Protein AF-D8UDH1-F1 (afdb_monomer_lite)

Secondary structure (DSSP, 8-state):
-HHHHHHHHHHHHTT--GGGS---HHHHHHHSS---SHHHHHHHHGGGSBPTT-B-GGG-SGGGTSS--HHHHHHHHHHHHHHHT-SSHHHHHHPPPPTTTTTTBPPPEEEE-TTT--EEEEE-B-EETTEESS--EEEEEPPPPPPTTTHHHHHHHHHHHHHHHHHHHHHHHHHHTT-SS------------PPPHHHHHHHHHHHHHHHHHHHHHHHHHHHHHHHHHHHHHH---SS-----------------SSSSSTTSTTS-------------S--PPPPPEEEEESSTTTSSSHHHHHHHHHHH-TTTEEEEEEESB-TTSB-SBPSSSTTTT-BTT-GGG-TT-HHHHH---SEEEEEPPGGGSTT-SEEEE-S--TT-HHHHT-TTSHHHHHHHHHHHHHHHHHHHHHSPSPPPS----------EE-TTT-TT---S-TT-HHHHHHTT--TTTTTT-PPPTT--SS--TTTT--EEEEE-HHHHSGGGHHHHHHHHHHHHHHHHHT--

Sequence (520 aa):
MALGWVLLALMVLGGIPLNWLYDDPLQLCRSQGDINTLGELALCMQRFVVPEGTIPPSLWREETGYIPSLQQRHDLDKFIRNMASASSAAACKKLLLPASLKRVYRPPRVFRDAEVRESVCLLLERTRGGRFVAGWAWLAVRPEPAAVGQLAKSEEEEEEEEEGHELASIGAAKAATRAGALATAAPGVMDDTQPSGTEQQRRRRGRQQQQQQLRWVKAWVGVWYRVVDWWFRSSWVTALWGFGNAGVEVGMETQAAEDEEAVAVVAAVGGGGFRGGWSPRGGRPLRRLHLGAPHPSFEGPVDLQAVALFRGLPSLARSVVVSGKHRRATAADSACLPGFGYPASDPSHNDRDAFNIISFALLQLHGKKEESCPVSTVFASGGFGSNATAFYSRKDTAVAALVAALEEVTGAAAAAAAAPPPPPAGTSSSSGGWTVSLPPDDPACALTATRNVFGRGVNGVPRRDVCTRPADAGGGSGGRSCFGSFVHVEQAEAARAPAVWALWVEALQMLQSWARVGDL

Radius of gyration: 29.89 Å; chains: 1; bounding box: 65×69×95 Å

Foldseek 3Di:
DVVVVVVVCCCVVVVPPPVQVFQDQVVVLVVVHDPQAVLSSLVSLLQQALAFAQQELVCPDCVNPLFPDPVRLVQLLVLLVLQLAAQDQVSQQVRDRDPSCVQFWDRWHWHQRPPLRAIWTKIDTTGHPRYRSNQFWIKTFGHRNPDPVPVVVVVVVVVVVVVVVVVVVVVVVVVVVVPPDDDDDDDDDDDDDDDPPVVVVVVVVVVVVVVVVVVVVVVVVVVVVVVVVVVVVPDPPPPDDDDDDDDDDDDPDDPPPDPPPLPPPDPDDDDDDDDDDDDDPDQDQQDAAEEEEQAPPPQPHQSSLSSLLLSLCVPGHGMYMYGSYHQNSYQHCAPLAPPPNGHVSRLQQHLSRSSLSSDPHLEYEGEDDCVLQVQFQKEKALLDALVLVVLCVDCPFPRVLLLVLLQVLQVVVLVVVVPDPDDDDDDDDDRPGGHYDYCPRRVSNGPNNQNGLSSQVLQPDPSVCSSPDGRDSVRPPPPDPRHRSHMYMYHYPVCRDPSCSVSVSRSSVVSSVCSNVNVD

Organism: NCBI:txid3068

Structure (mmCIF, N/CA/C/O backbone):
data_AF-D8UDH1-F1
#
_entry.id   AF-D8UDH1-F1
#
loop_
_atom_site.group_PDB
_atom_site.id
_atom_site.type_symbol
_atom_site.label_atom_id
_atom_site.label_alt_id
_atom_site.label_comp_id
_atom_site.label_asym_id
_atom_site.label_entity_id
_atom_site.label_seq_id
_atom_site.pdbx_PDB_ins_code
_atom_site.Cartn_x
_atom_site.Cartn_y
_atom_site.Cartn_z
_atom_site.occupancy
_atom_site.B_iso_or_equiv
_atom_site.auth_seq_id
_atom_site.auth_comp_id
_atom_site.auth_asym_id
_atom_site.auth_atom_id
_atom_site.pdbx_PDB_model_num
ATOM 1 N N . MET A 1 1 ? 15.829 11.861 48.091 1.00 62.97 1 MET A N 1
ATOM 2 C CA . MET A 1 1 ? 16.024 13.037 47.211 1.00 62.97 1 MET A CA 1
ATOM 3 C C . MET A 1 1 ? 17.308 12.947 46.392 1.00 62.97 1 MET A C 1
ATOM 5 O O . MET A 1 1 ? 17.214 13.127 45.189 1.00 62.97 1 MET A O 1
ATOM 9 N N . ALA A 1 2 ? 18.462 12.600 46.978 1.00 71.62 2 ALA A N 1
ATOM 10 C CA . ALA A 1 2 ? 19.738 12.489 46.249 1.00 71.62 2 ALA A CA 1
ATOM 11 C C . ALA A 1 2 ? 19.689 11.574 45.003 1.00 71.62 2 ALA A C 1
ATOM 13 O O . ALA A 1 2 ? 20.166 11.965 43.946 1.00 71.62 2 ALA A O 1
ATOM 14 N N . LEU A 1 3 ? 19.017 10.416 45.076 1.00 73.56 3 LEU A N 1
ATOM 15 C CA . LEU A 1 3 ? 18.876 9.507 43.926 1.00 73.56 3 LEU A CA 1
ATOM 16 C C . LEU A 1 3 ? 18.087 10.120 42.751 1.00 73.56 3 LEU A C 1
ATOM 18 O O . LEU A 1 3 ? 18.383 9.843 41.594 1.00 73.56 3 LEU A O 1
ATOM 22 N N . GLY A 1 4 ? 17.096 10.969 43.048 1.00 76.50 4 GLY A N 1
ATOM 23 C CA . GLY A 1 4 ? 16.294 11.654 42.030 1.00 76.50 4 GLY A CA 1
ATOM 24 C C . GLY A 1 4 ? 17.084 12.746 41.310 1.00 76.50 4 GLY A C 1
ATOM 25 O O . GLY A 1 4 ? 16.966 12.881 40.098 1.00 76.50 4 GLY A O 1
ATOM 26 N N . TRP A 1 5 ? 17.947 13.462 42.037 1.00 81.81 5 TRP A N 1
ATOM 27 C CA . TRP A 1 5 ? 18.858 14.450 41.455 1.00 81.81 5 TRP A CA 1
ATOM 28 C C . TRP A 1 5 ? 19.960 13.805 40.613 1.00 81.81 5 TRP A C 1
ATOM 30 O O . TRP A 1 5 ? 20.295 14.345 39.569 1.00 81.81 5 TRP A O 1
ATOM 40 N N . VAL A 1 6 ? 20.465 12.629 41.001 1.00 80.06 6 VAL A N 1
ATOM 41 C CA . VAL A 1 6 ? 21.440 11.874 40.192 1.00 80.06 6 VAL A CA 1
ATOM 42 C C . VAL A 1 6 ? 20.807 11.361 38.896 1.00 80.06 6 VAL A C 1
ATOM 44 O O . VAL A 1 6 ? 21.408 11.497 37.839 1.00 80.06 6 VAL A O 1
ATOM 47 N N . LEU A 1 7 ? 19.579 10.835 38.939 1.00 73.69 7 LEU A N 1
ATOM 48 C CA . LEU A 1 7 ? 18.860 10.413 37.729 1.00 73.69 7 LEU A CA 1
ATOM 49 C C . LEU A 1 7 ? 18.534 11.592 36.805 1.00 73.69 7 LEU A C 1
ATOM 51 O O . LEU A 1 7 ? 18.723 11.480 35.598 1.00 73.69 7 LEU A O 1
ATOM 55 N N . LEU A 1 8 ? 18.102 12.728 37.360 1.00 72.12 8 LEU A N 1
ATOM 56 C CA . LEU A 1 8 ? 17.846 13.942 36.585 1.00 72.12 8 LEU A CA 1
ATOM 57 C C . LEU A 1 8 ? 19.141 14.500 35.980 1.00 72.12 8 LEU A C 1
ATOM 59 O O . LEU A 1 8 ? 19.164 14.826 34.800 1.00 72.12 8 LEU A O 1
ATOM 63 N N . ALA A 1 9 ? 20.231 14.544 36.749 1.00 77.81 9 ALA A N 1
ATOM 64 C CA . ALA A 1 9 ? 21.541 14.957 36.259 1.00 77.81 9 ALA A CA 1
ATOM 65 C C . ALA A 1 9 ? 22.074 13.998 35.185 1.00 77.81 9 ALA A C 1
ATOM 67 O O . ALA A 1 9 ? 22.631 14.461 34.204 1.00 77.81 9 ALA A O 1
ATOM 68 N N . LEU A 1 10 ? 21.852 12.685 35.294 1.00 73.31 10 LEU A N 1
ATOM 69 C CA . LEU A 1 10 ? 22.224 11.728 34.245 1.00 73.31 10 LEU A CA 1
ATOM 70 C C . LEU A 1 10 ? 21.365 11.873 32.981 1.00 73.31 10 LEU A C 1
ATOM 72 O O . LEU A 1 10 ? 21.883 11.710 31.881 1.00 73.31 10 LEU A O 1
ATOM 76 N N . MET A 1 11 ? 20.080 12.215 33.107 1.00 70.75 11 MET A N 1
ATOM 77 C CA . MET A 1 11 ? 19.228 12.494 31.944 1.00 70.75 11 MET A CA 1
ATOM 78 C C . MET A 1 11 ? 19.598 13.820 31.264 1.00 70.75 11 MET A C 1
ATOM 80 O O . MET A 1 11 ? 19.643 13.880 30.040 1.00 70.75 11 MET A O 1
ATOM 84 N N . VAL A 1 12 ? 19.894 14.862 32.047 1.00 71.75 12 VAL A N 1
ATOM 85 C CA . VAL A 1 12 ? 20.194 16.214 31.546 1.00 71.75 12 VAL A CA 1
ATOM 86 C C . VAL A 1 12 ? 21.643 16.342 31.064 1.00 71.75 12 VAL A C 1
ATOM 88 O O . VAL A 1 12 ? 21.879 16.891 29.995 1.00 71.75 12 VAL A O 1
ATOM 91 N N . LEU A 1 13 ? 22.617 15.814 31.810 1.00 77.19 13 LEU A N 1
ATOM 92 C CA . LEU A 1 13 ? 24.048 15.897 31.477 1.00 77.19 13 LEU A CA 1
ATOM 93 C C . LEU A 1 13 ? 24.516 14.743 30.588 1.00 77.19 13 LEU A C 1
ATOM 95 O O . LEU A 1 13 ? 25.460 14.909 29.825 1.00 77.19 13 LEU A O 1
ATOM 99 N N . GLY A 1 14 ? 23.870 13.576 30.667 1.00 64.62 14 GLY A N 1
ATOM 100 C CA . GLY A 1 14 ? 24.201 12.424 29.824 1.00 64.62 14 GLY A CA 1
ATOM 101 C C . GLY A 1 14 ? 23.608 12.500 28.418 1.00 64.62 14 GLY A C 1
ATOM 102 O O . GLY A 1 14 ? 23.864 11.607 27.614 1.00 64.62 14 GLY A O 1
ATOM 103 N N . GLY A 1 15 ? 22.794 13.523 28.126 1.00 60.22 15 GLY A N 1
ATOM 104 C CA . GLY A 1 15 ? 22.170 13.705 26.818 1.00 60.22 15 GLY A CA 1
ATOM 105 C C . GLY A 1 15 ? 21.324 12.512 26.380 1.00 60.22 15 GLY A C 1
ATOM 106 O O . GLY A 1 15 ? 21.194 12.297 25.178 1.00 60.22 15 GLY A O 1
ATOM 107 N N . ILE A 1 16 ? 20.785 11.715 27.320 1.00 58.66 16 ILE A N 1
ATOM 108 C CA . ILE A 1 16 ? 19.936 10.572 26.971 1.00 58.66 16 ILE A CA 1
ATOM 109 C C . ILE A 1 16 ? 18.671 11.154 26.346 1.00 58.66 16 ILE A C 1
ATOM 111 O O . ILE A 1 16 ? 17.860 11.751 27.061 1.00 58.66 16 ILE A O 1
ATOM 115 N N . PRO A 1 17 ? 18.479 11.009 25.028 1.00 59.62 17 PRO A N 1
ATOM 116 C CA . PRO A 1 17 ? 17.367 11.651 24.361 1.00 59.62 17 PRO A CA 1
ATOM 117 C C . PRO A 1 17 ? 16.076 11.018 24.902 1.00 59.62 17 PRO A C 1
ATOM 119 O O . PRO A 1 17 ? 15.933 9.796 24.853 1.00 59.62 17 PRO A O 1
ATOM 122 N N . LEU A 1 18 ? 15.135 11.810 25.437 1.00 60.62 18 LEU A N 1
ATOM 123 C CA . LEU A 1 18 ? 13.844 11.324 25.974 1.00 60.62 18 LEU A CA 1
ATOM 124 C C . LEU A 1 18 ? 13.083 10.421 24.978 1.00 60.62 18 LEU A C 1
ATOM 126 O O . LEU A 1 18 ? 12.324 9.539 25.365 1.00 60.62 18 LEU A O 1
ATOM 130 N N . ASN A 1 19 ? 13.348 10.590 23.686 1.00 56.66 19 ASN A N 1
ATOM 131 C CA . ASN A 1 19 ? 12.933 9.759 22.556 1.00 56.66 19 ASN A CA 1
ATOM 132 C C . ASN A 1 19 ? 13.394 8.287 22.624 1.00 56.66 19 ASN A C 1
ATOM 134 O O . ASN A 1 19 ? 12.843 7.461 21.902 1.00 56.66 19 ASN A O 1
ATOM 138 N N . TRP A 1 20 ? 14.331 7.914 23.501 1.00 58.28 20 TRP A N 1
ATOM 139 C CA . TRP A 1 20 ? 14.672 6.509 23.776 1.00 58.28 20 TRP A CA 1
ATOM 140 C C . TRP A 1 20 ? 13.668 5.797 24.691 1.00 58.28 20 TRP A C 1
ATOM 142 O O . TRP A 1 20 ? 13.683 4.571 24.755 1.00 58.28 20 TRP A O 1
ATOM 152 N N . LEU A 1 21 ? 12.796 6.536 25.387 1.00 63.97 21 LEU A N 1
ATOM 153 C CA . LEU A 1 21 ? 11.792 5.961 26.291 1.00 63.97 21 LEU A CA 1
ATOM 154 C C . LEU A 1 21 ? 10.453 5.663 25.602 1.00 63.97 21 LEU A C 1
ATOM 156 O O . LEU A 1 21 ? 9.617 4.960 26.173 1.00 63.97 21 LEU A O 1
ATOM 160 N N . TYR A 1 22 ? 10.235 6.179 24.392 1.00 68.88 22 TYR A N 1
ATOM 161 C CA . TYR A 1 22 ? 8.973 6.011 23.680 1.00 68.88 22 TYR A CA 1
ATOM 162 C C . TYR A 1 22 ? 9.067 4.908 22.621 1.00 68.88 22 TYR A C 1
ATOM 164 O O . TYR A 1 22 ? 9.497 5.122 21.489 1.00 68.88 22 TYR A O 1
ATOM 172 N N . ASP A 1 23 ? 8.550 3.735 22.980 1.00 87.88 23 ASP A N 1
ATOM 173 C CA . ASP A 1 23 ? 8.309 2.613 22.059 1.00 87.88 23 ASP A CA 1
ATOM 174 C C . ASP A 1 23 ? 7.016 2.789 21.223 1.00 87.88 23 ASP A C 1
ATOM 176 O O . ASP A 1 23 ? 6.484 1.816 20.676 1.00 87.88 23 ASP A O 1
ATOM 180 N N . ASP A 1 24 ? 6.431 3.992 21.201 1.00 93.88 24 ASP A N 1
ATOM 181 C CA . ASP A 1 24 ? 5.101 4.258 20.648 1.00 93.88 24 ASP A CA 1
ATOM 182 C C . ASP A 1 24 ? 5.125 5.405 19.626 1.00 93.88 24 ASP A C 1
ATOM 184 O O . ASP A 1 24 ? 5.096 6.577 20.022 1.00 93.88 24 ASP A O 1
ATOM 188 N N . PRO A 1 25 ? 5.150 5.101 18.316 1.00 94.81 25 PRO A N 1
ATOM 189 C CA . PRO A 1 25 ? 5.269 6.131 17.289 1.00 94.81 25 PRO A CA 1
ATOM 190 C C . PRO A 1 25 ? 4.077 7.090 17.276 1.00 94.81 25 PRO A C 1
ATOM 192 O O . PRO A 1 25 ? 4.254 8.267 16.992 1.00 94.81 25 PRO A O 1
ATOM 195 N N . LEU A 1 26 ? 2.869 6.646 17.647 1.00 95.94 26 LEU A N 1
ATOM 196 C CA . LEU A 1 26 ? 1.704 7.534 17.696 1.00 95.94 26 LEU A CA 1
ATOM 197 C C . LEU A 1 26 ? 1.840 8.584 18.803 1.00 95.94 26 LEU A C 1
ATOM 199 O O . LEU A 1 26 ? 1.452 9.734 18.611 1.00 95.94 26 LEU A O 1
ATOM 203 N N . GLN A 1 27 ? 2.379 8.202 19.965 1.00 94.50 27 GLN A N 1
ATOM 204 C CA . GLN A 1 27 ? 2.651 9.165 21.036 1.00 94.50 27 GLN A CA 1
ATOM 205 C C . GLN A 1 27 ? 3.769 10.130 20.644 1.00 94.50 27 GLN A C 1
ATOM 207 O O . GLN A 1 27 ? 3.641 11.323 20.904 1.00 94.50 27 GLN A O 1
ATOM 212 N N . LEU A 1 28 ? 4.817 9.633 19.979 1.00 93.44 28 LEU A N 1
ATOM 213 C CA . LEU A 1 28 ? 5.886 10.474 19.442 1.00 93.44 28 LEU A CA 1
ATOM 214 C C . LEU A 1 28 ? 5.339 11.491 18.434 1.00 93.44 28 LEU A C 1
ATOM 216 O O . LEU A 1 28 ? 5.603 12.679 18.588 1.00 93.44 28 LEU A O 1
ATOM 220 N N . CYS A 1 29 ? 4.509 11.062 17.483 1.00 95.44 29 CYS A N 1
ATOM 221 C CA . CYS A 1 29 ? 3.885 11.967 16.521 1.00 95.44 29 CYS A CA 1
ATOM 222 C C . CYS A 1 29 ? 3.032 13.038 17.207 1.00 95.44 29 CYS A C 1
ATOM 224 O O . CYS A 1 29 ? 3.206 14.222 16.944 1.00 95.44 29 CYS A O 1
ATOM 226 N N . ARG A 1 30 ? 2.181 12.645 18.162 1.00 95.25 30 ARG A N 1
ATOM 227 C CA . ARG A 1 30 ? 1.348 13.592 18.925 1.00 95.25 30 ARG A CA 1
ATOM 228 C C . ARG A 1 30 ? 2.144 14.550 19.809 1.00 95.25 30 ARG A C 1
ATOM 230 O O . ARG A 1 30 ? 1.657 15.617 20.146 1.00 95.25 30 ARG A O 1
ATOM 237 N N . SER A 1 31 ? 3.354 14.175 20.219 1.00 93.69 31 SER A N 1
ATOM 238 C CA . SER A 1 31 ? 4.225 15.079 20.980 1.00 93.69 31 SER A CA 1
ATOM 239 C C . SER A 1 31 ? 4.859 16.172 20.114 1.00 93.69 31 SER A C 1
ATOM 241 O O . SER A 1 31 ? 5.375 17.144 20.653 1.00 93.69 31 SER A O 1
ATOM 243 N N . GLN A 1 32 ? 4.833 16.008 18.787 1.00 92.12 32 GLN A N 1
ATOM 244 C CA . GLN A 1 32 ? 5.420 16.937 17.818 1.00 92.12 32 GLN A CA 1
ATOM 245 C C . GLN A 1 32 ? 4.385 17.863 17.168 1.00 92.12 32 GLN A C 1
ATOM 247 O O . GLN A 1 32 ? 4.769 18.758 16.422 1.00 92.12 32 GLN A O 1
ATOM 252 N N . GLY A 1 33 ? 3.098 17.653 17.438 1.00 93.56 33 GLY A N 1
ATOM 253 C CA . GLY A 1 33 ? 2.004 18.444 16.895 1.00 93.56 33 GLY A CA 1
ATOM 254 C C . GLY A 1 33 ? 0.667 17.731 17.041 1.00 93.56 33 GLY A C 1
ATOM 255 O O . GLY A 1 33 ? 0.590 16.580 17.486 1.00 93.56 33 GLY A O 1
ATOM 256 N N . ASP A 1 34 ? -0.390 18.422 16.641 1.00 88.38 34 ASP A N 1
ATOM 257 C CA . ASP A 1 34 ? -1.732 17.864 16.616 1.00 88.38 34 ASP A CA 1
ATOM 258 C C . ASP A 1 34 ? -1.870 16.902 15.432 1.00 88.38 34 ASP A C 1
ATOM 260 O O . ASP A 1 34 ? -1.974 17.312 14.285 1.00 88.38 34 ASP A O 1
ATOM 264 N N . ILE A 1 35 ? -1.834 15.600 15.727 1.00 96.75 35 ILE A N 1
ATOM 265 C CA . ILE A 1 35 ? -2.024 14.530 14.740 1.00 96.75 35 ILE A CA 1
ATOM 266 C C . ILE A 1 35 ? -3.462 14.037 14.841 1.00 96.75 35 ILE A C 1
ATOM 268 O O . ILE A 1 35 ? -3.783 13.130 15.627 1.00 96.75 35 ILE A O 1
ATOM 272 N N . ASN A 1 36 ? -4.314 14.675 14.051 1.00 96.62 36 ASN A N 1
ATOM 273 C CA . ASN A 1 36 ? -5.759 14.518 14.016 1.00 96.62 36 ASN A CA 1
ATOM 274 C C . ASN A 1 36 ? -6.238 13.798 12.754 1.00 96.62 36 ASN A C 1
ATOM 276 O O . ASN A 1 36 ? -7.329 13.230 12.761 1.00 96.62 36 ASN A O 1
ATOM 280 N N . THR A 1 37 ? -5.435 13.762 11.693 1.00 97.69 37 THR A N 1
ATOM 281 C CA . THR A 1 37 ? -5.757 13.052 10.452 1.00 97.69 37 THR A CA 1
ATOM 282 C C . THR A 1 37 ? -4.822 11.872 10.198 1.00 97.69 37 THR A C 1
ATOM 284 O O . THR A 1 37 ? -3.695 11.807 10.694 1.00 97.69 37 THR A O 1
ATOM 287 N N . LEU A 1 38 ? -5.280 10.893 9.411 1.00 97.50 38 LEU A N 1
ATOM 288 C CA . LEU A 1 38 ? -4.416 9.809 8.942 1.00 97.50 38 LEU A CA 1
ATOM 289 C C . LEU A 1 38 ? -3.327 10.321 7.995 1.00 97.50 38 LEU A C 1
ATOM 291 O O . LEU A 1 38 ? -2.257 9.722 7.96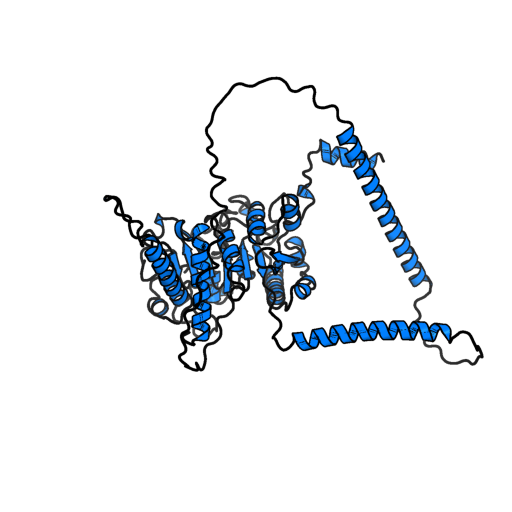1 1.00 97.50 38 LEU A O 1
ATOM 295 N N . GLY A 1 39 ? -3.575 11.414 7.265 1.00 97.19 39 GLY A N 1
ATOM 296 C CA . GLY A 1 39 ? -2.569 12.069 6.424 1.00 97.19 39 GLY A CA 1
ATOM 297 C C . GLY A 1 39 ? -1.400 12.611 7.249 1.00 97.19 39 GLY A C 1
ATOM 298 O O . GLY A 1 39 ? -0.254 12.241 7.005 1.00 97.19 39 GLY A O 1
ATOM 299 N N . GLU A 1 40 ? -1.692 13.389 8.295 1.00 97.44 40 GLU A N 1
ATOM 300 C CA . GLU A 1 40 ? -0.689 13.878 9.257 1.00 97.44 40 GLU A CA 1
ATOM 301 C C . GLU A 1 40 ? 0.049 12.724 9.941 1.00 97.44 40 GLU A C 1
ATOM 303 O O . GLU A 1 40 ? 1.270 12.762 10.119 1.00 97.44 40 GLU A O 1
ATOM 308 N N . LEU A 1 41 ? -0.684 11.665 10.309 1.00 97.75 41 LEU A N 1
ATOM 309 C CA . LEU A 1 41 ? -0.079 10.479 10.897 1.00 97.75 41 LEU A CA 1
ATOM 310 C C . LEU A 1 41 ? 0.899 9.823 9.920 1.00 97.75 41 LEU A C 1
ATOM 312 O O . LEU A 1 41 ? 2.017 9.514 10.321 1.00 97.75 41 LEU A O 1
ATOM 316 N N . ALA A 1 42 ? 0.505 9.622 8.662 1.00 97.31 42 ALA A N 1
ATOM 317 C CA . ALA A 1 42 ? 1.347 9.014 7.636 1.00 97.31 42 ALA A CA 1
ATOM 318 C C . ALA A 1 42 ? 2.612 9.842 7.378 1.00 97.31 42 ALA A C 1
ATOM 320 O O . ALA A 1 42 ? 3.710 9.284 7.395 1.00 97.31 42 ALA A O 1
ATOM 321 N N . LEU A 1 43 ? 2.472 11.166 7.261 1.00 96.56 43 LEU A N 1
ATOM 322 C CA . LEU A 1 43 ? 3.595 12.095 7.132 1.00 96.56 43 LEU A CA 1
ATOM 323 C C . LEU A 1 43 ? 4.562 11.984 8.318 1.00 96.56 43 LEU A C 1
ATOM 325 O O . LEU A 1 43 ? 5.776 11.913 8.137 1.00 96.56 43 LEU A O 1
ATOM 329 N N . CYS A 1 44 ? 4.043 11.895 9.544 1.00 97.06 44 CYS A N 1
ATOM 330 C CA . CYS A 1 44 ? 4.892 11.660 10.707 1.00 97.06 44 CYS A CA 1
ATOM 331 C C . CYS A 1 44 ? 5.564 10.272 10.676 1.00 97.06 44 CYS A C 1
ATOM 333 O O . CYS A 1 44 ? 6.747 10.157 11.008 1.00 97.06 44 CYS A O 1
ATOM 335 N N . MET A 1 45 ? 4.851 9.220 10.253 1.00 97.00 45 MET A N 1
ATOM 336 C CA . MET A 1 45 ? 5.378 7.849 10.218 1.00 97.00 45 MET A CA 1
ATOM 337 C C . MET A 1 45 ? 6.571 7.681 9.274 1.00 97.00 45 MET A C 1
ATOM 339 O O . MET A 1 45 ? 7.423 6.832 9.545 1.00 97.00 45 MET A O 1
ATOM 343 N N . GLN A 1 46 ? 6.692 8.508 8.229 1.00 95.94 46 GLN A N 1
ATOM 344 C CA . GLN A 1 46 ? 7.861 8.516 7.340 1.00 95.94 46 GLN A CA 1
ATOM 345 C C . GLN A 1 46 ? 9.181 8.689 8.104 1.00 95.94 46 GLN A C 1
ATOM 347 O O . GLN A 1 46 ? 10.192 8.092 7.742 1.00 95.94 46 GLN A O 1
ATOM 352 N N . ARG A 1 47 ? 9.169 9.421 9.227 1.00 95.19 47 ARG A N 1
ATOM 353 C CA . ARG A 1 47 ? 10.356 9.642 10.072 1.00 95.19 47 ARG A CA 1
ATOM 354 C C . ARG A 1 47 ? 10.872 8.362 10.730 1.00 95.19 47 ARG A C 1
ATOM 356 O O . ARG A 1 47 ? 12.039 8.303 11.106 1.00 95.19 47 ARG A O 1
ATOM 363 N N . PHE A 1 48 ? 10.013 7.353 10.887 1.00 96.38 48 PHE A N 1
ATOM 364 C CA . PHE A 1 48 ? 10.369 6.082 11.514 1.00 96.38 48 PHE A CA 1
ATOM 365 C C . PHE A 1 48 ? 10.759 5.000 10.503 1.00 96.38 48 PHE A C 1
ATOM 367 O O . PHE A 1 48 ? 11.258 3.952 10.924 1.00 96.38 48 PHE A O 1
ATOM 374 N N . VAL A 1 49 ? 10.552 5.228 9.200 1.00 96.62 49 VAL A N 1
ATOM 375 C CA . VAL A 1 49 ? 10.919 4.282 8.138 1.00 96.62 49 VAL A CA 1
ATOM 376 C C . VAL A 1 49 ? 12.406 3.954 8.242 1.00 96.62 49 VAL A C 1
ATOM 378 O O . VAL A 1 49 ? 13.246 4.845 8.364 1.00 96.62 49 VAL A O 1
ATOM 381 N N . VAL A 1 50 ? 12.745 2.663 8.205 1.00 96.69 50 VAL A N 1
ATOM 382 C CA . VAL A 1 50 ? 14.147 2.230 8.230 1.00 96.69 50 VAL A CA 1
ATOM 383 C C . VAL A 1 50 ? 14.841 2.703 6.941 1.00 96.69 50 VAL A C 1
ATOM 385 O O . VAL A 1 50 ? 14.441 2.245 5.865 1.00 96.69 50 VAL A O 1
ATOM 388 N N . PRO A 1 51 ? 15.858 3.588 7.0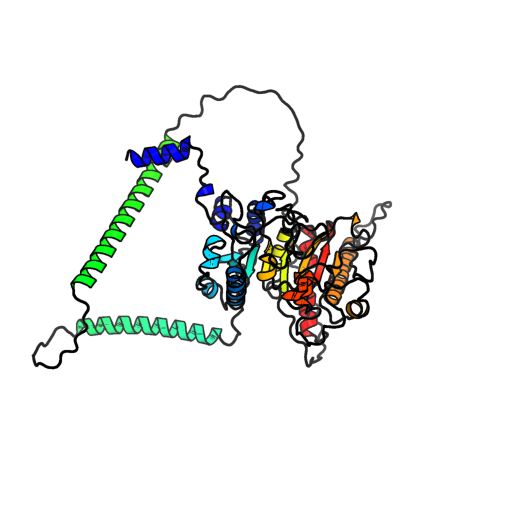13 1.00 96.56 51 PRO A N 1
ATOM 389 C CA . PRO A 1 51 ? 16.462 4.189 5.821 1.00 96.56 51 PRO A CA 1
ATOM 390 C C . PRO A 1 51 ? 17.275 3.204 4.973 1.00 96.56 51 PRO A C 1
ATOM 392 O O . PRO A 1 51 ? 17.645 2.117 5.428 1.00 96.56 51 PRO A O 1
ATOM 395 N N . GLU A 1 52 ? 17.620 3.622 3.753 1.00 96.88 52 GLU A N 1
ATOM 396 C CA . GLU A 1 52 ? 18.559 2.913 2.875 1.00 96.88 52 GLU A CA 1
ATOM 397 C C . GLU A 1 52 ? 19.875 2.565 3.590 1.00 96.88 52 GLU A C 1
ATOM 399 O O . GLU A 1 52 ? 20.380 3.334 4.408 1.00 96.88 52 GLU A O 1
ATOM 404 N N . GLY A 1 53 ? 20.404 1.368 3.319 1.00 96.62 53 GLY A N 1
ATOM 405 C CA . GLY A 1 53 ? 21.698 0.904 3.831 1.00 96.62 53 GLY A CA 1
ATOM 406 C C . GLY A 1 53 ? 21.792 0.719 5.351 1.00 96.62 53 GLY A C 1
ATOM 407 O O . GLY A 1 53 ? 22.860 0.382 5.857 1.00 96.62 53 GLY A O 1
ATOM 408 N N . THR A 1 54 ? 20.702 0.920 6.098 1.00 96.50 54 THR A N 1
ATOM 409 C CA . THR A 1 54 ? 20.720 0.886 7.569 1.00 96.50 54 THR A CA 1
ATOM 410 C C . THR A 1 54 ? 20.875 -0.526 8.133 1.00 96.50 54 THR A C 1
ATOM 412 O O . THR A 1 54 ? 21.419 -0.685 9.224 1.00 96.50 54 THR A O 1
ATOM 415 N N . ILE A 1 55 ? 20.394 -1.550 7.427 1.00 96.44 55 ILE A N 1
ATOM 416 C CA . ILE A 1 55 ? 20.427 -2.947 7.863 1.00 96.44 55 ILE A CA 1
ATOM 417 C C . ILE A 1 55 ? 21.616 -3.644 7.182 1.00 96.44 55 ILE A C 1
ATOM 419 O O . ILE A 1 55 ? 21.542 -3.952 5.986 1.00 96.44 55 ILE A O 1
ATOM 423 N N . PRO A 1 56 ? 22.700 -3.956 7.918 1.00 96.56 56 PRO A N 1
ATOM 424 C CA . PRO A 1 56 ? 23.813 -4.725 7.378 1.00 96.56 56 PRO A CA 1
ATOM 425 C C . PRO A 1 56 ? 23.325 -6.056 6.790 1.00 96.56 56 PRO A C 1
ATOM 427 O O . PRO A 1 56 ? 22.491 -6.709 7.424 1.00 96.56 56 PRO A O 1
ATOM 430 N N . PRO A 1 57 ? 23.861 -6.519 5.644 1.00 96.06 57 PRO A N 1
ATOM 431 C CA . PRO A 1 57 ? 23.451 -7.790 5.042 1.00 96.06 57 PRO A CA 1
ATOM 432 C C . PRO A 1 57 ? 23.548 -8.981 6.001 1.00 96.06 57 PRO A C 1
ATOM 434 O O . PRO A 1 57 ? 22.681 -9.848 6.016 1.00 96.06 57 PRO A O 1
ATOM 437 N N . SER A 1 58 ? 24.557 -8.987 6.879 1.00 94.69 58 SER A N 1
ATOM 438 C CA . SER A 1 58 ? 24.734 -10.023 7.901 1.00 94.69 58 SER A CA 1
ATOM 439 C C . SER A 1 58 ? 23.597 -10.068 8.924 1.00 94.69 58 SER A C 1
ATOM 441 O O . SER A 1 58 ? 23.367 -11.116 9.524 1.00 94.69 58 SER A O 1
ATOM 443 N N . LEU A 1 59 ? 22.877 -8.962 9.126 1.00 94.94 59 LEU A N 1
ATOM 444 C CA . LEU A 1 59 ? 21.719 -8.896 10.009 1.00 94.94 59 LEU A CA 1
ATOM 445 C C . LEU A 1 59 ? 20.403 -9.210 9.292 1.00 94.94 59 LEU A C 1
ATOM 447 O O . LEU A 1 59 ? 19.383 -9.270 9.966 1.00 94.94 59 LEU A O 1
ATOM 451 N N . TRP A 1 60 ? 20.377 -9.441 7.979 1.00 92.62 60 TRP A N 1
ATOM 452 C CA . TRP A 1 60 ? 19.143 -9.787 7.270 1.00 92.62 60 TRP A CA 1
ATOM 453 C C . TRP A 1 60 ? 18.808 -11.284 7.406 1.00 92.62 60 TRP A C 1
ATOM 455 O O . TRP A 1 60 ? 19.052 -12.090 6.511 1.00 92.62 60 TRP A O 1
ATOM 465 N N . ARG A 1 61 ? 18.276 -11.676 8.567 1.00 90.88 61 ARG A N 1
ATOM 466 C CA . ARG A 1 61 ? 17.918 -13.064 8.909 1.00 90.88 61 ARG A CA 1
ATOM 467 C C . ARG A 1 61 ? 16.747 -13.106 9.896 1.00 90.88 61 ARG A C 1
ATOM 469 O O . ARG A 1 61 ? 16.338 -12.067 10.409 1.00 90.88 61 ARG A O 1
ATOM 476 N N . GLU A 1 62 ? 16.168 -14.280 10.146 1.00 87.12 62 GLU A N 1
ATOM 477 C CA . GLU A 1 62 ? 14.997 -14.397 11.038 1.00 87.12 62 GLU A CA 1
ATOM 478 C C . GLU A 1 62 ? 15.352 -14.060 12.500 1.00 87.12 62 GLU A C 1
ATOM 480 O O . GLU A 1 62 ? 14.568 -13.438 13.215 1.00 87.12 62 GLU A O 1
ATOM 485 N N . GLU A 1 63 ? 16.563 -14.396 12.950 1.00 89.50 63 GLU A N 1
ATOM 486 C CA . GLU A 1 63 ? 16.987 -14.262 14.352 1.00 89.50 63 GLU A CA 1
ATOM 487 C C . GLU A 1 63 ? 17.156 -12.807 14.804 1.00 89.50 63 GLU A C 1
ATOM 489 O O . GLU A 1 63 ? 17.108 -12.510 15.998 1.00 89.50 63 GLU A O 1
ATOM 494 N N . THR A 1 64 ? 17.376 -11.892 13.863 1.00 86.69 64 THR A N 1
ATOM 495 C CA . THR A 1 64 ? 17.554 -10.460 14.139 1.00 86.69 64 THR A CA 1
ATOM 496 C C . THR A 1 64 ? 16.233 -9.698 14.158 1.00 86.69 64 THR A C 1
ATOM 498 O O . THR A 1 64 ? 16.208 -8.549 14.591 1.00 86.69 64 THR A O 1
ATOM 501 N N . GLY A 1 65 ? 15.136 -10.328 13.725 1.00 89.44 65 GLY A N 1
ATOM 502 C CA . GLY A 1 65 ? 13.792 -9.757 13.745 1.00 89.44 65 GLY A CA 1
ATOM 503 C C . GLY A 1 65 ? 13.409 -8.926 12.518 1.00 89.44 65 GLY A C 1
ATOM 504 O O . GLY A 1 65 ? 12.246 -8.555 12.415 1.00 89.44 65 GLY A O 1
ATOM 505 N N . TYR A 1 66 ? 14.315 -8.672 11.564 1.00 92.69 66 TYR A N 1
ATOM 506 C CA . TYR A 1 66 ? 13.978 -7.965 10.313 1.00 92.69 66 TYR A CA 1
ATOM 507 C C . TYR A 1 66 ? 13.124 -8.813 9.361 1.00 92.69 66 TYR A C 1
ATOM 509 O O . TYR A 1 66 ? 12.322 -8.276 8.599 1.00 92.69 66 TYR A O 1
ATOM 517 N N . ILE A 1 67 ? 13.256 -10.139 9.454 1.00 94.19 67 ILE A N 1
ATOM 518 C CA . ILE A 1 67 ? 12.388 -11.111 8.790 1.00 94.19 67 ILE A CA 1
ATOM 519 C C . ILE A 1 67 ? 11.527 -11.772 9.875 1.00 94.19 67 ILE A C 1
ATOM 521 O O . ILE A 1 67 ? 12.091 -12.320 10.825 1.00 94.19 67 ILE A O 1
ATOM 525 N N . PRO A 1 68 ? 10.188 -11.764 9.770 1.00 95.38 68 PRO A N 1
ATOM 526 C CA . PRO A 1 68 ? 9.347 -12.491 10.711 1.00 95.38 68 PRO A CA 1
ATOM 527 C C . PRO A 1 68 ? 9.665 -13.986 10.683 1.00 95.38 68 PRO A C 1
ATOM 529 O O . PRO A 1 68 ? 9.703 -14.577 9.604 1.00 95.38 68 PRO A O 1
ATOM 532 N N . SER A 1 69 ? 9.808 -14.621 11.845 1.00 95.69 69 SER A N 1
ATOM 533 C CA . SER A 1 69 ? 9.918 -16.083 11.951 1.00 95.69 69 SER A CA 1
ATOM 534 C C . SER A 1 69 ? 8.637 -16.786 11.496 1.00 95.69 69 SER A C 1
ATOM 536 O O . SER A 1 69 ? 7.569 -16.175 11.461 1.00 95.69 69 SER A O 1
ATOM 538 N N . LEU A 1 70 ? 8.685 -18.092 11.205 1.00 94.00 70 LEU A N 1
ATOM 539 C CA . LEU A 1 70 ? 7.492 -18.850 10.786 1.00 94.00 70 LEU A CA 1
ATOM 540 C C . LEU A 1 70 ? 6.291 -18.671 11.734 1.00 94.00 70 LEU A C 1
ATOM 542 O O . LEU A 1 70 ? 5.174 -18.441 11.268 1.00 94.00 70 LEU A O 1
ATOM 546 N N . GLN A 1 71 ? 6.531 -18.713 13.048 1.00 96.31 71 GLN A N 1
ATOM 547 C CA . GLN A 1 71 ? 5.491 -18.485 14.054 1.00 96.31 71 GLN A CA 1
ATOM 548 C C . GLN A 1 71 ? 4.940 -17.057 13.982 1.00 96.31 71 GLN A C 1
ATOM 550 O O . GLN A 1 71 ? 3.728 -16.866 14.017 1.00 96.31 71 GLN A O 1
ATOM 555 N N . GLN A 1 72 ? 5.810 -16.051 13.843 1.00 96.25 72 GLN A N 1
ATOM 556 C CA . GLN A 1 72 ? 5.377 -14.661 13.695 1.00 96.25 72 GLN A CA 1
ATOM 557 C C . GLN A 1 72 ? 4.560 -14.460 12.419 1.00 96.25 72 GLN A C 1
ATOM 559 O O . GLN A 1 72 ? 3.557 -13.763 12.468 1.00 96.25 72 GLN A O 1
ATOM 564 N N . ARG A 1 73 ? 4.927 -15.100 11.301 1.00 94.38 73 ARG A N 1
ATOM 565 C CA . ARG A 1 73 ? 4.158 -15.038 10.047 1.00 94.38 73 ARG A CA 1
ATOM 566 C C . ARG A 1 73 ? 2.742 -15.583 10.223 1.00 94.38 73 ARG A C 1
ATOM 568 O O . ARG A 1 73 ? 1.786 -14.944 9.795 1.00 94.38 73 ARG A O 1
ATOM 575 N N . HIS A 1 74 ? 2.617 -16.744 10.863 1.00 94.56 74 HIS A N 1
ATOM 576 C CA . HIS A 1 74 ? 1.324 -17.360 11.160 1.00 94.56 74 HIS A CA 1
ATOM 577 C C . HIS A 1 74 ? 0.480 -16.489 12.102 1.00 94.56 74 HIS A C 1
ATOM 579 O O . HIS A 1 74 ? -0.689 -16.216 11.829 1.00 94.56 74 HIS A O 1
ATOM 585 N N . ASP A 1 75 ? 1.079 -16.023 13.199 1.00 96.50 75 ASP A N 1
ATOM 586 C CA . ASP A 1 75 ? 0.391 -15.190 14.184 1.00 96.50 75 ASP A CA 1
ATOM 587 C C . ASP A 1 75 ? -0.022 -13.839 13.603 1.00 96.50 75 ASP A C 1
ATOM 589 O O . ASP A 1 75 ? -1.099 -13.345 13.932 1.00 96.50 75 ASP A O 1
ATOM 593 N N . LEU A 1 76 ? 0.802 -13.264 12.724 1.00 95.50 76 LEU A N 1
ATOM 594 C CA . LEU A 1 76 ? 0.515 -12.019 12.023 1.00 95.50 76 LEU A CA 1
ATOM 595 C C . LEU A 1 76 ? -0.652 -12.198 11.053 1.00 95.50 76 LEU A C 1
ATOM 597 O O . LEU A 1 76 ? -1.613 -11.449 11.166 1.00 95.50 76 LEU A O 1
ATOM 601 N N . ASP A 1 77 ? -0.642 -13.217 10.185 1.00 93.00 77 ASP A N 1
ATOM 602 C CA . ASP A 1 77 ? -1.773 -13.508 9.283 1.00 93.00 77 ASP A CA 1
ATOM 603 C C . ASP A 1 77 ? -3.088 -13.674 10.064 1.00 93.00 77 ASP A C 1
ATOM 605 O O . ASP A 1 77 ? -4.077 -12.992 9.783 1.00 93.00 77 ASP A O 1
ATOM 609 N N . LYS A 1 78 ? -3.087 -14.503 11.117 1.00 93.56 78 LYS A N 1
ATOM 610 C CA . LYS A 1 78 ? -4.269 -14.717 11.964 1.00 93.56 78 LYS A CA 1
ATOM 611 C C . LYS A 1 78 ? -4.733 -13.425 12.640 1.00 93.56 78 LYS A C 1
ATOM 613 O O . LYS A 1 78 ? -5.928 -13.134 12.671 1.00 93.56 78 LYS A O 1
ATOM 618 N N . PHE A 1 79 ? -3.801 -12.654 13.195 1.00 95.62 79 PHE A N 1
ATOM 619 C CA . PHE A 1 79 ? -4.112 -11.408 13.889 1.00 95.62 79 PHE A CA 1
ATOM 620 C C . PHE A 1 79 ? -4.692 -10.356 12.936 1.00 95.62 79 PHE A C 1
ATOM 622 O O . PHE A 1 79 ? -5.698 -9.726 13.257 1.00 95.62 79 PHE A O 1
ATOM 629 N N . ILE A 1 80 ? -4.111 -10.215 11.744 1.00 94.12 80 ILE A N 1
ATOM 630 C CA . ILE A 1 80 ? -4.587 -9.291 10.718 1.00 94.12 80 ILE A CA 1
ATOM 631 C C . ILE A 1 80 ? -5.988 -9.685 10.224 1.00 94.12 80 ILE A C 1
ATOM 633 O O . ILE A 1 80 ? -6.835 -8.806 10.081 1.00 94.12 80 ILE A O 1
ATOM 637 N N . ARG A 1 81 ? -6.285 -10.980 10.038 1.00 91.25 81 ARG A N 1
ATOM 638 C CA . ARG A 1 81 ? -7.650 -11.443 9.709 1.00 91.25 81 ARG A CA 1
ATOM 639 C C . ARG A 1 81 ? -8.663 -11.065 10.787 1.00 91.25 81 ARG A C 1
ATOM 641 O O . ARG A 1 81 ? -9.721 -10.546 10.453 1.00 91.25 81 ARG A O 1
ATOM 648 N N . ASN A 1 82 ? -8.316 -11.252 12.061 1.00 92.50 82 ASN A N 1
ATOM 649 C CA . ASN A 1 82 ? -9.180 -10.857 13.178 1.00 92.50 82 ASN A CA 1
ATOM 650 C C . ASN A 1 82 ? -9.390 -9.336 13.239 1.00 92.50 82 ASN A C 1
ATOM 652 O O . ASN A 1 82 ? -10.475 -8.867 13.572 1.00 92.50 82 ASN A O 1
ATOM 656 N N . MET A 1 83 ? -8.356 -8.554 12.913 1.00 93.62 83 MET A N 1
ATOM 657 C CA . MET A 1 83 ? -8.470 -7.099 12.814 1.00 93.62 83 MET A CA 1
ATOM 658 C C . MET A 1 83 ? -9.361 -6.684 11.640 1.00 93.62 83 MET A C 1
ATOM 660 O O . MET A 1 83 ? -10.201 -5.801 11.787 1.00 93.62 83 MET A O 1
ATOM 664 N N . ALA A 1 84 ? -9.231 -7.363 10.500 1.00 90.69 84 ALA A N 1
ATOM 665 C CA . ALA A 1 84 ? -10.072 -7.165 9.327 1.00 90.69 84 ALA A CA 1
ATOM 666 C C . ALA A 1 84 ? -11.531 -7.577 9.541 1.00 90.69 84 ALA A C 1
ATOM 668 O O . ALA A 1 84 ? -12.393 -7.004 8.882 1.00 90.69 84 ALA A O 1
ATOM 669 N N . SER A 1 85 ? -11.819 -8.500 10.459 1.00 90.25 85 SER A N 1
ATOM 670 C CA . SER A 1 85 ? -13.179 -8.911 10.826 1.00 90.25 85 SER A CA 1
ATOM 671 C C . SER A 1 85 ? -13.749 -8.156 12.032 1.00 90.25 85 SER A C 1
ATOM 673 O O . SER A 1 85 ? -14.817 -8.513 12.524 1.00 90.25 85 SER A O 1
ATOM 675 N N . ALA A 1 86 ? -13.044 -7.159 12.576 1.00 91.69 86 ALA A N 1
ATOM 676 C CA . ALA A 1 86 ? -13.553 -6.389 13.706 1.00 91.69 86 ALA A CA 1
ATOM 677 C C . ALA A 1 86 ? -14.793 -5.590 13.274 1.00 91.69 86 ALA A C 1
ATOM 679 O O . ALA A 1 86 ? -14.704 -4.761 12.372 1.00 91.69 86 ALA A O 1
ATOM 680 N N . SER A 1 87 ? -15.932 -5.807 13.932 1.00 91.06 87 SER A N 1
ATOM 681 C CA . SER A 1 87 ? -17.213 -5.144 13.628 1.00 91.06 87 SER A CA 1
ATOM 682 C C . SER A 1 87 ? -17.296 -3.695 14.119 1.00 91.06 87 SER A C 1
ATOM 684 O O . SER A 1 87 ? -18.216 -2.957 13.786 1.00 91.06 87 SER A O 1
ATOM 686 N N . SER A 1 88 ? -16.350 -3.261 14.951 1.00 92.69 88 SER A N 1
ATOM 687 C CA . SER A 1 88 ? -16.312 -1.892 15.452 1.00 92.69 88 SER A CA 1
ATOM 688 C C . SER A 1 88 ? -14.907 -1.478 15.869 1.00 92.69 88 SER A C 1
ATOM 690 O O . SER A 1 88 ? -14.008 -2.297 16.088 1.00 92.69 88 SER A O 1
ATOM 692 N N . ALA A 1 89 ? -14.720 -0.171 16.037 1.00 88.81 89 ALA A N 1
ATOM 693 C CA . ALA A 1 89 ? -13.500 0.370 16.614 1.00 88.81 89 ALA A CA 1
ATOM 694 C C . ALA A 1 89 ? -13.284 -0.146 18.054 1.00 88.81 89 ALA A C 1
ATOM 696 O O . ALA A 1 89 ? -12.160 -0.447 18.453 1.00 88.81 89 ALA A O 1
ATOM 697 N N . ALA A 1 90 ? -14.351 -0.328 18.838 1.00 90.06 90 ALA A N 1
ATOM 698 C CA . ALA A 1 90 ? -14.251 -0.897 20.181 1.00 90.06 90 ALA A CA 1
ATOM 699 C C . ALA A 1 90 ? -13.781 -2.361 20.158 1.00 90.06 90 ALA A C 1
ATOM 701 O O . ALA A 1 90 ? -12.896 -2.725 20.937 1.00 90.06 90 ALA A O 1
ATOM 702 N N . ALA A 1 91 ? -14.299 -3.176 19.229 1.00 94.06 91 ALA A N 1
ATOM 703 C CA . ALA A 1 91 ? -13.848 -4.554 19.024 1.00 94.06 91 ALA A CA 1
ATOM 704 C C . ALA A 1 91 ? -12.345 -4.612 18.711 1.00 94.06 91 ALA A C 1
ATOM 706 O O . ALA A 1 91 ? -11.635 -5.475 19.223 1.00 94.06 91 ALA A O 1
ATOM 707 N N . CYS A 1 92 ? -11.838 -3.620 17.977 1.00 92.69 92 CYS A N 1
ATOM 708 C CA . CYS A 1 92 ? -10.416 -3.480 17.698 1.00 92.69 92 CYS A CA 1
ATOM 709 C C . CYS A 1 92 ? -9.544 -3.444 18.958 1.00 92.69 92 CYS A C 1
ATOM 711 O O . CYS A 1 92 ? -8.540 -4.146 19.044 1.00 92.69 92 CYS A O 1
ATOM 713 N N . LYS A 1 93 ? -9.946 -2.665 19.972 1.00 93.00 93 LYS A N 1
ATOM 714 C CA . LYS A 1 93 ? -9.193 -2.533 21.233 1.00 93.00 93 LYS A CA 1
ATOM 715 C C . LYS A 1 93 ? -9.140 -3.839 22.029 1.00 93.00 93 LYS A C 1
ATOM 717 O O . LYS A 1 93 ? -8.242 -4.009 22.848 1.00 93.00 93 LYS A O 1
ATOM 722 N N . LYS A 1 94 ? -10.110 -4.735 21.814 1.00 95.50 94 LYS A N 1
ATOM 723 C CA . LYS A 1 94 ? -10.208 -6.033 22.499 1.00 95.50 94 LYS A CA 1
ATOM 724 C C . LYS A 1 94 ? -9.301 -7.097 21.868 1.00 95.50 94 LYS A C 1
ATOM 726 O O . LYS A 1 94 ? -9.103 -8.153 22.465 1.00 95.50 94 LYS A O 1
ATOM 731 N N . LEU A 1 95 ? -8.727 -6.837 20.691 1.00 95.81 95 LEU A N 1
ATOM 732 C CA . LEU A 1 95 ? -7.838 -7.780 20.017 1.00 95.81 95 LEU A CA 1
ATOM 733 C C . LEU A 1 95 ? -6.531 -7.951 20.795 1.00 95.81 95 LEU A C 1
ATOM 735 O O . LEU A 1 95 ? -5.755 -7.014 20.998 1.00 95.81 95 LEU A O 1
ATOM 739 N N . LEU A 1 96 ? -6.265 -9.189 21.202 1.00 97.44 96 LEU A N 1
ATOM 740 C CA . LEU A 1 96 ? -5.050 -9.544 21.918 1.00 97.44 96 LEU A CA 1
ATOM 741 C C . LEU A 1 96 ? -3.911 -9.791 20.933 1.00 97.44 96 LEU A C 1
ATOM 743 O O . LEU A 1 96 ? -3.973 -10.703 20.110 1.00 97.44 96 LEU A O 1
ATOM 747 N N . LEU A 1 97 ? -2.842 -9.005 21.054 1.00 97.44 97 LEU A N 1
ATOM 748 C CA . LEU A 1 97 ? -1.637 -9.203 20.258 1.00 97.44 97 LEU A CA 1
ATOM 749 C C . LEU A 1 97 ? -0.899 -10.485 20.714 1.00 97.44 97 LEU A C 1
ATOM 751 O O . LEU A 1 97 ? -0.527 -10.574 21.896 1.00 97.44 97 LEU A O 1
ATOM 755 N N . PRO A 1 98 ? -0.645 -11.456 19.812 1.00 98.00 98 PRO A N 1
ATOM 756 C CA . PRO A 1 98 ? 0.121 -12.663 20.113 1.00 98.00 98 PRO A CA 1
ATOM 757 C C . PRO A 1 98 ? 1.495 -12.354 20.710 1.00 98.00 98 PRO A C 1
ATOM 759 O O . PRO A 1 98 ? 2.144 -11.370 20.350 1.00 98.00 98 PRO A O 1
ATOM 762 N N . ALA A 1 99 ? 1.970 -13.208 21.621 1.00 97.88 99 ALA A N 1
ATOM 763 C CA . ALA A 1 99 ? 3.234 -12.990 22.328 1.00 97.88 99 ALA A CA 1
ATOM 764 C C . ALA A 1 99 ? 4.440 -12.850 21.380 1.00 97.88 99 ALA A C 1
ATOM 766 O O . ALA A 1 99 ? 5.308 -12.012 21.624 1.00 97.88 99 ALA A O 1
ATOM 767 N N . SER A 1 100 ? 4.448 -13.607 20.279 1.00 97.56 100 SER A N 1
ATOM 768 C CA . SER A 1 100 ? 5.469 -13.566 19.224 1.00 97.56 100 SER A CA 1
ATOM 769 C C . SER A 1 100 ? 5.583 -12.196 18.537 1.00 97.56 100 SER A C 1
ATOM 771 O O . SER A 1 100 ? 6.665 -11.822 18.079 1.00 97.56 100 SER A O 1
ATOM 773 N N . LEU A 1 101 ? 4.492 -11.422 18.511 1.00 97.50 101 LEU A N 1
ATOM 774 C CA . LEU A 1 101 ? 4.412 -10.111 17.865 1.00 97.50 101 LEU A CA 1
ATOM 775 C C . LEU A 1 101 ? 4.649 -8.947 18.831 1.00 97.50 10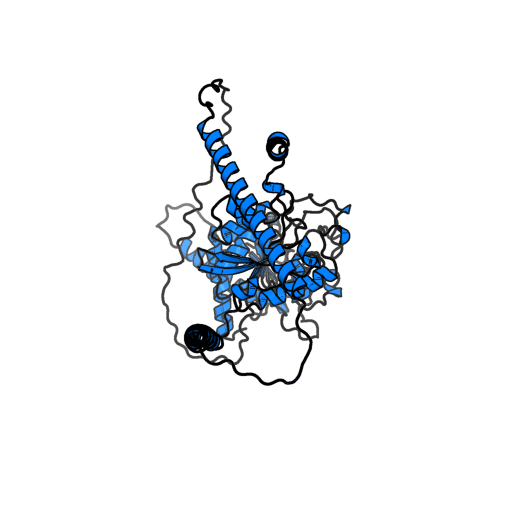1 LEU A C 1
ATOM 777 O O . LEU A 1 101 ? 4.980 -7.858 18.380 1.00 97.50 101 LEU A O 1
ATOM 781 N N . LYS A 1 102 ? 4.546 -9.143 20.155 1.00 96.12 102 LYS A N 1
ATOM 782 C CA . LYS A 1 102 ? 4.650 -8.058 21.162 1.00 96.12 102 LYS A CA 1
ATOM 783 C C . LYS A 1 102 ? 5.980 -7.303 21.163 1.00 96.12 102 LYS A C 1
ATOM 785 O O . LYS A 1 102 ? 6.032 -6.194 21.698 1.00 96.12 102 LYS A O 1
ATOM 790 N N . ARG A 1 103 ? 7.044 -7.906 20.622 1.00 95.38 103 ARG A N 1
ATOM 791 C CA . ARG A 1 103 ? 8.365 -7.270 20.467 1.00 95.38 103 ARG A CA 1
ATOM 792 C C . ARG A 1 103 ? 8.436 -6.322 19.273 1.00 95.38 103 ARG A C 1
ATOM 794 O O . ARG A 1 103 ? 9.241 -5.403 19.304 1.00 95.38 103 ARG A O 1
ATOM 801 N N . VAL A 1 104 ? 7.597 -6.543 18.264 1.00 96.50 104 VAL A N 1
ATOM 802 C CA . VAL A 1 104 ? 7.591 -5.778 17.012 1.00 96.50 104 VAL A CA 1
ATOM 803 C C . VAL A 1 104 ? 6.420 -4.806 16.998 1.00 96.50 104 VAL A C 1
ATOM 805 O O . VAL A 1 104 ? 6.609 -3.638 16.714 1.00 96.50 104 VAL A O 1
ATOM 808 N N . TYR A 1 105 ? 5.231 -5.239 17.410 1.00 97.62 105 TYR A N 1
ATOM 809 C CA . TYR A 1 105 ? 4.014 -4.435 17.383 1.00 97.62 105 TYR A CA 1
ATOM 810 C C . TYR A 1 105 ? 3.547 -3.986 18.766 1.00 97.62 105 TYR A C 1
ATOM 812 O O . TYR A 1 105 ? 3.812 -4.612 19.803 1.00 97.62 105 TYR A O 1
ATOM 820 N N . ARG A 1 106 ? 2.796 -2.885 18.767 1.00 96.06 106 ARG A N 1
ATOM 821 C CA . ARG A 1 106 ? 1.929 -2.487 19.881 1.00 96.06 106 ARG A CA 1
ATOM 822 C C . ARG A 1 106 ? 0.548 -3.133 19.699 1.00 96.06 106 ARG A C 1
ATOM 824 O O . ARG A 1 106 ? 0.161 -3.413 18.565 1.00 96.06 106 ARG A O 1
ATOM 831 N N . PRO A 1 107 ? -0.209 -3.380 20.786 1.00 96.62 107 PRO A N 1
ATOM 832 C CA . PRO A 1 107 ? -1.622 -3.719 20.661 1.00 96.62 107 PRO A CA 1
ATOM 833 C C . PRO A 1 107 ? -2.347 -2.689 19.783 1.00 96.62 107 PRO A C 1
ATOM 835 O O . PRO A 1 107 ? -1.991 -1.504 19.836 1.00 96.62 107 PRO A O 1
ATOM 838 N N . PRO A 1 108 ? -3.334 -3.119 18.984 1.00 96.62 108 PRO A N 1
ATOM 839 C CA . PRO A 1 108 ? -3.983 -2.249 18.025 1.00 96.62 108 PRO A CA 1
ATOM 840 C C . PRO A 1 108 ? -4.711 -1.124 18.756 1.00 96.62 108 PRO A C 1
ATOM 842 O O . PRO A 1 108 ? -5.252 -1.296 19.853 1.00 96.62 108 PRO A O 1
ATOM 845 N N . ARG A 1 109 ? -4.703 0.057 18.148 1.00 96.44 109 ARG A N 1
ATOM 846 C CA . ARG A 1 109 ? -5.349 1.252 18.686 1.00 96.44 109 ARG A CA 1
ATOM 847 C C . ARG A 1 109 ? -6.506 1.659 17.794 1.00 96.44 109 ARG A C 1
ATOM 849 O O . ARG A 1 109 ? -6.545 1.331 16.616 1.00 96.44 109 ARG A O 1
ATOM 856 N N . VAL A 1 110 ? -7.425 2.419 18.371 1.00 96.94 110 VAL A N 1
ATOM 857 C CA . VAL A 1 110 ? -8.407 3.162 17.586 1.00 96.94 110 VAL A CA 1
ATOM 858 C C . VAL A 1 110 ? -7.846 4.542 17.325 1.00 96.94 110 VAL A C 1
ATOM 860 O O . VAL A 1 110 ? -7.448 5.229 18.270 1.00 96.94 110 VAL A O 1
ATOM 863 N N . PHE A 1 111 ? -7.842 4.934 16.063 1.00 97.25 111 PHE A N 1
ATOM 864 C CA . PHE A 1 111 ? -7.546 6.291 15.640 1.00 97.25 111 PHE A CA 1
ATOM 865 C C . PHE A 1 111 ? -8.789 6.886 15.004 1.00 97.25 111 PHE A C 1
ATOM 867 O O . PHE A 1 111 ? -9.414 6.237 14.169 1.00 97.25 111 PHE A O 1
ATOM 874 N N . ARG A 1 112 ? -9.153 8.092 15.430 1.00 97.12 112 ARG A N 1
ATOM 875 C CA . ARG A 1 112 ? -10.260 8.848 14.855 1.00 97.12 112 ARG A CA 1
ATOM 876 C C . ARG A 1 112 ? -9.659 9.895 13.934 1.00 97.12 112 ARG A C 1
ATOM 878 O O . ARG A 1 112 ? -8.951 10.765 14.424 1.00 97.12 112 ARG A O 1
ATOM 885 N N . ASP A 1 113 ? -9.922 9.771 12.642 1.00 97.06 113 ASP A N 1
ATOM 886 C CA . ASP A 1 113 ? -9.538 10.777 11.658 1.00 97.06 113 ASP A CA 1
ATOM 887 C C . ASP A 1 113 ? -10.538 11.935 11.745 1.00 97.06 113 ASP A C 1
ATOM 889 O O . ASP A 1 113 ? -11.746 11.727 11.622 1.00 97.06 113 ASP A O 1
ATOM 893 N N . ALA A 1 114 ? -10.053 13.138 12.038 1.00 96.75 114 ALA A N 1
ATOM 894 C CA . ALA A 1 114 ? -10.893 14.307 12.263 1.00 96.75 114 ALA A CA 1
ATOM 895 C C . ALA A 1 114 ? -11.571 14.817 10.983 1.00 96.75 114 ALA A C 1
ATOM 897 O O . ALA A 1 114 ? -12.677 15.351 11.066 1.00 96.75 114 ALA A O 1
ATOM 898 N N . GLU A 1 115 ? -10.949 14.620 9.818 1.00 93.62 115 GLU A N 1
ATOM 899 C CA . GLU A 1 115 ? -11.445 15.129 8.535 1.00 93.62 115 GLU A CA 1
ATOM 900 C C . GLU A 1 115 ? -12.599 14.264 8.024 1.00 93.62 115 GLU A C 1
ATOM 902 O O . GLU A 1 115 ? -13.697 14.761 7.793 1.00 93.62 115 GLU A O 1
ATOM 907 N N . VAL A 1 116 ? -12.393 12.943 7.951 1.00 93.94 116 VAL A N 1
ATOM 908 C CA . VAL A 1 116 ? -13.445 12.009 7.504 1.00 93.94 116 VAL A CA 1
ATOM 909 C C . VAL A 1 116 ? -14.382 11.588 8.639 1.00 93.94 116 VAL A C 1
ATOM 911 O O . VAL A 1 116 ? -15.389 10.931 8.405 1.00 93.94 116 VAL A O 1
ATOM 914 N N . ARG A 1 117 ? -14.071 11.972 9.886 1.00 95.38 117 ARG A N 1
ATOM 915 C CA . ARG A 1 117 ? -14.827 11.659 11.117 1.00 95.38 117 ARG A CA 1
ATOM 916 C C . ARG A 1 117 ? -15.014 10.162 11.387 1.00 95.38 117 ARG A C 1
ATOM 918 O O . ARG A 1 117 ? -15.863 9.780 12.193 1.00 95.38 117 ARG A O 1
ATOM 925 N N . GLU A 1 118 ? -14.182 9.320 10.787 1.00 94.69 118 GLU A N 1
ATOM 926 C CA . GLU A 1 118 ? -14.223 7.868 10.936 1.00 94.69 118 GLU A CA 1
ATOM 927 C C . GLU A 1 118 ? -13.197 7.371 11.956 1.00 94.69 118 GLU A C 1
ATOM 929 O O . GLU A 1 118 ? -12.148 7.974 12.183 1.00 94.69 118 GLU A O 1
ATOM 934 N N . SER A 1 119 ? -13.497 6.227 12.571 1.00 95.94 119 SER A N 1
ATOM 935 C CA . SER A 1 119 ? -12.557 5.515 13.435 1.00 95.94 119 SER A CA 1
ATOM 936 C C . SER A 1 119 ? -11.994 4.290 12.727 1.00 95.94 119 SER A C 1
ATOM 938 O O . SER A 1 119 ? -12.746 3.469 12.205 1.00 95.94 119 SER A O 1
ATOM 940 N N . VAL A 1 120 ? -10.675 4.126 12.773 1.00 96.88 120 VAL A N 1
ATOM 941 C CA . VAL A 1 120 ? -9.962 2.989 12.183 1.00 96.88 120 VAL A CA 1
ATOM 942 C C . VAL A 1 120 ? -9.176 2.210 13.230 1.00 96.88 120 VAL A C 1
ATOM 944 O O . VAL A 1 120 ? -8.714 2.756 14.236 1.00 96.88 120 VAL A O 1
ATOM 947 N N . CYS A 1 121 ? -9.012 0.918 12.971 1.00 97.31 121 CYS A N 1
ATOM 948 C CA . CYS A 1 121 ? -8.030 0.067 13.618 1.00 97.31 121 CYS A CA 1
ATOM 949 C C . CYS A 1 121 ? -6.633 0.401 13.110 1.00 97.31 121 CYS A C 1
ATOM 951 O O . CYS A 1 121 ? -6.376 0.247 11.919 1.00 97.31 121 CYS A O 1
ATOM 953 N N . LEU A 1 122 ? -5.724 0.776 14.004 1.00 97.38 122 LEU A N 1
ATOM 954 C CA . LEU A 1 122 ? -4.310 0.954 13.696 1.00 97.38 122 LEU A CA 1
ATOM 955 C C . LEU A 1 122 ? -3.467 -0.133 14.345 1.00 97.38 122 LEU A C 1
ATOM 957 O O . LEU A 1 122 ? -3.458 -0.267 15.571 1.00 97.38 122 LEU A O 1
ATOM 961 N N . LEU A 1 123 ? -2.690 -0.835 13.527 1.00 97.56 123 LEU A N 1
ATOM 962 C CA . LEU A 1 123 ? -1.569 -1.649 13.974 1.00 97.56 123 LEU A CA 1
ATOM 963 C C . LEU A 1 123 ? -0.273 -0.911 13.641 1.00 97.56 123 LEU A C 1
ATOM 965 O O . LEU A 1 123 ? 0.070 -0.740 12.472 1.00 97.56 123 LEU A O 1
ATOM 969 N N . LEU A 1 124 ? 0.436 -0.482 14.684 1.00 97.44 124 LEU A N 1
ATOM 970 C CA . LEU A 1 124 ? 1.685 0.263 14.561 1.00 97.44 124 LEU A CA 1
ATOM 971 C C . LEU A 1 124 ? 2.844 -0.559 15.102 1.00 97.44 124 LEU A C 1
ATOM 973 O O . LEU A 1 124 ? 2.777 -1.130 16.202 1.00 97.44 124 LEU A O 1
ATOM 977 N N . GLU A 1 125 ? 3.910 -0.603 14.318 1.00 96.50 125 GLU A N 1
ATOM 978 C CA . GLU A 1 125 ? 5.176 -1.157 14.755 1.00 96.50 125 GLU A CA 1
ATOM 979 C C . GLU A 1 125 ? 5.781 -0.282 15.862 1.00 96.50 125 GLU A C 1
ATOM 981 O O . GLU A 1 125 ? 5.584 0.931 15.918 1.00 96.50 125 GLU A O 1
ATOM 986 N N . ARG A 1 126 ? 6.491 -0.908 16.792 1.00 96.62 126 ARG A N 1
ATOM 987 C CA . ARG A 1 126 ? 7.257 -0.229 17.831 1.00 96.62 126 ARG A CA 1
ATOM 988 C C . ARG A 1 126 ? 8.405 0.547 17.214 1.00 96.62 126 ARG A C 1
ATOM 990 O O . ARG A 1 126 ? 8.973 0.147 16.199 1.00 96.62 126 ARG A O 1
ATOM 997 N N . THR A 1 127 ? 8.805 1.597 17.914 1.00 94.25 127 THR A N 1
ATOM 998 C CA . THR A 1 127 ? 10.004 2.362 17.590 1.00 94.25 127 THR A CA 1
ATOM 999 C C . THR A 1 127 ? 11.113 2.116 18.599 1.00 94.25 127 THR A C 1
ATOM 1001 O O . THR A 1 127 ? 10.849 1.925 19.779 1.00 94.25 127 THR A O 1
ATOM 1004 N N . ARG A 1 128 ? 12.367 2.154 18.150 1.00 92.38 128 ARG A N 1
ATOM 1005 C CA . ARG A 1 128 ? 13.559 2.197 19.001 1.00 92.38 128 ARG A CA 1
ATOM 1006 C C . ARG A 1 128 ? 14.570 3.148 18.378 1.00 92.38 128 ARG A C 1
ATOM 1008 O O . ARG A 1 128 ? 14.905 3.011 17.208 1.00 92.38 128 ARG A O 1
ATOM 1015 N N . GLY A 1 129 ? 15.042 4.124 19.154 1.00 88.06 129 GLY A N 1
ATOM 1016 C CA . GLY A 1 129 ? 15.974 5.138 18.646 1.00 88.06 129 GLY A CA 1
ATOM 1017 C C . GLY A 1 129 ? 15.388 5.976 17.502 1.00 88.06 129 GLY A C 1
ATOM 1018 O O . GLY A 1 129 ? 16.113 6.341 16.584 1.00 88.06 129 GLY A O 1
ATOM 1019 N N . GLY A 1 130 ? 14.075 6.235 17.528 1.00 89.44 130 GLY A N 1
ATOM 1020 C CA . GLY A 1 130 ? 13.393 7.023 16.496 1.00 89.44 130 GLY A CA 1
ATOM 1021 C C . GLY A 1 130 ? 13.200 6.307 15.157 1.00 89.44 130 GLY A C 1
ATOM 1022 O O . GLY A 1 130 ? 13.008 6.975 14.151 1.00 89.44 130 GLY A O 1
ATOM 1023 N N . ARG A 1 131 ? 13.258 4.971 15.118 1.00 91.94 131 ARG A N 1
ATOM 1024 C CA . ARG A 1 131 ? 12.992 4.161 13.916 1.00 91.94 131 ARG A CA 1
ATOM 1025 C C . ARG A 1 131 ? 12.148 2.949 14.254 1.00 91.94 131 ARG A C 1
ATOM 1027 O O . ARG A 1 131 ? 12.179 2.500 15.398 1.00 91.94 131 ARG A O 1
ATOM 1034 N N . PHE A 1 132 ? 11.442 2.401 13.276 1.00 94.06 132 PHE A N 1
ATOM 1035 C CA . PHE A 1 132 ? 10.785 1.107 13.402 1.00 94.06 132 PHE A CA 1
ATOM 1036 C C . PHE A 1 132 ? 11.804 0.009 13.738 1.00 94.06 132 PHE A C 1
ATOM 1038 O O . PHE A 1 132 ? 12.912 -0.013 13.202 1.00 94.06 132 PHE A O 1
ATOM 1045 N N . VAL A 1 133 ? 11.450 -0.866 14.683 1.00 93.00 133 VAL A N 1
ATOM 1046 C CA . VAL A 1 133 ? 12.367 -1.875 15.251 1.00 93.00 133 VAL A CA 1
ATOM 1047 C C . VAL A 1 133 ? 12.849 -2.880 14.200 1.00 93.00 133 VAL A C 1
ATOM 1049 O O . VAL A 1 133 ? 13.993 -3.323 14.250 1.00 93.00 133 VAL A O 1
ATOM 1052 N N . ALA A 1 134 ? 11.976 -3.242 13.273 1.00 93.25 134 ALA A N 1
ATOM 1053 C CA . ALA A 1 134 ? 12.165 -4.253 12.250 1.00 93.25 134 ALA A CA 1
ATOM 1054 C C . ALA A 1 134 ? 11.804 -3.760 10.835 1.00 93.25 134 ALA A C 1
ATOM 1056 O O . ALA A 1 134 ? 12.189 -4.393 9.851 1.00 93.25 134 ALA A O 1
ATOM 1057 N N . GLY A 1 135 ? 11.074 -2.648 10.712 1.00 93.75 135 GLY A N 1
ATOM 1058 C CA . GLY A 1 135 ? 10.675 -2.079 9.427 1.00 93.75 135 GLY A CA 1
ATOM 1059 C C . GLY A 1 135 ? 9.755 -3.017 8.645 1.00 93.75 135 GLY A C 1
ATOM 1060 O O . GLY A 1 135 ? 9.958 -3.266 7.457 1.00 93.75 135 GLY A O 1
ATOM 1061 N N . TRP A 1 136 ? 8.787 -3.617 9.328 1.00 94.56 136 TRP A N 1
ATOM 1062 C CA . TRP A 1 136 ? 7.817 -4.536 8.752 1.00 94.56 136 TRP A CA 1
ATOM 1063 C C . TRP A 1 136 ? 6.758 -3.759 7.974 1.00 94.56 136 TRP A C 1
ATOM 1065 O O . TRP A 1 136 ? 6.812 -3.722 6.749 1.00 94.56 136 TRP A O 1
ATOM 1075 N N . ALA A 1 137 ? 5.822 -3.123 8.671 1.00 94.75 137 ALA A N 1
ATOM 1076 C CA . ALA A 1 137 ? 4.777 -2.275 8.099 1.00 94.75 137 ALA A CA 1
ATOM 1077 C C . ALA A 1 137 ? 3.905 -1.705 9.216 1.00 94.75 137 ALA A C 1
ATOM 1079 O O . ALA A 1 137 ? 3.820 -2.291 10.301 1.00 94.75 137 ALA A O 1
ATOM 1080 N N . TRP A 1 138 ? 3.170 -0.642 8.909 1.00 96.94 138 TRP A N 1
ATOM 1081 C CA . TRP A 1 138 ? 1.989 -0.250 9.671 1.00 96.94 138 TRP A CA 1
ATOM 1082 C C . TRP A 1 138 ? 0.726 -0.412 8.820 1.00 96.94 138 TRP A C 1
ATOM 1084 O O . TRP A 1 138 ? 0.773 -0.429 7.588 1.00 96.94 138 TRP A O 1
ATOM 1094 N N . LEU A 1 139 ? -0.407 -0.606 9.492 1.00 97.44 139 LEU A N 1
ATOM 1095 C CA . LEU A 1 139 ? -1.675 -0.953 8.859 1.00 97.44 139 LEU A CA 1
ATOM 1096 C C . LEU A 1 139 ? -2.814 -0.156 9.492 1.00 97.44 139 LEU A C 1
ATOM 1098 O O . LEU A 1 139 ? -2.961 -0.150 10.717 1.00 97.44 139 LEU A O 1
ATOM 1102 N N . ALA A 1 140 ? -3.661 0.426 8.645 1.00 97.44 140 ALA A N 1
ATOM 1103 C CA . ALA A 1 140 ? -4.966 0.945 9.031 1.00 97.44 140 ALA A CA 1
ATOM 1104 C C . ALA A 1 140 ? -6.084 0.098 8.410 1.00 97.44 140 ALA A C 1
ATOM 1106 O O . ALA A 1 140 ? -6.029 -0.241 7.229 1.00 97.44 140 ALA A O 1
ATOM 1107 N N . VAL A 1 141 ? -7.103 -0.243 9.199 1.00 96.00 141 VAL A N 1
ATOM 1108 C CA . VAL A 1 141 ? -8.267 -1.029 8.762 1.00 96.00 141 VAL A CA 1
ATOM 1109 C C . VAL A 1 141 ? -9.547 -0.363 9.250 1.00 96.00 141 VAL A C 1
ATOM 1111 O O . VAL A 1 141 ? -9.691 -0.079 10.439 1.00 96.00 141 VAL A O 1
ATOM 1114 N N . ARG A 1 142 ? -10.507 -0.143 8.350 1.00 95.56 142 ARG A N 1
ATOM 1115 C CA . ARG A 1 142 ? -11.868 0.236 8.753 1.00 95.56 142 ARG A CA 1
ATOM 1116 C C . ARG A 1 142 ? -12.545 -0.955 9.430 1.00 95.56 142 ARG A C 1
ATOM 1118 O O . ARG A 1 142 ? -12.427 -2.048 8.889 1.00 95.56 142 ARG A O 1
ATOM 1125 N N . PRO A 1 143 ? -13.272 -0.796 10.544 1.00 92.31 143 PRO A N 1
ATOM 1126 C CA . PRO A 1 143 ? -14.121 -1.856 11.085 1.00 92.31 143 PRO A CA 1
ATOM 1127 C C . PRO A 1 143 ? -15.245 -2.230 10.116 1.00 92.31 143 PRO A C 1
ATOM 1129 O O . PRO A 1 143 ? -15.617 -1.447 9.240 1.00 92.31 143 PRO A O 1
ATOM 1132 N N . GLU A 1 144 ? -15.743 -3.464 10.169 1.00 85.75 144 GLU A N 1
ATOM 1133 C CA . GLU A 1 144 ? -16.855 -3.898 9.321 1.00 85.75 144 GLU A CA 1
ATOM 1134 C C . GLU A 1 144 ? -18.107 -3.211 9.840 1.00 85.75 144 GLU A C 1
ATOM 1136 O O . GLU A 1 144 ? -18.402 -3.408 11.012 1.00 85.75 144 GLU A O 1
ATOM 1141 N N . PRO A 1 145 ? -18.817 -2.391 9.041 1.00 77.56 145 PRO A N 1
ATOM 1142 C CA . PRO A 1 145 ? -20.117 -1.911 9.472 1.00 77.56 145 PRO A CA 1
ATOM 1143 C C . PRO A 1 145 ? -20.927 -3.149 9.834 1.00 77.56 145 PRO A C 1
ATOM 1145 O O . PRO A 1 145 ? -21.036 -4.063 9.010 1.00 77.56 145 PRO A O 1
ATOM 1148 N N . ALA A 1 146 ? -21.403 -3.214 11.080 1.00 69.12 146 ALA A N 1
ATOM 1149 C CA . ALA A 1 146 ? -22.262 -4.305 11.494 1.00 69.12 146 ALA A CA 1
ATOM 1150 C C . ALA A 1 146 ? -23.388 -4.402 10.464 1.00 69.12 146 ALA A C 1
ATOM 1152 O O . ALA A 1 146 ? -23.911 -3.377 10.012 1.00 69.12 146 ALA A O 1
ATOM 1153 N N . ALA A 1 147 ? -23.692 -5.624 10.020 1.00 71.56 147 ALA A N 1
ATOM 1154 C CA . ALA A 1 147 ? -24.788 -5.828 9.088 1.00 71.56 147 ALA A CA 1
ATOM 1155 C C . ALA A 1 147 ? -26.003 -5.084 9.652 1.00 71.56 147 ALA A C 1
ATOM 1157 O O . ALA A 1 147 ? -26.283 -5.217 10.840 1.00 71.56 147 ALA A O 1
ATOM 1158 N N . VAL A 1 148 ? -26.674 -4.272 8.833 1.00 61.84 148 VAL A N 1
ATOM 1159 C CA . VAL A 1 148 ? -27.683 -3.284 9.271 1.00 61.84 148 VAL A CA 1
ATOM 1160 C C . VAL A 1 148 ? -28.788 -3.895 10.164 1.00 61.84 148 VAL A C 1
ATOM 1162 O O . VAL A 1 148 ? -29.440 -3.174 10.903 1.00 61.84 148 VAL A O 1
ATOM 1165 N N . GLY A 1 149 ? -28.955 -5.225 10.183 1.00 63.62 149 GLY A N 1
ATOM 1166 C CA . GLY A 1 149 ? -29.862 -5.940 11.092 1.00 63.62 149 GLY A CA 1
ATOM 1167 C C . GLY A 1 149 ? -29.300 -6.416 12.447 1.00 63.62 149 GLY A C 1
ATOM 1168 O O . GLY A 1 149 ? -30.073 -6.939 13.239 1.00 63.62 149 GLY A O 1
ATOM 1169 N N . GLN A 1 150 ? -27.999 -6.295 12.734 1.00 56.56 150 GLN A N 1
ATOM 1170 C CA . GLN A 1 150 ? -27.404 -6.703 14.022 1.00 56.56 150 GLN A CA 1
ATOM 1171 C C . GLN A 1 150 ? -27.291 -5.554 15.031 1.00 56.56 150 GLN A C 1
ATOM 1173 O O . GLN A 1 150 ? -27.392 -5.808 16.225 1.00 56.56 150 GLN A O 1
ATOM 1178 N N . LEU A 1 151 ? -27.125 -4.311 14.564 1.00 53.66 151 LEU A N 1
ATOM 1179 C CA . LEU A 1 151 ? -27.013 -3.130 15.435 1.00 53.66 151 LEU A CA 1
ATOM 1180 C C . LEU A 1 151 ? -28.297 -2.856 16.223 1.00 53.66 151 LEU A C 1
ATOM 1182 O O . LEU A 1 151 ? -28.222 -2.568 17.410 1.00 53.66 151 LEU A O 1
ATOM 1186 N N . ALA A 1 152 ? -29.459 -3.041 15.590 1.00 59.03 152 ALA A N 1
ATOM 1187 C CA . ALA A 1 152 ? -30.747 -2.823 16.246 1.00 59.03 152 ALA A CA 1
ATOM 1188 C C . ALA A 1 152 ? -30.950 -3.725 17.478 1.00 59.03 152 ALA A C 1
ATOM 1190 O O . ALA A 1 152 ? -31.583 -3.305 18.431 1.00 59.03 152 ALA A O 1
ATOM 1191 N N . LYS A 1 153 ? -30.372 -4.935 17.486 1.00 59.06 153 LYS A N 1
ATOM 1192 C CA . LYS A 1 153 ? -30.467 -5.837 18.643 1.00 59.06 153 LYS A CA 1
ATOM 1193 C C . LYS A 1 153 ? -29.477 -5.513 19.751 1.00 59.06 153 LYS A C 1
ATOM 1195 O O . LYS A 1 153 ? -29.802 -5.709 20.909 1.00 59.06 153 LYS A O 1
ATOM 1200 N N . SER A 1 154 ? -28.269 -5.059 19.411 1.00 58.66 154 SER A N 1
ATOM 1201 C CA . SER A 1 154 ? -27.261 -4.784 20.437 1.00 58.66 154 SER A CA 1
ATOM 1202 C C . SER A 1 154 ? -27.535 -3.495 21.202 1.00 58.66 154 SER A C 1
ATOM 1204 O O . SER A 1 154 ? -27.167 -3.429 22.363 1.00 58.66 154 SER A O 1
ATOM 1206 N N . GLU A 1 155 ? -28.149 -2.487 20.569 1.00 64.25 155 GLU A N 1
ATOM 1207 C CA . GLU A 1 155 ? -28.540 -1.256 21.273 1.00 64.25 155 GLU A CA 1
ATOM 1208 C C . GLU A 1 155 ? -29.741 -1.503 22.204 1.00 64.25 155 GLU A C 1
ATOM 1210 O O . GLU A 1 155 ? -29.700 -1.052 23.342 1.00 64.25 155 GLU A O 1
ATOM 1215 N N . GLU A 1 156 ? -30.733 -2.309 21.792 1.00 68.19 156 GLU A N 1
ATOM 1216 C CA . GLU A 1 156 ? -31.818 -2.753 22.690 1.00 68.19 156 GLU A CA 1
ATOM 1217 C C . GLU A 1 156 ? -31.289 -3.616 23.855 1.00 68.19 156 GLU A C 1
ATOM 1219 O O . GLU A 1 156 ? -31.706 -3.422 24.992 1.00 68.19 156 GLU A O 1
ATOM 1224 N N . GLU A 1 157 ? -30.339 -4.532 23.615 1.00 71.69 157 GLU A N 1
ATOM 1225 C CA . GLU A 1 157 ? -29.755 -5.364 24.684 1.00 71.69 157 GLU A CA 1
ATOM 1226 C C . GLU A 1 157 ? -28.844 -4.567 25.647 1.00 71.69 157 GLU A C 1
ATOM 1228 O O . GLU A 1 157 ? -28.827 -4.873 26.839 1.00 71.69 157 GLU A O 1
ATOM 1233 N N . GLU A 1 158 ? -28.101 -3.547 25.179 1.00 71.88 158 GLU A N 1
ATOM 1234 C CA . GLU A 1 158 ? -27.314 -2.664 26.067 1.00 71.88 158 GLU A CA 1
ATOM 1235 C C . GLU A 1 158 ? -28.223 -1.740 26.901 1.00 71.88 158 GLU A C 1
ATOM 1237 O O . GLU A 1 158 ? -27.948 -1.567 28.090 1.00 71.88 158 GLU A O 1
ATOM 1242 N N . GLU A 1 159 ? -29.318 -1.206 26.337 1.00 71.50 159 GLU A N 1
ATOM 1243 C CA . GLU A 1 159 ? -30.313 -0.433 27.107 1.00 71.50 159 GLU A CA 1
ATOM 1244 C C . GLU A 1 159 ? -31.056 -1.312 28.132 1.00 71.50 159 GLU A C 1
ATOM 1246 O O . GLU A 1 159 ? -31.226 -0.895 29.280 1.00 71.50 159 GLU A O 1
ATOM 1251 N N . GLU A 1 160 ? -31.426 -2.553 27.785 1.00 73.12 160 GLU A N 1
ATOM 1252 C CA . GLU A 1 160 ? -32.053 -3.487 28.735 1.00 73.12 160 GLU A CA 1
ATOM 1253 C C . GLU A 1 160 ? -31.093 -3.934 29.859 1.00 73.12 160 GLU A C 1
ATOM 1255 O O . GLU A 1 160 ? -31.523 -4.097 31.007 1.00 73.12 160 GLU A O 1
ATOM 1260 N N . GLU A 1 161 ? -29.790 -4.111 29.587 1.00 72.94 161 GLU A N 1
ATOM 1261 C CA . GLU A 1 161 ? -28.799 -4.398 30.638 1.00 72.94 161 GLU A CA 1
ATOM 1262 C C . GLU A 1 161 ? -28.554 -3.189 31.557 1.00 72.94 161 GLU A C 1
ATOM 1264 O O . GLU A 1 161 ? -28.399 -3.381 32.771 1.00 72.94 161 GLU A O 1
ATOM 1269 N N . GLU A 1 162 ? -28.547 -1.956 31.029 1.00 70.12 162 GLU A N 1
ATOM 1270 C CA . GLU A 1 162 ? -28.415 -0.739 31.845 1.00 70.12 162 GLU A CA 1
ATOM 1271 C C . GLU A 1 162 ? -29.660 -0.498 32.719 1.00 70.12 162 GLU A C 1
ATOM 1273 O O . GLU A 1 162 ? -29.515 -0.303 33.934 1.00 70.12 162 GLU A O 1
ATOM 1278 N N . GLU A 1 163 ? -30.876 -0.626 32.170 1.00 71.19 163 GLU A N 1
ATOM 1279 C CA . GLU A 1 163 ? -32.121 -0.542 32.954 1.00 71.19 163 GLU A CA 1
ATOM 1280 C C . GLU A 1 163 ? -32.230 -1.682 33.981 1.00 71.19 163 GLU A C 1
ATOM 1282 O O . GLU A 1 163 ? -32.638 -1.469 35.132 1.00 71.19 163 GLU A O 1
ATOM 1287 N N . GLY A 1 164 ? -31.805 -2.895 33.617 1.00 70.50 164 GLY A N 1
ATOM 1288 C CA . GLY A 1 164 ? -31.753 -4.043 34.522 1.00 70.50 164 GLY A CA 1
ATOM 1289 C C . GLY A 1 164 ? -30.803 -3.823 35.704 1.00 70.50 164 GLY A C 1
ATOM 1290 O O . GLY A 1 164 ? -31.131 -4.173 36.846 1.00 70.50 164 GLY A O 1
ATOM 1291 N N . HIS A 1 165 ? -29.648 -3.192 35.472 1.00 70.62 165 HIS A N 1
ATOM 1292 C CA . HIS A 1 165 ? -28.694 -2.842 36.526 1.00 70.62 165 HIS A CA 1
ATOM 1293 C C . HIS A 1 165 ? -29.198 -1.708 37.431 1.00 70.62 165 HIS A C 1
ATOM 1295 O O . HIS A 1 165 ? -28.987 -1.760 38.652 1.00 70.62 165 HIS A O 1
ATOM 1301 N N . GLU A 1 166 ? -29.898 -0.715 36.878 1.00 71.50 166 GLU A N 1
ATOM 1302 C CA . GLU A 1 166 ? -30.497 0.368 37.660 1.00 71.50 166 GLU A CA 1
ATOM 1303 C C . GLU A 1 166 ? -31.624 -0.159 38.566 1.00 71.50 166 GLU A C 1
ATOM 1305 O O . GLU A 1 166 ? -31.606 0.079 39.781 1.00 71.50 166 GLU A O 1
ATOM 1310 N N . LEU A 1 167 ? -32.525 -0.996 38.038 1.00 70.31 167 LEU A N 1
ATOM 1311 C CA . LEU A 1 167 ? -33.601 -1.630 38.810 1.00 70.31 167 LEU A CA 1
ATOM 1312 C C . LEU A 1 167 ? -33.076 -2.605 39.877 1.00 70.31 167 LEU A C 1
ATOM 1314 O O . LEU A 1 167 ? -33.594 -2.631 41.000 1.00 70.31 167 LEU A O 1
ATOM 1318 N N . ALA A 1 168 ? -32.013 -3.361 39.584 1.00 67.50 168 ALA A N 1
ATOM 1319 C CA . ALA A 1 168 ? -31.363 -4.231 40.565 1.00 67.50 168 ALA A CA 1
ATOM 1320 C C . ALA A 1 168 ? -30.700 -3.432 41.704 1.00 67.50 168 ALA A C 1
ATOM 1322 O O . ALA A 1 168 ? -30.751 -3.849 42.867 1.00 67.50 168 ALA A O 1
ATOM 1323 N N . SER A 1 169 ? -30.133 -2.257 41.406 1.00 65.94 169 SER A N 1
ATOM 1324 C CA . SER A 1 169 ? -29.547 -1.369 42.420 1.00 65.94 169 SER A CA 1
ATOM 1325 C C . SER A 1 169 ? -30.610 -0.770 43.356 1.00 65.94 169 SER A C 1
ATOM 1327 O O . SER A 1 169 ? -30.414 -0.722 44.576 1.00 65.94 169 SER A O 1
ATOM 1329 N N . ILE A 1 170 ? -31.786 -0.425 42.817 1.00 65.38 170 ILE A N 1
ATOM 1330 C CA . ILE A 1 170 ? -32.941 0.065 43.585 1.00 65.38 170 ILE A CA 1
ATOM 1331 C C . ILE A 1 170 ? -33.555 -1.069 44.426 1.00 65.38 170 ILE A C 1
ATOM 1333 O O . ILE A 1 170 ? -33.928 -0.862 45.588 1.00 65.38 170 ILE A O 1
ATOM 1337 N N . GLY A 1 171 ? -33.610 -2.292 43.887 1.00 60.81 171 GLY A N 1
ATOM 1338 C CA . GLY A 1 171 ? -34.061 -3.488 44.604 1.00 60.81 171 GLY A CA 1
ATOM 1339 C C . GLY A 1 171 ? -33.162 -3.858 45.791 1.00 60.81 171 GLY A C 1
ATOM 1340 O O . GLY A 1 171 ? -33.660 -4.123 46.889 1.00 60.81 171 GLY A O 1
ATOM 1341 N N . ALA A 1 172 ? -31.838 -3.797 45.614 1.00 57.75 172 ALA A N 1
ATOM 1342 C CA . ALA A 1 172 ? -30.865 -4.070 46.674 1.00 57.75 172 ALA A CA 1
ATOM 1343 C C . ALA A 1 172 ? -30.906 -3.019 47.802 1.00 57.75 172 ALA A C 1
ATOM 1345 O O . ALA A 1 172 ? -30.795 -3.372 48.980 1.00 57.75 172 ALA A O 1
ATOM 1346 N N . ALA A 1 173 ? -31.150 -1.744 47.472 1.00 56.25 173 ALA A N 1
ATOM 1347 C CA . ALA A 1 173 ? -31.328 -0.682 48.464 1.00 56.25 173 ALA A CA 1
ATOM 1348 C C . ALA A 1 173 ? -32.601 -0.879 49.313 1.00 56.25 173 ALA A C 1
ATOM 1350 O O . ALA A 1 173 ? -32.568 -0.669 50.526 1.00 56.25 173 ALA A O 1
ATOM 1351 N N . LYS A 1 174 ? -33.699 -1.365 48.712 1.00 56.50 174 LYS A N 1
ATOM 1352 C CA . LYS A 1 174 ? -34.950 -1.696 49.426 1.00 56.50 174 LYS A CA 1
ATOM 1353 C C . LYS A 1 174 ? -34.845 -2.959 50.289 1.00 56.50 174 LYS A C 1
ATOM 1355 O O . LYS A 1 174 ? -35.471 -3.024 51.347 1.00 56.50 174 LYS A O 1
ATOM 1360 N N . ALA A 1 175 ? -34.059 -3.953 49.874 1.00 52.00 175 ALA A N 1
ATOM 1361 C CA . ALA A 1 175 ? -33.842 -5.176 50.652 1.00 52.00 175 ALA A CA 1
ATOM 1362 C C . ALA A 1 175 ? -32.982 -4.926 51.909 1.00 52.00 175 ALA A C 1
ATOM 1364 O O . ALA A 1 175 ? -33.261 -5.485 52.972 1.00 52.00 175 ALA A O 1
ATOM 1365 N N . ALA A 1 176 ? -32.002 -4.018 51.831 1.00 53.09 176 ALA A N 1
ATOM 1366 C CA . ALA A 1 176 ? -31.157 -3.644 52.968 1.00 53.09 176 ALA A CA 1
ATOM 1367 C C . ALA A 1 176 ? -31.919 -2.902 54.086 1.00 53.09 176 ALA A C 1
ATOM 1369 O O . ALA A 1 176 ? -31.521 -2.971 55.246 1.00 53.09 176 ALA A O 1
ATOM 1370 N N . THR A 1 177 ? -33.048 -2.248 53.783 1.00 52.19 177 THR A N 1
ATOM 1371 C CA . THR A 1 177 ? -33.889 -1.588 54.803 1.00 52.19 177 THR A CA 1
ATOM 1372 C C . THR A 1 177 ? -34.829 -2.556 55.533 1.00 52.19 177 THR A C 1
ATOM 1374 O O . THR A 1 177 ? -35.391 -2.197 56.564 1.00 52.19 177 THR A O 1
ATOM 1377 N N . ARG A 1 178 ? -35.010 -3.791 55.035 1.00 46.09 178 ARG A N 1
ATOM 1378 C CA . ARG A 1 178 ? -35.979 -4.757 55.590 1.00 46.09 178 ARG A CA 1
ATOM 1379 C C . ARG A 1 178 ? -35.350 -5.913 56.378 1.00 46.09 178 ARG A C 1
ATOM 1381 O O . ARG A 1 178 ? -36.068 -6.603 57.089 1.00 46.09 178 ARG A O 1
ATOM 1388 N N . ALA A 1 179 ? -34.030 -6.093 56.319 1.00 44.88 179 ALA A N 1
ATOM 1389 C CA . ALA A 1 179 ? -33.309 -7.175 57.005 1.00 44.88 179 ALA A CA 1
ATOM 1390 C C . ALA A 1 179 ? -32.826 -6.814 58.431 1.00 44.88 179 ALA A C 1
ATOM 1392 O O . ALA A 1 179 ? -31.846 -7.365 58.926 1.00 44.88 179 ALA A O 1
ATOM 1393 N N . GLY A 1 180 ? -33.511 -5.878 59.092 1.00 44.78 180 GLY A N 1
ATOM 1394 C CA . GLY A 1 180 ? -33.234 -5.442 60.461 1.00 44.78 180 GLY A CA 1
ATOM 1395 C C . GLY A 1 180 ? -34.248 -5.945 61.487 1.00 44.78 180 GLY A C 1
ATOM 1396 O O . GLY A 1 180 ? -34.619 -5.177 62.362 1.00 44.78 180 GLY A O 1
ATOM 1397 N N . ALA A 1 181 ? -34.754 -7.177 61.379 1.00 49.50 181 ALA A N 1
ATOM 1398 C CA . ALA A 1 181 ? -35.488 -7.825 62.468 1.00 49.50 181 ALA A CA 1
ATOM 1399 C C . ALA A 1 181 ? -35.593 -9.342 62.246 1.00 49.50 181 ALA A C 1
ATOM 1401 O O . ALA A 1 181 ? -35.892 -9.786 61.144 1.00 49.50 181 ALA A O 1
ATOM 1402 N N . LEU A 1 182 ? -35.433 -10.087 63.343 1.00 40.31 182 LEU A N 1
ATOM 1403 C CA . LEU A 1 182 ? -35.556 -11.542 63.519 1.00 40.31 182 LEU A CA 1
ATOM 1404 C C . LEU A 1 182 ? -34.338 -12.406 63.158 1.00 40.31 182 LEU A C 1
ATOM 1406 O O . LEU A 1 182 ? -34.202 -12.959 62.073 1.00 40.31 182 LEU A O 1
ATOM 1410 N N . ALA A 1 183 ? -33.520 -12.618 64.190 1.00 47.34 183 ALA A N 1
ATOM 1411 C CA . ALA A 1 183 ? -32.753 -13.837 64.385 1.00 47.34 183 ALA A CA 1
ATOM 1412 C C . ALA A 1 183 ? -33.631 -14.898 65.076 1.00 47.34 183 ALA A C 1
ATOM 1414 O O . ALA A 1 183 ? -34.303 -14.594 66.060 1.00 47.34 183 ALA A O 1
ATOM 1415 N N . THR A 1 184 ? -33.592 -16.143 64.605 1.00 41.12 184 THR A N 1
ATOM 1416 C CA . THR A 1 184 ? -33.797 -17.359 65.417 1.00 41.12 184 THR A CA 1
ATOM 1417 C C . THR A 1 184 ? -33.170 -18.559 64.706 1.00 41.12 184 THR A C 1
ATOM 1419 O O . THR A 1 184 ? -33.091 -18.612 63.482 1.00 41.12 184 THR A O 1
ATOM 1422 N N . ALA A 1 185 ? -32.634 -19.468 65.514 1.00 50.47 185 ALA A N 1
ATOM 1423 C CA . ALA A 1 185 ? -31.686 -20.515 65.160 1.00 50.47 185 ALA A CA 1
ATOM 1424 C C . ALA A 1 185 ? -32.330 -21.810 64.635 1.00 50.47 185 ALA A C 1
ATOM 1426 O O . ALA A 1 185 ? -33.384 -22.199 65.128 1.00 50.47 185 ALA A O 1
ATOM 1427 N N . ALA A 1 186 ? -31.623 -22.527 63.751 1.00 38.06 186 ALA A N 1
ATOM 1428 C CA . ALA A 1 186 ? -31.530 -23.997 63.715 1.00 38.06 186 ALA A CA 1
ATOM 1429 C C . ALA A 1 186 ? -30.417 -24.455 62.732 1.00 38.06 186 ALA A C 1
ATOM 1431 O O . ALA A 1 186 ? -30.068 -23.688 61.834 1.00 38.06 186 ALA A O 1
ATOM 1432 N N . PRO A 1 187 ? -29.832 -25.662 62.904 1.00 56.22 187 PRO A N 1
ATOM 1433 C CA . PRO A 1 187 ? -28.565 -26.058 62.286 1.00 56.22 187 PRO A CA 1
ATOM 1434 C C . PRO A 1 187 ? -28.738 -26.980 61.066 1.00 56.22 187 PRO A C 1
ATOM 1436 O O . PRO A 1 187 ? -29.667 -27.783 61.021 1.00 56.22 187 PRO A O 1
ATOM 1439 N N . GLY A 1 188 ? -27.786 -26.954 60.127 1.00 40.34 188 GLY A N 1
ATOM 1440 C CA . GLY A 1 188 ? -27.652 -28.037 59.149 1.00 40.34 188 GLY A CA 1
ATOM 1441 C C . GLY A 1 188 ? -26.809 -27.737 57.909 1.00 40.34 188 GLY A C 1
ATOM 1442 O O . GLY A 1 188 ? -27.184 -26.904 57.098 1.00 40.34 188 GLY A O 1
ATOM 1443 N N . VAL A 1 189 ? -25.764 -28.558 57.747 1.00 40.72 189 VAL A N 1
ATOM 1444 C CA . VAL A 1 189 ? -25.030 -28.908 56.513 1.00 40.72 189 VAL A CA 1
ATOM 1445 C C . VAL A 1 189 ? -23.958 -27.915 56.034 1.00 40.72 189 VAL A C 1
ATOM 1447 O O . VAL A 1 189 ? -24.219 -26.931 55.351 1.00 40.72 189 VAL A O 1
ATOM 1450 N N . MET A 1 190 ? -22.714 -28.248 56.402 1.00 35.03 190 MET A N 1
ATOM 1451 C CA . MET A 1 190 ? -21.462 -27.707 55.869 1.00 35.03 190 MET A CA 1
ATOM 1452 C C . MET A 1 190 ? -21.218 -28.218 54.444 1.00 35.03 190 MET A C 1
ATOM 1454 O O . MET A 1 190 ? -21.179 -29.428 54.231 1.00 35.03 190 MET A O 1
ATOM 1458 N N . ASP A 1 191 ? -20.975 -27.294 53.517 1.00 40.66 191 ASP A N 1
ATOM 1459 C CA . ASP A 1 191 ? -20.187 -27.540 52.310 1.00 40.66 191 ASP A CA 1
ATOM 1460 C C . ASP A 1 191 ? -19.003 -26.560 52.338 1.00 40.66 191 ASP A C 1
ATOM 1462 O O . ASP A 1 191 ? -19.165 -25.335 52.298 1.00 40.66 191 ASP A O 1
ATOM 1466 N N . ASP A 1 192 ? -17.813 -27.118 52.557 1.00 47.28 192 ASP A N 1
ATOM 1467 C CA . ASP A 1 192 ? -16.565 -26.407 52.816 1.00 47.28 192 ASP A CA 1
ATOM 1468 C C . ASP A 1 192 ? -15.853 -26.103 51.496 1.00 47.28 192 ASP A C 1
ATOM 1470 O O . ASP A 1 192 ? -15.196 -26.958 50.913 1.00 47.28 192 ASP A O 1
ATOM 1474 N N . THR A 1 193 ? -15.915 -24.850 51.045 1.00 48.47 193 THR A N 1
ATOM 1475 C CA . THR A 1 193 ? -14.826 -24.202 50.284 1.00 48.47 193 THR A CA 1
ATOM 1476 C C . THR A 1 193 ? -14.938 -22.676 50.394 1.00 48.47 193 THR A C 1
ATOM 1478 O O . THR A 1 193 ? -15.019 -21.943 49.409 1.00 48.47 193 THR A O 1
ATOM 1481 N N . GLN A 1 194 ? -14.921 -22.148 51.623 1.00 48.12 194 GLN A N 1
ATOM 1482 C CA . GLN A 1 194 ? -14.641 -20.725 51.826 1.00 48.12 194 GLN A CA 1
ATOM 1483 C C . GLN A 1 194 ? -13.124 -20.474 51.773 1.00 48.12 194 GLN A C 1
ATOM 1485 O O . GLN A 1 194 ? -12.369 -21.101 52.520 1.00 48.12 194 GLN A O 1
ATOM 1490 N N . PRO A 1 195 ? -12.638 -19.545 50.927 1.00 47.47 195 PRO A N 1
ATOM 1491 C CA . PRO A 1 195 ? -11.241 -19.144 50.953 1.00 47.47 195 PRO A CA 1
ATOM 1492 C C . PRO A 1 195 ? -10.937 -18.511 52.312 1.00 47.47 195 PRO A C 1
ATOM 1494 O O . PRO A 1 195 ? -11.598 -17.563 52.739 1.00 47.47 195 PRO A O 1
ATOM 1497 N N . SER A 1 196 ? -9.936 -19.067 52.989 1.00 58.09 196 SER A N 1
ATOM 1498 C CA . SER A 1 196 ? -9.492 -18.649 54.314 1.00 58.09 196 SER A CA 1
ATOM 1499 C C . SER A 1 196 ? -9.315 -17.127 54.395 1.00 58.09 196 SER A C 1
ATOM 1501 O O . SER A 1 196 ? -8.791 -16.480 53.482 1.00 58.09 196 SER A O 1
ATOM 1503 N N . GLY A 1 197 ? -9.744 -16.530 55.513 1.00 64.25 197 GLY A N 1
ATOM 1504 C CA . GLY A 1 197 ? -9.708 -15.076 55.738 1.00 64.25 197 GLY A CA 1
ATOM 1505 C C . GLY A 1 197 ? -8.324 -14.432 55.556 1.00 64.25 197 GLY A C 1
ATOM 1506 O O . GLY A 1 197 ? -8.216 -13.221 55.358 1.00 64.25 197 GLY A O 1
ATOM 1507 N N . THR A 1 198 ? -7.261 -15.235 55.528 1.00 69.56 198 THR A N 1
ATOM 1508 C CA . THR A 1 198 ? -5.888 -14.822 55.229 1.00 69.56 198 THR A CA 1
ATOM 1509 C C . THR A 1 198 ? -5.702 -14.374 53.772 1.00 69.56 198 THR A C 1
ATOM 1511 O O . THR A 1 198 ? -5.002 -13.387 53.535 1.00 69.56 198 THR A O 1
ATOM 1514 N N . GLU A 1 199 ? -6.373 -14.994 52.796 1.00 64.62 199 GLU A N 1
ATOM 1515 C CA . GLU A 1 199 ? -6.294 -14.642 51.366 1.00 64.62 199 GLU A CA 1
ATOM 1516 C C . GLU A 1 199 ? -6.963 -13.281 51.095 1.00 64.62 199 GLU A C 1
ATOM 1518 O O . GLU A 1 199 ? -6.410 -12.398 50.427 1.00 64.62 199 GLU A O 1
ATOM 1523 N N . GLN A 1 200 ? -8.136 -13.056 51.694 1.00 72.62 200 GLN A N 1
ATOM 1524 C CA . GLN A 1 200 ? -8.876 -11.799 51.558 1.00 72.62 200 GLN A CA 1
ATOM 1525 C C . GLN A 1 200 ? -8.134 -10.635 52.235 1.00 72.62 200 GLN A C 1
ATOM 1527 O O . GLN A 1 200 ? -8.080 -9.520 51.701 1.00 72.62 200 GLN A O 1
ATOM 1532 N N . GLN A 1 201 ? -7.485 -10.898 53.371 1.00 77.75 201 GLN A N 1
ATOM 1533 C CA . GLN A 1 201 ? -6.653 -9.922 54.072 1.00 77.75 201 GLN A CA 1
ATOM 1534 C C . GLN A 1 201 ? -5.361 -9.603 53.297 1.00 77.75 201 GLN A C 1
ATOM 1536 O O . GLN A 1 201 ? -4.953 -8.439 53.236 1.00 77.75 201 GLN A O 1
ATOM 1541 N N . ARG A 1 202 ? -4.762 -10.592 52.617 1.00 77.94 202 ARG A N 1
ATOM 1542 C CA . ARG A 1 202 ? -3.591 -10.403 51.740 1.00 77.94 202 ARG A CA 1
ATOM 1543 C C . ARG A 1 202 ? -3.935 -9.555 50.512 1.00 77.94 202 ARG A C 1
ATOM 1545 O O . ARG A 1 202 ? -3.198 -8.622 50.188 1.00 77.94 202 ARG A O 1
ATOM 1552 N N . ARG A 1 203 ? -5.106 -9.780 49.900 1.00 72.31 203 ARG A N 1
ATOM 1553 C CA . ARG A 1 203 ? -5.625 -8.952 48.791 1.00 72.31 203 ARG A CA 1
ATOM 1554 C C . ARG A 1 203 ? -5.910 -7.509 49.218 1.00 72.31 203 ARG A C 1
ATOM 1556 O O . ARG A 1 203 ? -5.592 -6.582 48.472 1.00 72.31 203 ARG A O 1
ATOM 1563 N N . ARG A 1 204 ? -6.453 -7.291 50.424 1.00 81.44 204 ARG A N 1
ATOM 1564 C CA . ARG A 1 204 ? -6.676 -5.939 50.976 1.00 81.44 204 ARG A CA 1
ATOM 1565 C C . ARG A 1 204 ? -5.362 -5.194 51.233 1.00 81.44 204 ARG A C 1
ATOM 1567 O O . ARG A 1 204 ? -5.250 -4.034 50.838 1.00 81.44 204 ARG A O 1
ATOM 1574 N N . ARG A 1 205 ? -4.351 -5.865 51.801 1.00 84.44 205 ARG A N 1
ATOM 1575 C CA . ARG A 1 205 ? -3.007 -5.286 51.994 1.00 84.44 205 ARG A CA 1
ATOM 1576 C C . ARG A 1 205 ? -2.330 -4.940 50.664 1.00 84.44 205 ARG A C 1
ATOM 1578 O O . ARG A 1 205 ? -1.781 -3.850 50.541 1.00 84.44 205 ARG A O 1
ATOM 1585 N N . GLY A 1 206 ? -2.453 -5.802 49.650 1.00 83.31 206 GLY A N 1
ATOM 1586 C CA . GLY A 1 206 ? -1.929 -5.534 48.305 1.00 83.31 206 GLY A CA 1
ATOM 1587 C C . GLY A 1 206 ? -2.539 -4.283 47.662 1.00 83.31 206 GLY A C 1
ATOM 1588 O O . GLY A 1 206 ? -1.809 -3.427 47.166 1.00 83.31 206 GLY A O 1
ATOM 1589 N N . ARG A 1 207 ? -3.867 -4.111 47.749 1.00 78.56 207 ARG A N 1
ATOM 1590 C CA . ARG A 1 207 ? -4.545 -2.904 47.234 1.00 78.56 207 ARG A CA 1
ATOM 1591 C C . ARG A 1 207 ? -4.143 -1.635 47.990 1.00 78.56 207 ARG A C 1
ATOM 1593 O O . ARG A 1 207 ? -3.937 -0.603 47.358 1.00 78.56 207 ARG A O 1
ATOM 1600 N N . GLN A 1 208 ? -3.993 -1.698 49.315 1.00 84.50 208 GLN A N 1
ATOM 1601 C CA . GLN A 1 208 ? -3.533 -0.552 50.112 1.00 84.50 208 GLN A CA 1
ATOM 1602 C C . GLN A 1 208 ? -2.091 -0.150 49.774 1.00 84.50 208 GLN A C 1
ATOM 1604 O O . GLN A 1 208 ? -1.808 1.040 49.632 1.00 84.50 208 GLN A O 1
ATOM 1609 N N . GLN A 1 209 ? -1.198 -1.122 49.573 1.00 82.06 209 GLN A N 1
ATOM 1610 C CA . GLN A 1 209 ? 0.185 -0.864 49.171 1.00 82.06 209 GLN A CA 1
ATOM 1611 C C . GLN A 1 209 ? 0.257 -0.238 47.770 1.00 82.06 209 GLN A C 1
ATOM 1613 O O . GLN A 1 209 ? 0.983 0.734 47.559 1.00 82.06 209 GLN A O 1
ATOM 1618 N N . GLN A 1 210 ? -0.559 -0.724 46.831 1.00 71.25 210 GLN A N 1
ATOM 1619 C CA . GLN A 1 210 ? -0.642 -0.178 45.475 1.00 71.25 210 GLN A CA 1
ATOM 1620 C C . GLN A 1 210 ? -1.208 1.256 45.465 1.00 71.25 210 GLN A C 1
ATOM 1622 O O . GLN A 1 210 ? -0.691 2.129 44.768 1.00 71.25 210 GLN A O 1
ATOM 1627 N N . GLN A 1 211 ? -2.216 1.544 46.298 1.00 81.94 211 GLN A N 1
ATOM 1628 C CA . GLN A 1 211 ? -2.746 2.902 46.469 1.00 81.94 211 GLN A CA 1
ATOM 1629 C C . GLN A 1 211 ? -1.741 3.851 47.138 1.00 81.94 211 GLN A C 1
ATOM 1631 O O . GLN A 1 211 ? -1.660 5.019 46.751 1.00 81.94 211 GLN A O 1
ATOM 1636 N N . GLN A 1 212 ? -0.941 3.373 48.098 1.00 81.38 212 GLN A N 1
ATOM 1637 C CA . GLN A 1 212 ? 0.158 4.159 48.667 1.00 81.38 212 GLN A CA 1
ATOM 1638 C C . GLN A 1 212 ? 1.228 4.475 47.616 1.00 81.38 212 GLN A C 1
ATOM 1640 O O . GLN A 1 212 ? 1.645 5.628 47.525 1.00 81.38 212 GLN A O 1
ATOM 1645 N N . GLN A 1 213 ? 1.619 3.512 46.775 1.00 72.19 213 GLN A N 1
ATOM 1646 C CA . GLN A 1 213 ? 2.562 3.753 45.674 1.00 72.19 213 GLN A CA 1
ATOM 1647 C C . GLN A 1 213 ? 2.037 4.810 44.691 1.00 72.19 213 GLN A C 1
ATOM 1649 O O . GLN A 1 213 ? 2.762 5.736 44.334 1.00 72.19 213 GLN A O 1
ATOM 1654 N N . LEU A 1 214 ? 0.754 4.746 44.323 1.00 66.12 214 LEU A N 1
ATOM 1655 C CA . LEU A 1 214 ? 0.107 5.752 43.472 1.00 66.12 214 LEU A CA 1
ATOM 1656 C C . LEU A 1 214 ? 0.081 7.151 44.107 1.00 66.12 214 LEU A C 1
ATOM 1658 O O . LEU A 1 214 ? 0.295 8.143 43.408 1.00 66.12 214 LEU A O 1
ATOM 1662 N N . ARG A 1 215 ? -0.148 7.253 45.423 1.00 80.62 215 ARG A N 1
ATOM 1663 C CA . ARG A 1 215 ? -0.070 8.534 46.150 1.00 80.62 215 ARG A CA 1
ATOM 1664 C C . ARG A 1 215 ? 1.350 9.102 46.150 1.00 80.62 215 ARG A C 1
ATOM 1666 O O . ARG A 1 215 ? 1.511 10.296 45.911 1.00 80.62 215 ARG A O 1
ATOM 1673 N N . TRP A 1 216 ? 2.363 8.255 46.339 1.00 79.31 216 TRP A N 1
ATOM 1674 C CA . TRP A 1 216 ? 3.772 8.653 46.261 1.00 79.31 216 TRP A CA 1
ATOM 1675 C C . TRP A 1 216 ? 4.165 9.159 44.871 1.00 79.31 216 TRP A C 1
ATOM 1677 O O . TRP A 1 216 ? 4.809 10.200 44.772 1.00 79.31 216 TRP A O 1
ATOM 1687 N N . VAL A 1 217 ? 3.729 8.480 43.805 1.00 70.06 217 VAL A N 1
ATOM 1688 C CA . VAL A 1 217 ? 3.984 8.908 42.418 1.00 70.06 217 VAL A CA 1
ATOM 1689 C C . VAL A 1 217 ? 3.322 10.256 42.128 1.00 70.06 217 VAL A C 1
ATOM 1691 O O . VAL A 1 217 ? 3.980 11.159 41.619 1.00 70.06 217 VAL A O 1
ATOM 1694 N N . LYS A 1 218 ? 2.048 10.440 42.506 1.00 69.38 218 LYS A N 1
ATOM 1695 C CA . LYS A 1 218 ? 1.342 11.721 42.314 1.00 69.38 218 LYS A CA 1
ATOM 1696 C C . LYS A 1 218 ? 2.000 12.872 43.080 1.00 69.38 218 LYS A C 1
ATOM 1698 O O . LYS A 1 218 ? 2.134 13.963 42.532 1.00 69.38 218 LYS A O 1
ATOM 1703 N N . ALA A 1 219 ? 2.444 12.627 44.314 1.00 75.69 219 ALA A N 1
ATOM 1704 C CA . ALA A 1 219 ? 3.178 13.618 45.099 1.00 75.69 219 ALA A CA 1
ATOM 1705 C C . ALA A 1 219 ? 4.518 13.988 44.439 1.00 75.69 219 ALA A C 1
ATOM 1707 O O . ALA A 1 219 ? 4.846 15.168 44.344 1.00 75.69 219 ALA A O 1
ATOM 1708 N N . TRP A 1 220 ? 5.255 13.003 43.913 1.00 79.06 220 TRP A N 1
ATOM 1709 C CA . TRP A 1 220 ? 6.515 13.228 43.197 1.00 79.06 220 TRP A CA 1
ATOM 1710 C C . TRP A 1 220 ? 6.343 14.040 41.912 1.00 79.06 220 TRP A C 1
ATOM 1712 O O . TRP A 1 220 ? 7.102 14.978 41.683 1.00 79.06 220 TRP A O 1
ATOM 1722 N N . VAL A 1 221 ? 5.323 13.730 41.107 1.00 70.19 221 VAL A N 1
ATOM 1723 C CA . VAL A 1 221 ? 5.001 14.496 39.891 1.00 70.19 221 VAL A CA 1
ATOM 1724 C C .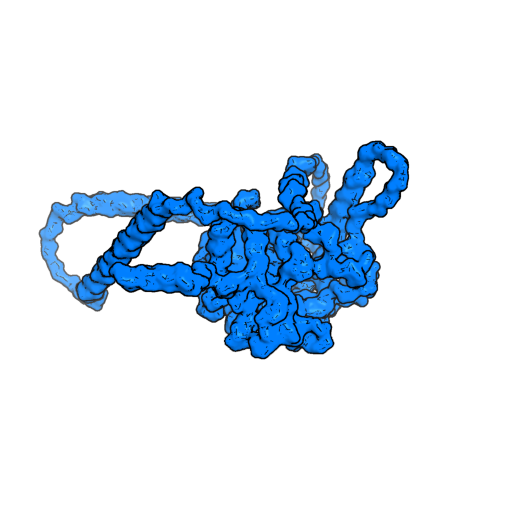 VAL A 1 221 ? 4.630 15.940 40.243 1.00 70.19 221 VAL A C 1
ATOM 1726 O O . VAL A 1 221 ? 5.104 16.870 39.596 1.00 70.19 221 VAL A O 1
ATOM 1729 N N . GLY A 1 222 ? 3.847 16.147 41.308 1.00 74.06 222 GLY A N 1
ATOM 1730 C CA . GLY A 1 222 ? 3.492 17.487 41.783 1.00 74.06 222 GLY A CA 1
ATOM 1731 C C . GLY A 1 222 ? 4.696 18.308 42.262 1.00 74.06 222 GLY A C 1
ATOM 1732 O O . GLY A 1 222 ? 4.759 19.506 41.997 1.00 74.06 222 GLY A O 1
ATOM 1733 N N . VAL A 1 223 ? 5.668 17.679 42.932 1.00 80.12 223 VAL A N 1
ATOM 1734 C CA . VAL A 1 223 ? 6.931 18.334 43.322 1.00 80.12 223 VAL A CA 1
ATOM 1735 C C . VAL A 1 223 ? 7.774 18.671 42.091 1.00 80.12 223 VAL A C 1
ATOM 1737 O O . VAL A 1 223 ? 8.289 19.782 42.001 1.00 80.12 223 VAL A O 1
ATOM 1740 N N . TRP A 1 224 ? 7.867 17.759 41.120 1.00 71.12 224 TRP A N 1
ATOM 1741 C CA . TRP A 1 224 ? 8.632 17.965 39.887 1.00 71.12 224 TRP A CA 1
ATOM 1742 C C . TRP A 1 224 ? 8.116 19.160 39.076 1.00 71.12 224 TRP A C 1
ATOM 1744 O O . TRP A 1 224 ? 8.902 20.028 38.706 1.00 71.12 224 TRP A O 1
ATOM 1754 N N . TYR A 1 225 ? 6.795 19.276 38.901 1.00 67.88 225 TYR A N 1
ATOM 1755 C CA . TYR A 1 225 ? 6.185 20.422 38.217 1.00 67.88 225 TYR A CA 1
ATOM 1756 C C . TYR A 1 225 ? 6.505 21.760 38.892 1.00 67.88 225 TYR A C 1
ATOM 1758 O O . TYR A 1 225 ? 6.809 22.730 38.204 1.00 67.88 225 TYR A O 1
ATOM 1766 N N . ARG A 1 226 ? 6.493 21.818 40.231 1.00 72.44 226 ARG A N 1
ATOM 1767 C CA . ARG A 1 226 ? 6.835 23.047 40.968 1.00 72.44 226 ARG A CA 1
ATOM 1768 C C . ARG A 1 226 ? 8.312 23.415 40.839 1.00 72.44 226 ARG A C 1
ATOM 1770 O O . ARG A 1 226 ? 8.626 24.597 40.808 1.00 72.44 226 ARG A O 1
ATOM 1777 N N . VAL A 1 227 ? 9.207 22.430 40.759 1.00 70.94 227 VAL A N 1
ATOM 1778 C CA . VAL A 1 227 ? 10.647 22.669 40.559 1.00 70.94 227 VAL A CA 1
ATOM 1779 C C . VAL A 1 227 ? 10.924 23.182 39.145 1.00 70.94 227 VAL A C 1
ATOM 1781 O O . VAL A 1 227 ? 11.698 24.122 38.992 1.00 70.94 227 VAL A O 1
ATOM 1784 N N . VAL A 1 228 ? 10.268 22.616 38.128 1.00 64.31 228 VAL A N 1
ATOM 1785 C CA . VAL A 1 228 ? 10.393 23.075 36.734 1.00 64.31 228 VAL A CA 1
ATOM 1786 C C . VAL A 1 228 ? 9.821 24.487 36.566 1.00 64.31 228 VAL A C 1
ATOM 1788 O O . VAL A 1 228 ? 10.508 25.349 36.026 1.00 64.31 228 VAL A O 1
ATOM 1791 N N . ASP A 1 229 ? 8.619 24.760 37.086 1.00 62.06 229 ASP A N 1
ATOM 1792 C CA . ASP A 1 229 ? 8.007 26.101 37.052 1.00 62.06 229 ASP A CA 1
ATOM 1793 C C . ASP A 1 229 ? 8.860 27.136 37.807 1.00 62.06 229 ASP A C 1
ATOM 1795 O O . ASP A 1 229 ? 9.108 28.231 37.304 1.00 62.06 229 ASP A O 1
ATOM 1799 N N . TRP A 1 230 ? 9.409 26.775 38.973 1.00 74.88 230 TRP A N 1
ATOM 1800 C CA . TRP A 1 230 ? 10.339 27.637 39.705 1.00 74.88 230 TRP A CA 1
ATOM 1801 C C . TRP A 1 230 ? 11.628 27.908 38.916 1.00 74.88 230 TRP A C 1
ATOM 1803 O O . TRP A 1 230 ? 12.078 29.051 38.877 1.00 74.88 230 TRP A O 1
ATOM 1813 N N . TRP A 1 231 ? 12.206 26.906 38.247 1.00 57.69 231 TRP A N 1
ATOM 1814 C CA . TRP A 1 231 ? 13.430 27.065 37.452 1.00 57.69 231 TRP A CA 1
ATOM 1815 C C . TRP A 1 231 ? 13.229 27.985 36.238 1.00 57.69 231 TRP A C 1
ATOM 1817 O O . TRP A 1 231 ? 14.051 28.875 36.000 1.00 57.69 231 TRP A O 1
ATOM 1827 N N . PHE A 1 232 ? 12.099 27.856 35.534 1.00 59.09 232 PHE A N 1
ATOM 1828 C CA . PHE A 1 232 ? 11.737 28.765 34.439 1.00 59.09 232 PHE A CA 1
ATOM 1829 C C . PHE A 1 232 ? 11.481 30.197 34.922 1.00 59.09 232 PHE A C 1
ATOM 1831 O O . PHE A 1 232 ? 11.866 31.147 34.247 1.00 59.09 232 PHE A O 1
ATOM 1838 N N . ARG A 1 233 ? 10.898 30.371 36.114 1.00 61.53 233 ARG A N 1
ATOM 1839 C CA . ARG A 1 233 ? 10.663 31.698 36.711 1.00 61.53 233 ARG A CA 1
ATOM 1840 C C . ARG A 1 233 ? 11.917 32.345 37.311 1.00 61.53 233 ARG A C 1
ATOM 1842 O O . ARG A 1 233 ? 11.931 33.557 37.489 1.00 61.53 233 ARG A O 1
ATOM 1849 N N . SER A 1 234 ? 12.947 31.560 37.635 1.00 49.94 234 SER A N 1
ATOM 1850 C CA . SER A 1 234 ? 14.140 32.029 38.366 1.00 49.94 234 SER A CA 1
ATOM 1851 C C . SER A 1 234 ? 15.373 32.249 37.479 1.00 49.94 234 SER A C 1
ATOM 1853 O O . SER A 1 234 ? 16.401 32.716 37.969 1.00 49.94 234 SER A O 1
ATOM 1855 N N . SER A 1 235 ? 15.303 31.926 36.184 1.00 41.41 235 SER A N 1
ATOM 1856 C CA . SER A 1 235 ? 16.449 32.029 35.274 1.00 41.41 235 SER A CA 1
ATOM 1857 C C . SER A 1 235 ? 16.586 33.444 34.696 1.00 41.41 235 SER A C 1
ATOM 1859 O O . SER A 1 235 ? 15.947 33.803 33.711 1.00 41.41 235 SER A O 1
ATOM 1861 N N . TRP A 1 236 ? 17.468 34.240 35.309 1.00 47.25 236 TRP A N 1
ATOM 1862 C CA . TRP A 1 236 ? 18.011 35.511 34.808 1.00 47.25 236 TRP A CA 1
ATOM 1863 C C . TRP A 1 236 ? 18.917 35.302 33.575 1.00 47.25 236 TRP A C 1
ATOM 1865 O O . TRP A 1 236 ? 20.133 35.473 33.647 1.00 47.25 236 TRP A O 1
ATOM 1875 N N . VAL A 1 237 ? 18.355 34.919 32.427 1.00 45.53 237 VAL A N 1
ATOM 1876 C CA . VAL A 1 237 ? 19.110 34.808 31.163 1.00 45.53 237 VAL A CA 1
ATOM 1877 C C . VAL A 1 237 ? 18.453 35.665 30.085 1.00 45.53 237 VAL A C 1
ATOM 1879 O O . VAL A 1 237 ? 17.856 35.173 29.136 1.00 45.53 237 VAL A O 1
ATOM 1882 N N . THR A 1 238 ? 18.583 36.981 30.239 1.00 42.00 238 THR A N 1
ATOM 1883 C CA . THR A 1 238 ? 18.319 37.969 29.175 1.00 42.00 238 THR A CA 1
ATOM 1884 C C . THR A 1 238 ? 19.470 38.958 28.971 1.00 42.00 238 THR A C 1
ATOM 1886 O O . THR A 1 238 ? 19.315 39.911 28.220 1.00 42.00 238 THR A O 1
ATOM 1889 N N . ALA A 1 239 ? 20.646 38.754 29.579 1.00 43.94 239 ALA A N 1
ATOM 1890 C CA . ALA A 1 239 ? 21.670 39.806 29.624 1.00 43.94 239 ALA A CA 1
ATOM 1891 C C . ALA A 1 239 ? 23.019 39.513 28.943 1.00 43.94 239 ALA A C 1
ATOM 1893 O O . ALA A 1 239 ? 23.900 40.359 29.038 1.00 43.94 239 ALA A O 1
ATOM 1894 N N . LEU A 1 240 ? 23.245 38.373 28.275 1.00 40.31 240 LEU A N 1
ATOM 1895 C CA . LEU A 1 240 ? 24.630 38.011 27.919 1.00 40.31 240 LEU A CA 1
ATOM 1896 C C . LEU A 1 240 ? 24.839 37.271 26.594 1.00 40.31 240 LEU A C 1
ATOM 1898 O O . LEU A 1 240 ? 25.686 36.397 26.541 1.00 40.31 240 LEU A O 1
ATOM 1902 N N . TRP A 1 241 ? 24.147 37.632 25.510 1.00 39.16 241 TRP A N 1
ATOM 1903 C CA . TRP A 1 241 ? 24.582 37.240 24.156 1.00 39.16 241 TRP A CA 1
ATOM 1904 C C . TRP A 1 241 ? 24.441 38.408 23.176 1.00 39.16 241 TRP A C 1
ATOM 1906 O O . TRP A 1 241 ? 23.484 38.512 22.418 1.00 39.16 241 TRP A O 1
ATOM 1916 N N . GLY A 1 242 ? 25.429 39.300 23.216 1.00 42.66 242 GLY A N 1
ATOM 1917 C CA . GLY A 1 242 ? 25.760 40.192 22.115 1.00 42.66 242 GLY A CA 1
ATOM 1918 C C . GLY A 1 242 ? 27.182 39.888 21.666 1.00 42.66 242 GLY A C 1
ATOM 1919 O O . GLY A 1 242 ? 28.110 40.267 22.363 1.00 42.66 242 GLY A O 1
ATOM 1920 N N . PHE A 1 243 ? 27.341 39.191 20.542 1.00 35.78 243 PHE A N 1
ATOM 1921 C CA . PHE A 1 243 ? 28.488 39.303 19.636 1.00 35.78 243 PHE A CA 1
ATOM 1922 C C . PHE A 1 243 ? 28.076 38.742 18.273 1.00 35.78 243 PHE A C 1
ATOM 1924 O O . PHE A 1 243 ? 27.492 37.663 18.178 1.00 35.78 243 PHE A O 1
ATOM 1931 N N . GLY A 1 244 ? 28.311 39.549 17.240 1.00 36.97 244 GLY A N 1
ATOM 1932 C CA . GLY A 1 244 ? 27.871 39.297 15.878 1.00 36.97 244 GLY A CA 1
ATOM 1933 C C . GLY A 1 244 ? 28.690 38.243 15.145 1.00 36.97 244 GLY A C 1
ATOM 1934 O O . GLY A 1 244 ? 29.800 37.890 15.540 1.00 36.97 244 GLY A O 1
ATOM 1935 N N . ASN A 1 245 ? 28.139 37.798 14.021 1.00 33.41 245 ASN A N 1
ATOM 1936 C CA . ASN A 1 245 ? 28.930 37.250 12.938 1.00 33.41 245 ASN A CA 1
ATOM 1937 C C . ASN A 1 245 ? 28.346 37.676 11.594 1.00 33.41 245 ASN A C 1
ATOM 1939 O O . ASN A 1 245 ? 27.132 37.746 11.409 1.00 33.41 245 ASN A O 1
ATOM 1943 N N . ALA A 1 246 ? 29.276 38.041 10.721 1.00 36.25 246 ALA A N 1
ATOM 1944 C CA . ALA A 1 246 ? 29.078 38.624 9.414 1.00 36.25 246 ALA A CA 1
ATOM 1945 C C . ALA A 1 246 ? 28.403 37.655 8.434 1.00 36.25 246 ALA A C 1
ATOM 1947 O O . ALA A 1 246 ? 28.444 36.436 8.597 1.00 36.25 246 ALA A O 1
ATOM 1948 N N . GLY A 1 247 ? 27.777 38.254 7.424 1.00 41.66 247 GLY A N 1
ATOM 1949 C CA . GLY A 1 247 ? 26.922 37.597 6.455 1.00 41.66 247 GLY A CA 1
ATOM 1950 C C . GLY A 1 247 ? 27.611 36.562 5.572 1.00 41.66 247 GLY A C 1
ATOM 1951 O O . GLY A 1 247 ? 28.738 36.735 5.115 1.00 41.66 247 GLY A O 1
ATOM 1952 N N . VAL A 1 248 ? 26.837 35.521 5.284 1.00 30.70 248 VAL A N 1
ATOM 1953 C CA . VAL A 1 248 ? 26.898 34.726 4.062 1.00 30.70 248 VAL A CA 1
ATOM 1954 C C . VAL A 1 248 ? 25.438 34.505 3.667 1.00 30.70 248 VAL A C 1
ATOM 1956 O O . VAL A 1 248 ? 24.740 33.698 4.278 1.00 30.70 248 VAL A O 1
ATOM 1959 N N . GLU A 1 249 ? 24.949 35.285 2.703 1.00 35.91 249 GLU A N 1
ATOM 1960 C CA . GLU A 1 249 ? 23.672 35.022 2.039 1.00 35.91 249 GLU A CA 1
ATOM 1961 C C . GLU A 1 249 ? 23.840 33.781 1.159 1.00 35.91 249 GLU A C 1
ATOM 1963 O O . GLU A 1 249 ? 24.506 33.815 0.126 1.00 35.91 249 GLU A O 1
ATOM 1968 N N . VAL A 1 250 ? 23.235 32.672 1.577 1.00 33.25 250 VAL A N 1
ATOM 1969 C CA . VAL A 1 250 ? 22.868 31.581 0.674 1.00 33.25 250 VAL A CA 1
ATOM 1970 C C . VAL A 1 250 ? 21.352 31.626 0.581 1.00 33.25 250 VAL A C 1
ATOM 1972 O O . VAL A 1 250 ? 20.660 31.318 1.550 1.00 33.25 250 VAL A O 1
ATOM 1975 N N . GLY A 1 251 ? 20.846 32.070 -0.568 1.00 35.41 251 GLY A N 1
ATOM 1976 C CA . GLY A 1 251 ? 19.424 32.047 -0.882 1.00 35.41 251 GLY A CA 1
ATOM 1977 C C . GLY A 1 251 ? 18.921 30.608 -0.919 1.00 35.41 251 GLY A C 1
ATOM 1978 O O . GLY A 1 251 ? 19.133 29.896 -1.896 1.00 35.41 251 GLY A O 1
ATOM 1979 N N . MET A 1 252 ? 18.270 30.181 0.160 1.00 30.61 252 MET A N 1
ATOM 1980 C CA . MET A 1 252 ? 17.322 29.074 0.146 1.00 30.61 252 MET A CA 1
ATOM 1981 C C . MET A 1 252 ? 15.930 29.693 0.125 1.00 30.61 252 MET A C 1
ATOM 1983 O O . MET A 1 252 ? 15.393 30.120 1.144 1.00 30.61 252 MET A O 1
ATOM 1987 N N . GLU A 1 253 ? 15.405 29.801 -1.087 1.00 32.06 253 GLU A N 1
ATOM 1988 C CA . GLU A 1 253 ? 14.057 30.247 -1.399 1.00 32.06 253 GLU A CA 1
ATOM 1989 C C . GLU A 1 253 ? 13.060 29.223 -0.835 1.00 32.06 253 GLU A C 1
ATOM 1991 O O . GLU A 1 253 ? 13.068 28.041 -1.180 1.00 32.06 253 GLU A O 1
ATOM 1996 N N . THR A 1 254 ? 12.253 29.661 0.126 1.00 33.78 254 THR A N 1
ATOM 1997 C CA . THR A 1 254 ? 11.253 28.849 0.819 1.00 33.78 254 THR A CA 1
ATOM 1998 C C . THR A 1 254 ? 9.996 28.698 -0.041 1.00 33.78 254 THR A C 1
ATOM 2000 O O . THR A 1 254 ? 9.124 29.562 -0.009 1.00 33.78 254 THR A O 1
ATOM 2003 N N . GLN A 1 255 ? 9.866 27.580 -0.759 1.00 34.56 255 GLN A N 1
ATOM 2004 C CA . GLN A 1 255 ? 8.593 27.085 -1.307 1.00 34.56 255 GLN A CA 1
ATOM 2005 C C . GLN A 1 255 ? 7.817 26.321 -0.222 1.00 34.56 255 GLN A C 1
ATOM 2007 O O . GLN A 1 255 ? 7.814 25.095 -0.189 1.00 34.56 255 GLN A O 1
ATOM 2012 N N . ALA A 1 256 ? 7.213 27.040 0.725 1.00 35.56 256 ALA A N 1
ATOM 2013 C CA . ALA A 1 256 ? 6.436 26.430 1.813 1.00 35.56 256 ALA A CA 1
ATOM 2014 C C . ALA A 1 256 ? 5.066 27.096 2.041 1.00 35.56 256 ALA A C 1
ATOM 2016 O O . ALA A 1 256 ? 4.492 26.943 3.114 1.00 35.56 256 ALA A O 1
ATOM 2017 N N . ALA A 1 257 ? 4.544 27.842 1.063 1.00 35.44 257 ALA A N 1
ATOM 2018 C CA . ALA A 1 257 ? 3.308 28.614 1.231 1.00 35.44 257 ALA A CA 1
ATOM 2019 C C . ALA A 1 257 ? 2.227 28.382 0.155 1.00 35.44 257 ALA A C 1
ATOM 2021 O O . ALA A 1 257 ? 1.203 29.051 0.213 1.00 35.44 257 ALA A O 1
ATOM 2022 N N . GLU A 1 258 ? 2.400 27.447 -0.788 1.00 37.91 258 GLU A N 1
ATOM 2023 C CA . GLU A 1 258 ? 1.432 27.252 -1.892 1.00 37.91 258 GLU A CA 1
ATOM 2024 C C . GLU A 1 258 ? 0.605 25.948 -1.821 1.00 37.91 258 GLU A C 1
ATOM 2026 O O . GLU A 1 258 ? -0.265 25.737 -2.658 1.00 37.91 258 GLU A O 1
ATOM 2031 N N . ASP A 1 259 ? 0.772 25.107 -0.791 1.00 37.78 259 ASP A N 1
ATOM 2032 C CA . ASP A 1 259 ? 0.132 23.775 -0.741 1.00 37.78 259 ASP A CA 1
ATOM 2033 C C . ASP A 1 259 ? -1.152 23.666 0.121 1.00 37.78 259 ASP A C 1
ATOM 2035 O O . ASP A 1 259 ? -1.702 22.572 0.258 1.00 37.78 259 ASP A O 1
ATOM 2039 N N . GLU A 1 260 ? -1.694 24.759 0.681 1.00 40.22 260 GLU A N 1
ATOM 2040 C CA . GLU A 1 260 ? -2.938 24.698 1.488 1.00 40.22 260 GLU A CA 1
ATOM 2041 C C . GLU A 1 260 ? -4.250 24.920 0.699 1.00 40.22 260 GLU A C 1
ATOM 2043 O O . GLU A 1 260 ? -5.328 24.660 1.236 1.00 40.22 260 GLU A O 1
ATOM 2048 N N . GLU A 1 261 ? -4.216 25.310 -0.583 1.00 35.41 261 GLU A N 1
ATOM 2049 C CA . GLU A 1 261 ? -5.441 25.655 -1.343 1.00 35.41 261 GLU A CA 1
ATOM 2050 C C . GLU A 1 261 ? -6.011 24.512 -2.219 1.00 35.41 261 GLU A C 1
ATOM 2052 O O . GLU A 1 261 ? -7.079 24.640 -2.816 1.00 35.41 261 GLU A O 1
ATOM 2057 N N . ALA A 1 262 ? -5.374 23.336 -2.256 1.00 31.08 262 ALA A N 1
ATOM 2058 C CA . ALA A 1 262 ? -5.789 22.235 -3.138 1.00 31.08 262 ALA A CA 1
ATOM 2059 C C . ALA A 1 262 ? -6.897 21.303 -2.580 1.00 31.08 262 ALA A C 1
ATOM 2061 O O . ALA A 1 262 ? -7.277 20.340 -3.244 1.00 31.08 262 ALA A O 1
ATOM 2062 N N . VAL A 1 263 ? -7.450 21.555 -1.383 1.00 31.88 263 VAL A N 1
ATOM 2063 C CA . VAL A 1 263 ? -8.367 20.607 -0.694 1.00 31.88 263 VAL A CA 1
ATOM 2064 C C . VAL A 1 263 ? -9.853 21.035 -0.715 1.00 31.88 263 VAL A C 1
ATOM 2066 O O . VAL A 1 263 ? -10.721 20.303 -0.247 1.00 31.88 263 VAL A O 1
ATOM 2069 N N . ALA A 1 264 ? -10.211 22.169 -1.329 1.00 27.91 264 ALA A N 1
ATOM 2070 C CA . ALA A 1 264 ? -11.589 22.690 -1.290 1.00 27.91 264 ALA A CA 1
ATOM 2071 C C . ALA A 1 264 ? -12.479 22.393 -2.523 1.00 27.91 264 ALA A C 1
ATOM 2073 O O . ALA A 1 264 ? -13.640 22.804 -2.542 1.00 27.91 264 ALA A O 1
ATOM 2074 N N . VAL A 1 265 ? -12.013 21.653 -3.537 1.00 28.89 265 VAL A N 1
ATOM 2075 C CA . VAL A 1 265 ? -12.764 21.450 -4.799 1.00 28.89 265 VAL A CA 1
ATOM 2076 C C . VAL A 1 265 ? -13.261 20.008 -4.957 1.00 28.89 265 VAL A C 1
ATOM 2078 O O . VAL A 1 265 ? -12.808 19.283 -5.829 1.00 28.89 265 VAL A O 1
ATOM 2081 N N . VAL A 1 266 ? -14.206 19.566 -4.117 1.00 28.81 266 VAL A N 1
ATOM 2082 C CA . VAL A 1 266 ? -15.055 18.374 -4.408 1.00 28.81 266 VAL A CA 1
ATOM 2083 C C . VAL A 1 266 ? -16.535 18.600 -4.028 1.00 28.81 266 VAL A C 1
ATOM 2085 O O . VAL A 1 266 ? -17.396 17.756 -4.254 1.00 28.81 266 VAL A O 1
ATOM 2088 N N . ALA A 1 267 ? -16.908 19.776 -3.518 1.00 27.28 267 ALA A N 1
ATOM 2089 C CA . ALA A 1 267 ? -18.268 20.033 -3.038 1.00 27.28 267 ALA A CA 1
ATOM 2090 C C . ALA A 1 267 ? -19.148 20.827 -4.025 1.00 27.28 267 ALA A C 1
ATOM 2092 O O . ALA A 1 267 ? -19.845 21.734 -3.588 1.00 27.28 267 ALA A O 1
ATOM 2093 N N . ALA A 1 268 ? -19.138 20.539 -5.336 1.00 27.42 268 ALA A N 1
ATOM 2094 C CA . ALA A 1 268 ? -20.101 21.154 -6.270 1.00 27.42 268 ALA A CA 1
ATOM 2095 C C . ALA A 1 268 ? -20.176 20.491 -7.666 1.00 27.42 268 ALA A C 1
ATOM 2097 O O . ALA A 1 268 ? -19.963 21.164 -8.666 1.00 27.42 268 ALA A O 1
ATOM 2098 N N . VAL A 1 269 ? -20.544 19.210 -7.782 1.00 29.52 269 VAL A N 1
ATOM 2099 C CA . VAL A 1 269 ? -21.166 18.709 -9.030 1.00 29.52 269 VAL A CA 1
ATOM 2100 C C . VAL A 1 269 ? -22.344 17.813 -8.668 1.00 29.52 269 VAL A C 1
ATOM 2102 O O . VAL A 1 269 ? -22.203 16.652 -8.294 1.00 29.52 269 VAL A O 1
ATOM 2105 N N . GLY A 1 270 ? -23.533 18.410 -8.707 1.00 25.28 270 GLY A N 1
ATOM 2106 C CA . GLY A 1 270 ? -24.799 17.736 -8.477 1.00 25.28 270 GLY A CA 1
ATOM 2107 C C . GLY A 1 270 ? -25.392 17.147 -9.757 1.00 25.28 270 GLY A C 1
ATOM 2108 O O . GLY A 1 270 ? -25.372 17.768 -10.812 1.00 25.28 270 GLY A O 1
ATOM 2109 N N . GLY A 1 271 ? -26.023 15.984 -9.596 1.00 26.05 271 GLY A N 1
ATOM 2110 C CA . GLY A 1 271 ? -27.403 15.776 -10.040 1.00 26.05 271 GLY A CA 1
ATOM 2111 C C . GLY A 1 271 ? -27.670 15.673 -11.542 1.00 26.05 271 GLY A C 1
ATOM 2112 O O . GLY A 1 271 ? -28.345 16.528 -12.103 1.00 26.05 271 GLY A O 1
ATOM 2113 N N . GLY A 1 272 ? -27.284 14.554 -12.159 1.00 23.67 272 GLY A N 1
ATOM 2114 C CA . GLY A 1 272 ? -27.839 14.097 -13.437 1.00 23.67 272 GLY A CA 1
ATOM 2115 C C . GLY A 1 272 ? -28.497 12.727 -13.275 1.00 23.67 272 GLY A C 1
ATOM 2116 O O . GLY A 1 272 ? -27.814 11.710 -13.220 1.00 23.67 272 GLY A O 1
ATOM 2117 N N . GLY A 1 273 ? -29.824 12.687 -13.137 1.00 23.92 273 GLY A N 1
ATOM 2118 C CA . GLY A 1 273 ? -30.580 11.449 -12.947 1.00 23.92 273 GLY A CA 1
ATOM 2119 C C . GLY A 1 273 ? -30.763 10.665 -14.247 1.00 23.92 273 GLY A C 1
ATOM 2120 O O . GLY A 1 273 ? -31.466 11.121 -15.143 1.00 23.92 273 GLY A O 1
ATOM 2121 N N . PHE A 1 274 ? -30.220 9.448 -14.308 1.00 25.44 274 PHE A N 1
ATOM 2122 C CA . PHE A 1 274 ? -30.588 8.442 -15.306 1.00 25.44 274 PHE A CA 1
ATOM 2123 C C . PHE A 1 274 ? -31.450 7.357 -14.644 1.00 25.44 274 PHE A C 1
ATOM 2125 O O . PHE A 1 274 ? -30.984 6.575 -13.817 1.00 25.44 274 PHE A O 1
ATOM 2132 N N . ARG A 1 275 ? -32.744 7.331 -14.989 1.00 27.47 275 ARG A N 1
ATOM 2133 C CA . ARG A 1 275 ? -33.682 6.249 -14.650 1.00 27.47 275 ARG A CA 1
ATOM 2134 C C . ARG A 1 275 ? -33.848 5.347 -15.872 1.00 27.47 275 ARG A C 1
ATOM 2136 O O . ARG A 1 275 ? -34.573 5.694 -16.796 1.00 27.47 275 ARG A O 1
ATOM 2143 N N . GLY A 1 276 ? -33.221 4.177 -15.841 1.00 24.11 276 GLY A N 1
ATOM 2144 C CA . GLY A 1 276 ? -33.465 3.082 -16.777 1.00 24.11 276 GLY A CA 1
ATOM 2145 C C . GLY A 1 276 ? -33.322 1.762 -16.033 1.00 24.11 276 GLY A C 1
ATOM 2146 O O . GLY A 1 276 ? -32.223 1.390 -15.641 1.00 24.11 276 GLY A O 1
ATOM 2147 N N . GLY A 1 277 ? -34.446 1.101 -15.754 1.00 27.16 277 GLY A N 1
ATOM 2148 C CA . GLY A 1 277 ? -34.484 -0.140 -14.988 1.00 27.16 277 GLY A CA 1
ATOM 2149 C C . GLY A 1 277 ? -33.931 -1.316 -15.786 1.00 27.16 277 GLY A C 1
ATOM 2150 O O . GLY A 1 277 ? -34.575 -1.782 -16.720 1.00 27.16 277 GLY A O 1
ATOM 2151 N N . TRP A 1 278 ? -32.774 -1.817 -15.363 1.00 24.53 278 TRP A N 1
ATOM 2152 C CA . TRP A 1 278 ? -32.271 -3.155 -15.654 1.00 24.53 278 TRP A CA 1
ATOM 2153 C C . TRP A 1 278 ? -31.981 -3.829 -14.312 1.00 24.53 278 TRP A C 1
ATOM 2155 O O . TRP A 1 278 ? -31.262 -3.278 -13.483 1.00 24.53 278 TRP A O 1
ATOM 2165 N N . SER A 1 279 ? -32.579 -4.994 -14.060 1.00 28.61 279 SER A N 1
ATOM 2166 C CA . SER A 1 279 ? -32.217 -5.832 -12.911 1.00 28.61 279 SER A CA 1
ATOM 2167 C C . SER A 1 279 ? -31.038 -6.728 -13.299 1.00 28.61 279 SER A C 1
ATOM 2169 O O . SER A 1 279 ? -31.246 -7.642 -14.102 1.00 28.61 279 SER A O 1
ATOM 2171 N N . PRO A 1 280 ? -29.830 -6.550 -12.728 1.00 35.88 280 PRO A N 1
ATOM 2172 C CA . PRO A 1 280 ? -28.710 -7.430 -13.009 1.00 35.88 280 PRO A CA 1
ATOM 2173 C C . PRO A 1 280 ? -28.806 -8.659 -12.107 1.00 35.88 280 PRO A C 1
ATOM 2175 O O . PRO A 1 280 ? -28.730 -8.581 -10.879 1.00 35.88 280 PRO A O 1
ATOM 2178 N N . ARG A 1 281 ? -28.960 -9.832 -12.720 1.00 33.31 281 ARG A N 1
ATOM 2179 C CA . ARG A 1 281 ? -28.666 -11.100 -12.051 1.00 33.31 281 ARG A CA 1
ATOM 2180 C C . ARG A 1 281 ? -27.146 -11.292 -12.067 1.00 33.31 281 ARG A C 1
ATOM 2182 O O . ARG A 1 281 ? -26.604 -11.626 -13.109 1.00 33.31 281 ARG A O 1
ATOM 2189 N N . GLY A 1 282 ? -26.485 -11.157 -10.914 1.00 36.22 282 GLY A N 1
ATOM 2190 C CA . GLY A 1 282 ? -25.252 -11.912 -10.641 1.00 36.22 282 GLY A CA 1
ATOM 2191 C C . GLY A 1 282 ? -23.943 -11.160 -10.382 1.00 36.22 282 GLY A C 1
ATOM 2192 O O . GLY A 1 282 ? -22.957 -11.839 -10.103 1.00 36.22 282 GLY A O 1
ATOM 2193 N N . GLY A 1 283 ? -23.904 -9.823 -10.389 1.00 39.62 283 GLY A N 1
ATOM 2194 C CA . GLY A 1 283 ? -22.686 -9.081 -10.035 1.00 39.62 283 GLY A CA 1
ATOM 2195 C C . GLY A 1 283 ? -22.264 -9.368 -8.591 1.00 39.62 283 GLY A C 1
ATOM 2196 O O . GLY A 1 283 ? -22.969 -9.006 -7.644 1.00 39.62 283 GLY A O 1
ATOM 2197 N N . ARG A 1 284 ? -21.131 -10.051 -8.389 1.00 46.31 284 ARG A N 1
ATOM 2198 C CA . ARG A 1 284 ? -20.540 -10.157 -7.048 1.00 46.31 284 ARG A CA 1
ATOM 2199 C C . ARG A 1 284 ? -20.014 -8.765 -6.690 1.00 46.31 284 ARG A C 1
ATOM 2201 O O . ARG A 1 284 ? -19.202 -8.245 -7.451 1.00 46.31 284 ARG A O 1
ATOM 2208 N N . PRO A 1 285 ? -20.426 -8.163 -5.559 1.00 52.00 285 PRO A N 1
ATOM 2209 C CA . PRO A 1 285 ? -19.906 -6.862 -5.165 1.00 52.00 285 PRO A CA 1
ATOM 2210 C C . PRO A 1 285 ? -18.380 -6.929 -5.138 1.00 52.00 285 PRO A C 1
ATOM 2212 O O . PRO A 1 285 ? -17.819 -7.892 -4.598 1.00 52.00 285 PRO A O 1
ATOM 2215 N N . LEU A 1 286 ? -17.721 -5.932 -5.744 1.00 50.53 286 LEU A N 1
ATOM 2216 C CA . LEU A 1 286 ? -16.268 -5.816 -5.697 1.00 50.53 286 LEU A CA 1
ATOM 2217 C C . LEU A 1 286 ? -15.830 -5.999 -4.248 1.00 50.53 286 LEU A C 1
ATOM 2219 O O . LEU A 1 286 ? -16.336 -5.340 -3.332 1.00 50.53 286 LEU A O 1
ATOM 2223 N N . ARG A 1 287 ? -14.912 -6.946 -4.040 1.00 67.94 287 ARG A N 1
ATOM 2224 C CA . ARG A 1 287 ? -14.270 -7.109 -2.739 1.00 67.94 287 ARG A CA 1
ATOM 2225 C C . ARG A 1 287 ? -13.672 -5.756 -2.372 1.00 67.94 287 ARG A C 1
ATOM 2227 O O . ARG A 1 287 ? -13.093 -5.089 -3.226 1.00 67.94 287 ARG A O 1
ATOM 2234 N N . ARG A 1 288 ? -13.870 -5.340 -1.122 1.00 83.31 288 ARG A N 1
ATOM 2235 C CA . ARG A 1 288 ? -13.422 -4.024 -0.659 1.00 83.31 288 ARG A CA 1
ATOM 2236 C C . ARG A 1 288 ? -11.938 -3.826 -0.997 1.00 83.31 288 ARG A C 1
ATOM 2238 O O . ARG A 1 288 ? -11.144 -4.758 -0.879 1.00 83.31 288 ARG A O 1
ATOM 2245 N N . LEU A 1 289 ? -11.586 -2.618 -1.421 1.00 91.06 289 LEU A N 1
ATOM 2246 C CA . LEU A 1 289 ? -10.258 -2.274 -1.907 1.00 91.06 289 LEU A CA 1
ATOM 2247 C C . LEU A 1 289 ? -9.242 -2.310 -0.762 1.00 91.06 289 LEU A C 1
ATOM 2249 O O . LEU A 1 289 ? -9.469 -1.759 0.314 1.00 91.06 289 LEU A O 1
ATOM 2253 N N . HIS A 1 290 ? -8.100 -2.934 -1.007 1.00 93.50 290 HIS A N 1
ATOM 2254 C CA . HIS A 1 290 ? -6.960 -2.913 -0.102 1.00 93.50 290 HIS A CA 1
ATOM 2255 C C . HIS A 1 290 ? -5.806 -2.214 -0.819 1.00 93.50 290 HIS A C 1
ATOM 2257 O O . HIS A 1 290 ? -5.430 -2.628 -1.918 1.00 93.50 290 HIS A O 1
ATOM 2263 N N . LEU A 1 291 ? -5.277 -1.162 -0.203 1.00 96.19 291 LEU A N 1
ATOM 2264 C CA . LEU A 1 291 ? -4.233 -0.306 -0.760 1.00 96.19 291 LEU A CA 1
ATOM 2265 C C . LEU A 1 291 ? -2.879 -0.688 -0.158 1.00 96.19 291 LEU A C 1
ATOM 2267 O O . LEU A 1 291 ? -2.774 -0.876 1.057 1.00 96.19 291 LEU A O 1
ATOM 2271 N N . GLY A 1 292 ? -1.850 -0.809 -0.992 1.00 96.62 292 GLY A N 1
ATOM 2272 C CA . GLY A 1 292 ? -0.487 -1.106 -0.557 1.00 96.62 292 GLY A CA 1
ATOM 2273 C C . GLY A 1 292 ? 0.528 -0.104 -1.097 1.00 96.62 292 GLY A C 1
ATOM 2274 O O . GLY A 1 292 ? 0.554 0.148 -2.298 1.00 96.62 292 GLY A O 1
ATOM 2275 N N . ALA A 1 293 ? 1.392 0.402 -0.216 1.00 97.38 293 ALA A N 1
ATOM 2276 C CA . ALA A 1 293 ? 2.563 1.208 -0.564 1.00 97.38 293 ALA A CA 1
ATOM 2277 C C . ALA A 1 293 ? 3.844 0.508 -0.065 1.00 97.38 293 ALA A C 1
ATOM 2279 O O . ALA A 1 293 ? 4.257 0.695 1.088 1.00 97.38 293 ALA A O 1
ATOM 2280 N N . PRO A 1 294 ? 4.465 -0.356 -0.888 1.00 96.81 294 PRO A N 1
ATOM 2281 C CA . PRO A 1 294 ? 5.641 -1.120 -0.475 1.00 96.81 294 PRO A CA 1
ATOM 2282 C C . PRO A 1 294 ? 6.921 -0.276 -0.417 1.00 96.81 294 PRO A C 1
ATOM 2284 O O . PRO A 1 294 ? 7.863 -0.672 0.266 1.00 96.81 294 PRO A O 1
ATOM 2287 N N . HIS A 1 295 ? 6.985 0.867 -1.111 1.00 96.06 295 HIS A N 1
ATOM 2288 C CA . HIS A 1 295 ? 8.206 1.674 -1.259 1.00 96.06 295 HIS A CA 1
ATOM 2289 C C . HIS A 1 295 ? 8.055 3.106 -0.706 1.00 96.06 295 HIS A C 1
ATOM 2291 O O . HIS A 1 295 ? 8.219 4.073 -1.455 1.00 96.06 295 HIS A O 1
ATOM 2297 N N . PRO A 1 296 ? 7.762 3.270 0.598 1.00 93.38 296 PRO A N 1
ATOM 2298 C CA . PRO A 1 296 ? 7.656 4.591 1.209 1.00 93.38 296 PRO A CA 1
ATOM 2299 C C . PRO A 1 296 ? 8.969 5.359 1.037 1.00 93.38 296 PRO A C 1
ATOM 2301 O O . PRO A 1 296 ? 10.057 4.782 1.147 1.00 93.38 296 PRO A O 1
ATOM 2304 N N . SER A 1 297 ? 8.856 6.657 0.759 1.00 86.88 297 SER A N 1
ATOM 2305 C CA . SER A 1 297 ? 9.972 7.609 0.642 1.00 86.88 297 SER A CA 1
ATOM 2306 C C . SER A 1 297 ? 10.991 7.362 -0.487 1.00 86.88 297 SER A C 1
ATOM 2308 O O . SER A 1 297 ? 11.790 8.250 -0.759 1.00 86.88 297 SER A O 1
ATOM 2310 N N . PHE A 1 298 ? 10.989 6.205 -1.162 1.00 89.81 298 PHE A N 1
ATOM 2311 C CA . PHE A 1 298 ? 11.865 5.942 -2.317 1.00 89.81 298 PHE A CA 1
ATOM 2312 C C . PHE A 1 298 ? 11.235 6.413 -3.628 1.00 89.81 298 PHE A C 1
ATOM 2314 O O . PHE A 1 298 ? 11.896 6.963 -4.503 1.00 89.81 298 PHE A O 1
ATOM 2321 N N . GLU A 1 299 ? 9.933 6.180 -3.759 1.00 90.75 299 GLU A N 1
ATOM 2322 C CA . GLU A 1 299 ? 9.146 6.431 -4.961 1.00 90.75 299 GLU A CA 1
ATOM 2323 C C . GLU A 1 299 ? 8.263 7.669 -4.764 1.00 90.75 299 GLU A C 1
ATOM 2325 O O . GLU A 1 299 ? 7.078 7.670 -5.087 1.00 90.75 299 GLU A O 1
ATOM 2330 N N . GLY A 1 300 ? 8.833 8.743 -4.214 1.00 90.50 300 GLY A N 1
ATOM 2331 C CA . GLY A 1 300 ? 8.072 9.943 -3.863 1.00 90.50 300 GLY A CA 1
ATOM 2332 C C . GLY A 1 300 ? 7.006 9.660 -2.789 1.00 90.50 300 GLY A C 1
ATOM 2333 O O . GLY A 1 300 ? 7.218 8.790 -1.939 1.00 90.50 300 GLY A O 1
ATOM 2334 N N . PRO A 1 301 ? 5.859 10.364 -2.807 1.00 94.56 301 PRO A N 1
ATOM 2335 C CA . PRO A 1 301 ? 4.848 10.293 -1.751 1.00 94.56 301 PRO A CA 1
ATOM 2336 C C . PRO A 1 301 ? 3.827 9.154 -1.950 1.00 94.56 301 PRO A C 1
ATOM 2338 O O . PRO A 1 301 ? 2.654 9.324 -1.628 1.00 94.56 301 PRO A O 1
ATOM 2341 N N . VAL A 1 302 ? 4.222 7.993 -2.493 1.00 95.38 302 VAL A N 1
ATOM 2342 C CA . VAL A 1 302 ? 3.289 6.870 -2.771 1.00 95.38 302 VAL A CA 1
ATOM 2343 C C . VAL A 1 302 ? 2.577 6.341 -1.524 1.00 95.38 302 VAL A C 1
ATOM 2345 O O . VAL A 1 302 ? 1.446 5.866 -1.595 1.00 95.38 302 VAL A O 1
ATOM 2348 N N . ASP A 1 303 ? 3.217 6.435 -0.364 1.00 96.06 303 ASP A N 1
ATOM 2349 C CA . ASP A 1 303 ? 2.629 6.104 0.929 1.00 96.06 303 ASP A CA 1
ATOM 2350 C C . ASP A 1 303 ? 1.587 7.135 1.375 1.00 96.06 303 ASP A C 1
ATOM 2352 O O . ASP A 1 303 ? 0.506 6.749 1.825 1.00 96.06 303 ASP A O 1
ATOM 2356 N N . LEU A 1 304 ? 1.864 8.428 1.184 1.00 97.44 304 LEU A N 1
ATOM 2357 C CA . LEU A 1 304 ? 0.891 9.492 1.451 1.00 97.44 304 LEU A CA 1
ATOM 2358 C C . LEU A 1 304 ? -0.294 9.402 0.488 1.00 97.44 304 LEU A C 1
ATOM 2360 O O . LEU A 1 304 ? -1.436 9.485 0.934 1.00 97.44 304 LEU A O 1
ATOM 2364 N N . GLN A 1 305 ? -0.034 9.128 -0.793 1.00 97.62 305 GLN A N 1
ATOM 2365 C CA . GLN A 1 305 ? -1.064 8.877 -1.796 1.00 97.62 305 GLN A CA 1
ATOM 2366 C C . GLN A 1 305 ? -1.949 7.703 -1.369 1.00 97.62 305 GLN A C 1
ATOM 2368 O O . GLN A 1 305 ? -3.162 7.859 -1.283 1.00 97.62 305 GLN A O 1
ATOM 2373 N N . ALA A 1 306 ? -1.375 6.545 -1.022 1.00 97.69 306 ALA A N 1
ATOM 2374 C CA . ALA A 1 306 ? -2.154 5.385 -0.582 1.00 97.69 306 ALA A CA 1
ATOM 2375 C C . ALA A 1 306 ? -3.059 5.706 0.622 1.00 97.69 306 ALA A C 1
ATOM 2377 O O . ALA A 1 306 ? -4.203 5.251 0.687 1.00 97.69 306 ALA A O 1
ATOM 2378 N N . VAL A 1 307 ? -2.572 6.511 1.570 1.00 97.88 307 VAL A N 1
ATOM 2379 C CA . VAL A 1 307 ? -3.357 6.945 2.733 1.00 97.88 307 VAL A CA 1
ATOM 2380 C C . VAL A 1 307 ? -4.435 7.955 2.339 1.00 97.88 307 VAL A C 1
ATOM 2382 O O . VAL A 1 307 ? -5.564 7.841 2.815 1.00 97.88 307 VAL A O 1
ATOM 2385 N N . ALA A 1 308 ? -4.144 8.895 1.443 1.00 97.88 308 ALA A N 1
ATOM 2386 C CA . ALA A 1 308 ? -5.131 9.833 0.920 1.00 97.88 308 ALA A CA 1
ATOM 2387 C C . ALA A 1 308 ? -6.262 9.112 0.174 1.00 97.88 308 ALA A C 1
ATOM 2389 O O . ALA A 1 308 ? -7.432 9.370 0.453 1.00 97.88 308 ALA A O 1
ATOM 2390 N N . LEU A 1 309 ? -5.940 8.127 -0.674 1.00 97.56 309 LEU A N 1
ATOM 2391 C CA . LEU A 1 309 ? -6.946 7.298 -1.346 1.00 97.56 309 LEU A CA 1
ATOM 2392 C C . LEU A 1 309 ? -7.778 6.503 -0.340 1.00 97.56 309 LEU A C 1
ATOM 2394 O O . LEU A 1 309 ? -8.996 6.432 -0.462 1.00 97.56 309 LEU A O 1
ATOM 2398 N N . PHE A 1 310 ? -7.151 5.939 0.696 1.00 97.44 310 PHE A N 1
ATOM 2399 C CA . PHE A 1 310 ? -7.882 5.251 1.758 1.00 97.44 310 PHE A CA 1
ATOM 2400 C C . PHE A 1 310 ? -8.916 6.174 2.419 1.00 97.44 310 PHE A C 1
ATOM 2402 O O . PHE A 1 310 ? -10.074 5.779 2.585 1.00 97.44 310 PHE A O 1
ATOM 2409 N N . ARG A 1 311 ? -8.527 7.415 2.735 1.00 96.75 311 ARG A N 1
ATOM 2410 C CA . ARG A 1 311 ? -9.405 8.435 3.331 1.00 96.75 311 ARG A CA 1
ATOM 2411 C C . ARG A 1 311 ? -10.524 8.847 2.377 1.00 96.75 311 ARG A C 1
ATOM 2413 O O . ARG A 1 311 ? -11.679 8.802 2.785 1.00 96.75 311 ARG A O 1
ATOM 2420 N N . GLY A 1 312 ? -10.202 9.131 1.114 1.00 96.69 312 GLY A N 1
ATOM 2421 C CA . GLY A 1 312 ? -11.161 9.540 0.077 1.00 96.69 312 GLY A CA 1
ATOM 2422 C C . GLY A 1 312 ? -12.131 8.443 -0.381 1.00 96.69 312 GLY A C 1
ATOM 2423 O O . GLY A 1 312 ? -13.102 8.724 -1.082 1.00 96.69 312 GLY A O 1
ATOM 2424 N N . LEU A 1 313 ? -11.909 7.191 0.031 1.00 95.50 313 LEU A N 1
ATOM 2425 C CA . LEU A 1 313 ? -12.712 6.032 -0.369 1.00 95.50 313 LEU A CA 1
ATOM 2426 C C . LEU A 1 313 ? -13.392 5.326 0.822 1.00 95.50 313 LEU A C 1
ATOM 2428 O O . LEU A 1 313 ? -13.195 4.119 0.989 1.00 95.50 313 LEU A O 1
ATOM 2432 N N . PRO A 1 314 ? -14.209 6.012 1.649 1.00 93.19 314 PRO A N 1
ATOM 2433 C CA . PRO A 1 314 ? -14.851 5.433 2.837 1.00 93.19 314 PRO A CA 1
ATOM 2434 C C . PRO A 1 314 ? -15.691 4.187 2.572 1.00 93.19 314 PRO A C 1
ATOM 2436 O O . PRO A 1 314 ? -15.619 3.199 3.308 1.00 93.19 314 PRO A O 1
ATOM 2439 N N . SER A 1 315 ? -16.431 4.188 1.467 1.00 89.88 315 SER A N 1
ATOM 2440 C CA . SER A 1 315 ? -17.304 3.087 1.067 1.00 89.88 315 SER A CA 1
ATOM 2441 C C . SER A 1 315 ? -16.579 1.930 0.375 1.00 89.88 315 SER A C 1
ATOM 2443 O O . SER A 1 315 ? -17.153 0.843 0.270 1.00 89.88 315 SER A O 1
ATOM 2445 N N . LEU A 1 316 ? -15.356 2.150 -0.120 1.00 91.19 316 LEU A N 1
ATOM 2446 C CA . LEU A 1 316 ? -14.657 1.208 -0.997 1.00 91.19 316 LEU A CA 1
ATOM 2447 C C . LEU A 1 316 ? -13.375 0.655 -0.367 1.00 91.19 316 LEU A C 1
ATOM 2449 O O . LEU A 1 316 ? -13.185 -0.561 -0.356 1.00 91.19 316 LEU A O 1
ATOM 2453 N N . ALA A 1 317 ? -12.509 1.511 0.178 1.00 94.25 317 ALA A N 1
ATOM 2454 C CA . ALA A 1 317 ? -11.230 1.108 0.749 1.00 94.25 317 ALA A CA 1
ATOM 2455 C C . ALA A 1 317 ? -11.395 0.541 2.165 1.00 94.25 317 ALA A C 1
ATOM 2457 O O . ALA A 1 317 ? -11.878 1.197 3.089 1.00 94.25 317 ALA A O 1
ATOM 2458 N N . ARG A 1 318 ? -10.970 -0.708 2.350 1.00 93.50 318 ARG A N 1
ATOM 2459 C CA . ARG A 1 318 ? -11.019 -1.433 3.621 1.00 93.50 318 ARG A CA 1
ATOM 2460 C C . ARG A 1 318 ? -9.774 -1.240 4.456 1.00 93.50 318 ARG A C 1
ATOM 2462 O O . ARG A 1 318 ? -9.877 -1.124 5.678 1.00 93.50 318 ARG A O 1
ATOM 2469 N N . SER A 1 319 ? -8.613 -1.248 3.818 1.00 95.69 319 SER A N 1
ATOM 2470 C CA . SER A 1 319 ? -7.348 -1.092 4.517 1.00 95.69 319 SER A CA 1
ATOM 2471 C C . SER A 1 319 ? -6.302 -0.407 3.662 1.00 95.69 319 SER A C 1
ATOM 2473 O O . SER A 1 319 ? -6.341 -0.491 2.434 1.00 95.69 319 SER A O 1
ATOM 2475 N N . VAL A 1 320 ? -5.317 0.166 4.342 1.00 97.56 320 VAL A N 1
ATOM 2476 C CA . VAL A 1 320 ? -4.067 0.632 3.749 1.00 97.56 320 VAL A CA 1
ATOM 2477 C C . VAL A 1 320 ? -2.892 0.074 4.541 1.00 97.56 320 VAL A C 1
ATOM 2479 O O . VAL A 1 320 ? -2.885 0.139 5.772 1.00 97.56 320 VAL A O 1
ATOM 2482 N N . VAL A 1 321 ? -1.927 -0.511 3.833 1.00 97.38 321 VAL A N 1
ATOM 2483 C CA . VAL A 1 321 ? -0.663 -1.001 4.391 1.00 97.38 321 VAL A CA 1
ATOM 2484 C C . VAL A 1 321 ? 0.498 -0.228 3.781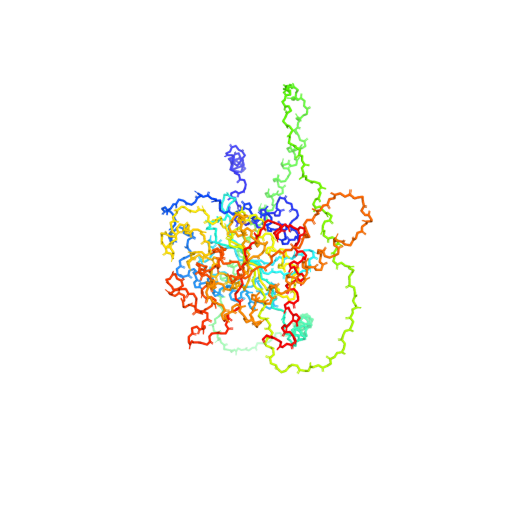 1.00 97.38 321 VAL A C 1
ATOM 2486 O O . VAL A 1 321 ? 0.584 -0.063 2.563 1.00 97.38 321 VAL A O 1
ATOM 2489 N N . VAL A 1 322 ? 1.408 0.223 4.635 1.00 97.75 322 VAL A N 1
ATOM 2490 C CA . VAL A 1 322 ? 2.616 0.946 4.234 1.00 97.75 322 VAL A CA 1
ATOM 2491 C C . VAL A 1 322 ? 3.813 0.229 4.838 1.00 97.75 322 VAL A C 1
ATOM 2493 O O . VAL A 1 322 ? 3.812 -0.081 6.033 1.00 97.75 322 VAL A O 1
ATOM 2496 N N . SER A 1 323 ? 4.822 -0.063 4.017 1.00 97.50 323 SER A N 1
ATOM 2497 C CA . SER A 1 323 ? 6.058 -0.695 4.492 1.00 97.50 323 SER A CA 1
ATOM 2498 C C . SER A 1 323 ? 6.724 0.139 5.594 1.00 97.50 323 SER A C 1
ATOM 2500 O O . SER A 1 323 ? 6.667 1.364 5.602 1.00 97.50 323 SER A O 1
ATOM 2502 N N . GLY A 1 324 ? 7.369 -0.528 6.550 1.00 97.12 324 GLY A N 1
ATOM 2503 C CA . GLY A 1 324 ? 8.122 0.137 7.620 1.00 97.12 324 GLY A CA 1
ATOM 2504 C C . GLY A 1 324 ? 9.572 0.446 7.238 1.00 97.12 324 GLY A C 1
ATOM 2505 O O . GLY A 1 324 ? 10.344 0.917 8.073 1.00 97.12 324 GLY A O 1
ATOM 2506 N N . LYS A 1 325 ? 9.986 0.131 6.009 1.00 96.75 325 LYS A N 1
ATOM 2507 C CA . LYS A 1 325 ? 11.372 0.265 5.557 1.00 96.75 325 LYS A CA 1
ATOM 2508 C C . LYS A 1 325 ? 11.475 0.713 4.112 1.00 96.75 325 LYS A C 1
ATOM 2510 O O . LYS A 1 325 ? 10.619 0.416 3.279 1.00 96.75 325 LYS A O 1
ATOM 2515 N N . HIS A 1 326 ? 12.600 1.350 3.830 1.00 97.12 326 HIS A N 1
ATOM 2516 C CA . HIS A 1 326 ? 13.065 1.603 2.485 1.00 97.12 326 HIS A CA 1
ATOM 2517 C C . HIS A 1 326 ? 13.322 0.279 1.752 1.00 97.12 326 HIS A C 1
ATOM 2519 O O . HIS A 1 326 ? 13.890 -0.654 2.329 1.00 97.12 326 HIS A O 1
ATOM 2525 N N . ARG A 1 327 ? 12.990 0.194 0.457 1.00 96.44 327 ARG A N 1
ATOM 2526 C CA . ARG A 1 327 ? 13.206 -1.042 -0.322 1.00 96.44 327 ARG A CA 1
ATOM 2527 C C . ARG A 1 327 ? 14.681 -1.458 -0.378 1.00 96.44 327 ARG A C 1
ATOM 2529 O O . ARG A 1 327 ? 14.977 -2.638 -0.479 1.00 96.44 327 ARG A O 1
ATOM 2536 N N . ARG A 1 328 ? 15.609 -0.504 -0.226 1.00 97.00 328 ARG A N 1
ATOM 2537 C CA . ARG A 1 328 ? 17.070 -0.717 -0.116 1.00 97.00 328 ARG A CA 1
ATOM 2538 C C . ARG A 1 328 ? 17.608 -0.618 1.318 1.00 97.00 328 ARG A C 1
ATOM 2540 O O . ARG A 1 328 ? 18.763 -0.261 1.522 1.00 97.00 328 ARG A O 1
ATOM 2547 N N . ALA A 1 329 ? 16.783 -0.857 2.336 1.00 97.50 329 ALA A N 1
ATOM 2548 C CA . ALA A 1 329 ? 17.243 -0.827 3.725 1.00 97.50 329 ALA A CA 1
ATOM 2549 C C . ALA A 1 329 ? 18.381 -1.826 4.004 1.00 97.50 329 ALA A C 1
ATOM 2551 O O . ALA A 1 329 ? 19.188 -1.577 4.895 1.00 97.50 329 ALA A O 1
ATOM 2552 N N . THR A 1 330 ? 18.492 -2.912 3.231 1.00 97.31 330 THR A N 1
ATOM 2553 C CA . THR A 1 330 ? 19.663 -3.795 3.210 1.00 97.31 330 THR A CA 1
ATOM 2554 C C . THR A 1 330 ? 20.219 -3.971 1.799 1.00 97.31 330 THR A C 1
ATOM 2556 O O . THR A 1 330 ? 19.478 -3.908 0.821 1.00 97.31 330 THR A O 1
ATOM 2559 N N . ALA A 1 331 ? 21.522 -4.243 1.710 1.00 96.31 331 ALA A N 1
ATOM 2560 C CA . ALA A 1 331 ? 22.189 -4.667 0.480 1.00 96.31 331 ALA A CA 1
ATOM 2561 C C . ALA A 1 331 ? 22.217 -6.199 0.305 1.00 96.31 331 ALA A C 1
ATOM 2563 O O . ALA A 1 331 ? 22.799 -6.686 -0.657 1.00 96.31 331 ALA A O 1
ATOM 2564 N N . ALA A 1 332 ? 21.640 -6.973 1.236 1.00 95.88 332 ALA A N 1
ATOM 2565 C CA . ALA A 1 332 ? 21.455 -8.407 1.022 1.00 95.88 332 ALA A CA 1
ATOM 2566 C C . ALA A 1 332 ? 20.544 -8.638 -0.188 1.00 95.88 332 ALA A C 1
ATOM 2568 O O . ALA A 1 332 ? 19.544 -7.939 -0.331 1.00 95.88 332 ALA A O 1
ATOM 2569 N N . ASP A 1 333 ? 20.847 -9.636 -1.012 1.00 95.50 333 ASP A N 1
ATOM 2570 C CA . ASP A 1 333 ? 19.995 -10.012 -2.139 1.00 95.50 333 ASP A CA 1
ATOM 2571 C C . ASP A 1 333 ? 18.728 -10.730 -1.670 1.00 95.50 333 ASP A C 1
ATOM 2573 O O . ASP A 1 333 ? 18.744 -11.519 -0.717 1.00 95.50 333 ASP A O 1
ATOM 2577 N N . SER A 1 334 ? 17.616 -10.491 -2.367 1.00 95.31 334 SER A N 1
ATOM 2578 C CA . SER A 1 334 ? 16.388 -11.242 -2.129 1.00 95.31 334 SER A CA 1
ATOM 2579 C C . SER A 1 334 ? 16.605 -12.728 -2.410 1.00 95.31 334 SER A C 1
ATOM 2581 O O . SER A 1 334 ? 16.893 -13.133 -3.535 1.00 95.31 334 SER A O 1
ATOM 2583 N N . ALA A 1 335 ? 16.367 -13.563 -1.396 1.00 94.25 335 ALA A N 1
ATOM 2584 C CA . ALA A 1 335 ? 16.380 -15.017 -1.545 1.00 94.25 335 ALA A CA 1
ATOM 2585 C C . ALA A 1 335 ? 15.275 -15.532 -2.487 1.00 94.25 335 ALA A C 1
ATOM 2587 O O . ALA A 1 335 ? 15.375 -16.643 -3.002 1.00 94.25 335 ALA A O 1
ATOM 2588 N N . CYS A 1 336 ? 14.220 -14.740 -2.701 1.00 95.06 336 CYS A N 1
ATOM 2589 C CA . CYS A 1 336 ? 13.090 -15.105 -3.548 1.00 95.06 336 CYS A CA 1
ATOM 2590 C C . CYS A 1 336 ? 13.388 -14.869 -5.039 1.00 95.06 336 CYS A C 1
ATOM 2592 O O . CYS A 1 336 ? 12.902 -15.605 -5.894 1.00 95.06 336 CYS A O 1
ATOM 2594 N N . LEU A 1 337 ? 14.218 -13.871 -5.354 1.00 93.00 337 LEU A N 1
ATOM 2595 C CA . LEU A 1 337 ? 14.634 -13.527 -6.717 1.00 93.00 337 LEU A CA 1
ATOM 2596 C C . LEU A 1 337 ? 16.160 -13.324 -6.774 1.00 93.00 337 LEU A C 1
ATOM 2598 O O . LEU A 1 337 ? 16.624 -12.210 -7.041 1.00 93.00 337 LEU A O 1
ATOM 2602 N N . PRO A 1 338 ? 16.952 -14.383 -6.520 1.00 92.50 338 PRO A N 1
ATOM 2603 C CA . PRO A 1 338 ? 18.405 -14.274 -6.453 1.00 92.50 338 PRO A CA 1
ATOM 2604 C C . PRO A 1 338 ? 18.991 -13.865 -7.810 1.00 92.50 338 PRO A C 1
ATOM 2606 O O . PRO A 1 338 ? 18.563 -14.356 -8.854 1.00 92.50 338 PRO A O 1
ATOM 2609 N N . GLY A 1 339 ? 19.971 -12.957 -7.799 1.00 91.69 339 GLY A N 1
ATOM 2610 C CA . GLY A 1 339 ? 20.674 -12.497 -9.005 1.00 91.69 339 GLY A CA 1
ATOM 2611 C C . GLY A 1 339 ? 19.907 -11.499 -9.882 1.00 91.69 339 GLY A C 1
ATOM 2612 O O . GLY A 1 339 ? 20.462 -10.999 -10.855 1.00 91.69 339 GLY A O 1
ATOM 2613 N N . PHE A 1 340 ? 18.663 -11.151 -9.539 1.00 92.12 340 PHE A N 1
ATOM 2614 C CA . PHE A 1 340 ? 17.881 -10.147 -10.275 1.00 92.12 340 PHE A CA 1
ATOM 2615 C C . PHE A 1 340 ? 18.152 -8.699 -9.832 1.00 92.12 340 PHE A C 1
ATOM 2617 O O . PHE A 1 340 ? 17.530 -7.776 -10.357 1.00 92.12 340 PHE A O 1
ATOM 2624 N N . GLY A 1 341 ? 19.054 -8.493 -8.866 1.00 94.06 341 GLY A N 1
ATOM 2625 C CA . GLY A 1 341 ? 19.407 -7.170 -8.342 1.00 94.06 341 GLY A CA 1
ATOM 2626 C C . GLY A 1 341 ? 18.356 -6.553 -7.413 1.00 94.06 341 GLY A C 1
ATOM 2627 O O . GLY A 1 341 ? 18.411 -5.353 -7.145 1.00 94.06 341 GLY A O 1
ATOM 2628 N N . TYR A 1 342 ? 17.391 -7.344 -6.928 1.00 95.69 342 TYR A N 1
ATOM 2629 C CA . TYR A 1 342 ? 16.437 -6.883 -5.920 1.00 95.69 342 TYR A CA 1
ATOM 2630 C C . TYR A 1 342 ? 16.999 -7.103 -4.515 1.00 95.69 342 TYR A C 1
ATOM 2632 O O . TYR A 1 342 ? 17.281 -8.250 -4.151 1.00 95.69 342 TYR A O 1
ATOM 2640 N N . PRO A 1 343 ? 17.115 -6.045 -3.697 1.00 96.44 343 PRO A N 1
ATOM 2641 C CA . PRO A 1 343 ? 17.506 -6.195 -2.305 1.00 96.44 343 PRO A CA 1
ATOM 2642 C C . PRO A 1 343 ? 16.423 -6.946 -1.530 1.00 96.44 343 PRO A C 1
ATOM 2644 O O . PRO A 1 343 ? 15.228 -6.837 -1.799 1.00 96.44 343 PRO A O 1
ATOM 2647 N N . ALA A 1 344 ? 16.829 -7.683 -0.509 1.00 96.44 344 ALA A N 1
ATOM 2648 C CA . ALA A 1 344 ? 15.940 -8.484 0.312 1.00 96.44 344 ALA A CA 1
ATOM 2649 C C . ALA A 1 344 ? 14.962 -7.629 1.129 1.00 96.44 344 ALA A C 1
ATOM 2651 O O . ALA A 1 344 ? 13.896 -8.113 1.498 1.00 96.44 344 ALA A O 1
ATOM 2652 N N . SER A 1 345 ? 15.294 -6.360 1.383 1.00 97.00 345 SER A N 1
ATOM 2653 C CA . SER A 1 345 ? 14.396 -5.396 2.024 1.00 97.00 345 SER A CA 1
ATOM 2654 C C . SER A 1 345 ? 13.288 -4.870 1.118 1.00 97.00 345 SER A C 1
ATOM 2656 O O . SER A 1 345 ? 12.442 -4.132 1.615 1.00 97.00 345 SER A O 1
ATOM 2658 N N . ASP A 1 346 ? 13.292 -5.201 -0.175 1.00 97.31 346 ASP A N 1
ATOM 2659 C CA . ASP A 1 346 ? 12.242 -4.812 -1.110 1.00 97.31 346 ASP A CA 1
ATOM 2660 C C . ASP A 1 346 ? 10.988 -5.658 -0.863 1.00 97.31 346 ASP A C 1
ATOM 2662 O O . ASP A 1 346 ? 10.984 -6.857 -1.179 1.00 97.31 346 ASP A O 1
ATOM 2666 N N . PRO A 1 347 ? 9.907 -5.068 -0.319 1.00 95.69 347 PRO A N 1
ATOM 2667 C CA . PRO A 1 347 ? 8.751 -5.857 0.073 1.00 95.69 347 PRO A CA 1
ATOM 2668 C C . PRO A 1 347 ? 8.041 -6.495 -1.122 1.00 95.69 347 PRO A C 1
ATOM 2670 O O . PRO A 1 347 ? 7.443 -7.555 -0.983 1.00 95.69 347 PRO A O 1
ATOM 2673 N N . SER A 1 348 ? 8.154 -5.918 -2.317 1.00 95.94 348 SER A N 1
ATOM 2674 C CA . SER A 1 348 ? 7.504 -6.433 -3.529 1.00 95.94 348 SER A CA 1
ATOM 2675 C C . SER A 1 348 ? 8.194 -7.686 -4.075 1.00 95.94 348 SER A C 1
ATOM 2677 O O . SER A 1 348 ? 7.596 -8.455 -4.829 1.00 95.94 348 SER A O 1
ATOM 2679 N N . HIS A 1 349 ? 9.447 -7.918 -3.676 1.00 96.38 349 HIS A N 1
ATOM 2680 C CA . HIS A 1 349 ? 10.331 -8.931 -4.252 1.00 96.38 349 HIS A CA 1
ATOM 2681 C C . HIS A 1 349 ? 10.801 -9.982 -3.231 1.00 96.38 349 HIS A C 1
ATOM 2683 O O . HIS A 1 349 ? 11.720 -10.749 -3.528 1.00 96.38 349 HIS A O 1
ATOM 2689 N N . ASN A 1 350 ? 10.183 -10.054 -2.045 1.00 94.69 350 ASN A N 1
ATOM 2690 C CA . ASN A 1 350 ? 10.538 -11.001 -0.982 1.00 94.69 350 ASN A CA 1
ATOM 2691 C C . ASN A 1 350 ? 9.295 -11.625 -0.307 1.00 94.69 350 ASN A C 1
ATOM 2693 O O . ASN A 1 350 ? 8.552 -10.959 0.410 1.00 94.69 350 ASN A O 1
ATOM 2697 N N . ASP A 1 351 ? 9.086 -12.935 -0.466 1.00 94.06 351 ASP A N 1
ATOM 2698 C CA . ASP A 1 351 ? 7.926 -13.687 0.058 1.00 94.06 351 ASP A CA 1
ATOM 2699 C C . ASP A 1 351 ? 7.873 -13.808 1.590 1.00 94.06 351 ASP A C 1
ATOM 2701 O O . ASP A 1 351 ? 6.833 -14.158 2.172 1.00 94.06 351 ASP A O 1
ATOM 2705 N N . ARG A 1 352 ? 9.003 -13.532 2.246 1.00 92.81 352 ARG A N 1
ATOM 2706 C CA . ARG A 1 352 ? 9.138 -13.535 3.704 1.00 92.81 352 ARG A CA 1
ATOM 2707 C C . ARG A 1 352 ? 8.958 -12.155 4.313 1.00 92.81 352 ARG A C 1
ATOM 2709 O O . ARG A 1 352 ? 8.955 -12.059 5.537 1.00 92.81 352 ARG A O 1
ATOM 2716 N N . ASP A 1 353 ? 8.798 -11.112 3.503 1.00 94.62 353 ASP A N 1
ATOM 2717 C CA . ASP A 1 353 ? 8.556 -9.775 4.021 1.00 94.62 353 ASP A CA 1
ATOM 2718 C C . ASP A 1 353 ? 7.203 -9.694 4.744 1.00 94.62 353 ASP A C 1
ATOM 2720 O O . ASP A 1 353 ? 6.191 -10.231 4.283 1.00 94.62 353 ASP A O 1
ATOM 2724 N N . ALA A 1 354 ? 7.178 -9.010 5.888 1.00 94.38 354 ALA A N 1
ATOM 2725 C CA . ALA A 1 354 ? 5.963 -8.807 6.667 1.00 94.38 354 ALA A CA 1
ATOM 2726 C C . ALA A 1 354 ? 4.881 -8.061 5.880 1.00 94.38 354 ALA A C 1
ATOM 2728 O O . ALA A 1 354 ? 3.699 -8.365 6.043 1.00 94.38 354 ALA A O 1
ATOM 2729 N N . PHE A 1 355 ? 5.274 -7.143 4.992 1.00 94.75 355 PHE A N 1
ATOM 2730 C CA . PHE A 1 355 ? 4.349 -6.433 4.119 1.00 94.75 355 PHE A CA 1
ATOM 2731 C C . PHE A 1 355 ? 3.489 -7.405 3.308 1.00 94.75 355 PHE A C 1
ATOM 2733 O O . PHE A 1 355 ? 2.276 -7.252 3.272 1.00 94.75 355 PHE A O 1
ATOM 2740 N N . ASN A 1 356 ? 4.074 -8.470 2.749 1.00 91.44 356 ASN A N 1
ATOM 2741 C CA . ASN A 1 356 ? 3.338 -9.464 1.957 1.00 91.44 356 ASN A CA 1
ATOM 2742 C C . ASN A 1 356 ? 2.412 -10.353 2.793 1.00 91.44 356 ASN A C 1
ATOM 2744 O O . ASN A 1 356 ? 1.507 -10.982 2.253 1.00 91.44 356 ASN A O 1
ATOM 2748 N N . ILE A 1 357 ? 2.641 -10.428 4.104 1.00 89.81 357 ILE A N 1
ATOM 2749 C CA . ILE A 1 357 ? 1.797 -11.176 5.044 1.00 89.81 357 ILE A CA 1
ATOM 2750 C C . ILE A 1 357 ? 0.609 -10.326 5.481 1.00 89.81 357 ILE A C 1
ATOM 2752 O O . ILE A 1 357 ? -0.492 -10.840 5.645 1.00 89.81 357 ILE A O 1
ATOM 2756 N N . ILE A 1 358 ? 0.850 -9.033 5.686 1.00 88.31 358 ILE A N 1
ATOM 2757 C CA . ILE A 1 358 ? -0.157 -8.059 6.110 1.00 88.31 358 ILE A CA 1
ATOM 2758 C C . ILE A 1 358 ? -1.024 -7.625 4.927 1.00 88.31 358 ILE A C 1
ATOM 2760 O O . ILE A 1 358 ? -2.208 -7.331 5.090 1.00 88.31 358 ILE A O 1
ATOM 2764 N N . SER A 1 359 ? -0.427 -7.563 3.741 1.00 83.19 359 SER A N 1
ATOM 2765 C CA . SER A 1 359 ? -1.085 -7.126 2.526 1.00 83.19 359 SER A CA 1
ATOM 2766 C C . SER A 1 359 ? -2.208 -8.088 2.152 1.00 83.19 359 SER A C 1
ATOM 2768 O O . SER A 1 359 ? -1.998 -9.271 1.902 1.00 83.19 359 SER A O 1
ATOM 2770 N N . PHE A 1 360 ? -3.407 -7.528 2.038 1.00 69.12 360 PHE A N 1
ATOM 2771 C CA . PHE A 1 360 ? -4.487 -8.067 1.213 1.00 69.12 360 PHE A CA 1
ATOM 2772 C C . PHE A 1 360 ? -4.660 -7.235 -0.056 1.00 69.12 360 PHE A C 1
ATOM 2774 O O . PHE A 1 360 ? -5.738 -7.259 -0.647 1.00 69.12 360 PHE A O 1
ATOM 2781 N N . ALA A 1 361 ? -3.640 -6.437 -0.408 1.00 62.16 361 ALA A N 1
ATOM 2782 C CA . ALA A 1 361 ? -3.740 -5.396 -1.414 1.00 62.16 361 ALA A CA 1
ATOM 2783 C C . ALA A 1 361 ? -4.370 -5.931 -2.702 1.00 62.16 361 ALA A C 1
ATOM 2785 O O . ALA A 1 361 ? -3.972 -6.956 -3.245 1.00 62.16 361 ALA A O 1
ATOM 2786 N N . LEU A 1 362 ? -5.382 -5.225 -3.177 1.00 82.00 362 LEU A N 1
ATOM 2787 C CA . LEU A 1 362 ? -5.903 -5.408 -4.524 1.00 82.00 362 LEU A CA 1
ATOM 2788 C C . LEU A 1 362 ? -5.309 -4.344 -5.447 1.00 82.00 362 LEU A C 1
ATOM 2790 O O . LEU A 1 362 ? -5.237 -4.570 -6.644 1.00 82.00 362 LEU A O 1
ATOM 2794 N N . LEU A 1 363 ? -4.811 -3.240 -4.879 1.00 89.38 363 LEU A N 1
ATOM 2795 C CA . LEU A 1 363 ? -4.108 -2.176 -5.579 1.00 89.38 363 LEU A CA 1
ATOM 2796 C C . LEU A 1 363 ? -2.783 -1.859 -4.871 1.00 89.38 363 LEU A C 1
ATOM 2798 O O . LEU A 1 363 ? -2.779 -1.474 -3.699 1.00 89.38 363 LEU A O 1
ATOM 2802 N N . GLN A 1 364 ? -1.666 -2.022 -5.577 1.00 92.69 364 GLN A N 1
ATOM 2803 C CA . GLN A 1 364 ? -0.333 -1.618 -5.125 1.00 92.69 364 GLN A CA 1
ATOM 2804 C C . GLN A 1 364 ? 0.160 -0.423 -5.935 1.00 92.69 364 GLN A C 1
ATOM 2806 O O . GLN A 1 364 ? 0.197 -0.478 -7.164 1.00 92.69 364 GLN A O 1
ATOM 2811 N N . LEU A 1 365 ? 0.528 0.646 -5.227 1.00 94.00 365 LEU A N 1
ATOM 2812 C CA . LEU A 1 365 ? 0.991 1.899 -5.814 1.00 94.00 365 LEU A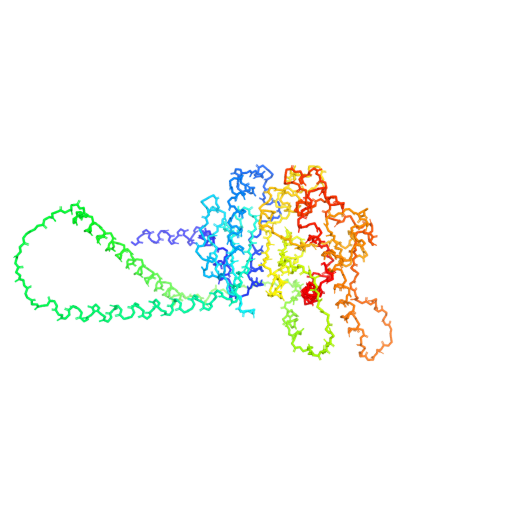 CA 1
ATOM 2813 C C . LEU A 1 365 ? 2.514 1.969 -5.770 1.00 94.00 365 LEU A C 1
ATOM 2815 O O . LEU A 1 365 ? 3.126 1.847 -4.706 1.00 94.00 365 LEU A O 1
ATOM 2819 N N . HIS A 1 366 ? 3.092 2.209 -6.937 1.00 95.12 366 HIS A N 1
ATOM 2820 C CA . HIS A 1 366 ? 4.515 2.368 -7.160 1.00 95.12 366 HIS A CA 1
ATOM 2821 C C . HIS A 1 366 ? 4.803 3.655 -7.913 1.00 95.12 366 HIS A C 1
ATOM 2823 O O . HIS A 1 366 ? 3.963 4.214 -8.627 1.00 95.12 366 HIS A O 1
ATOM 2829 N N . GLY A 1 367 ? 6.029 4.116 -7.740 1.00 92.88 367 GLY A N 1
ATOM 2830 C CA . GLY A 1 367 ? 6.608 5.154 -8.561 1.00 92.88 367 GLY A CA 1
ATOM 2831 C C . GLY A 1 367 ? 7.517 4.575 -9.621 1.00 92.88 367 GLY A C 1
ATOM 2832 O O . GLY A 1 367 ? 8.386 3.762 -9.313 1.00 92.88 367 GLY A O 1
ATOM 2833 N N . LYS A 1 368 ? 7.418 5.097 -10.839 1.00 94.69 368 LYS A N 1
ATOM 2834 C CA . LYS A 1 368 ? 8.432 4.862 -11.862 1.00 94.69 368 LYS A CA 1
ATOM 2835 C C . LYS A 1 368 ? 9.328 6.077 -12.035 1.00 94.69 368 LYS A C 1
ATOM 2837 O O . LYS A 1 368 ? 8.959 7.209 -11.717 1.00 94.69 368 LYS A O 1
ATOM 2842 N N . LYS A 1 369 ? 10.515 5.812 -12.571 1.00 90.50 369 LYS A N 1
ATOM 2843 C CA . LYS A 1 369 ? 11.333 6.842 -13.207 1.00 90.50 369 LYS A CA 1
ATOM 2844 C C . LYS A 1 369 ? 10.735 7.192 -14.564 1.00 90.50 369 LYS A C 1
ATOM 2846 O O . LYS A 1 369 ? 10.079 6.343 -15.176 1.00 90.50 369 LYS A O 1
ATOM 2851 N N . GLU A 1 370 ? 10.985 8.408 -15.027 1.00 86.81 370 GLU A N 1
ATOM 2852 C CA . GLU A 1 370 ? 10.457 8.886 -16.304 1.00 86.81 370 GLU A CA 1
ATOM 2853 C C . GLU A 1 370 ? 10.942 8.008 -17.463 1.00 86.81 370 GLU A C 1
ATOM 2855 O O . GLU A 1 370 ? 10.154 7.569 -18.295 1.00 86.81 370 GLU A O 1
ATOM 2860 N N . GLU A 1 371 ? 12.211 7.601 -17.429 1.00 90.44 371 GLU A N 1
ATOM 2861 C CA . GLU A 1 371 ? 12.845 6.824 -18.494 1.00 90.44 371 GLU A CA 1
ATOM 2862 C C . GLU A 1 371 ? 12.423 5.348 -18.512 1.00 90.44 371 GLU A C 1
ATOM 2864 O O . GLU A 1 371 ? 12.629 4.667 -19.515 1.00 90.44 371 GLU A O 1
ATOM 2869 N N . SER A 1 372 ? 11.851 4.824 -17.421 1.00 91.25 372 SER A N 1
ATOM 2870 C CA . SER A 1 372 ? 11.485 3.402 -17.344 1.00 91.25 372 SER A CA 1
ATOM 2871 C C . SER A 1 372 ? 10.312 3.050 -18.259 1.00 91.25 372 SER A C 1
ATOM 2873 O O . SER A 1 372 ? 10.274 1.946 -18.797 1.00 91.25 372 SER A O 1
ATOM 2875 N N . CYS A 1 373 ? 9.348 3.968 -18.386 1.00 94.06 373 CYS A N 1
ATOM 2876 C CA . CYS A 1 373 ? 8.158 3.835 -19.232 1.00 94.06 373 CYS A CA 1
ATOM 2877 C C . CYS A 1 373 ? 7.804 5.238 -19.753 1.00 94.06 373 CYS A C 1
ATOM 2879 O O . CYS A 1 373 ? 6.916 5.882 -19.188 1.00 94.06 373 CYS A O 1
ATOM 2881 N N . PRO A 1 374 ? 8.555 5.763 -20.737 1.00 91.50 374 PRO A N 1
ATOM 2882 C CA . PRO A 1 374 ? 8.527 7.183 -21.104 1.00 91.50 374 PRO A CA 1
ATOM 2883 C C . PRO A 1 374 ? 7.229 7.624 -21.785 1.00 91.50 374 PRO A C 1
ATOM 2885 O O . PRO A 1 374 ? 6.958 8.814 -21.875 1.00 91.50 374 PRO A O 1
ATOM 2888 N N . VAL A 1 375 ? 6.423 6.680 -22.273 1.00 92.88 375 VAL A N 1
ATOM 2889 C CA . VAL A 1 375 ? 5.147 6.979 -22.941 1.00 92.88 375 VAL A CA 1
ATOM 2890 C C . VAL A 1 375 ? 3.990 7.032 -21.941 1.00 92.88 375 VAL A C 1
ATOM 2892 O O . VAL A 1 375 ? 3.012 7.744 -22.151 1.00 92.88 375 VAL A O 1
ATOM 2895 N N . SER A 1 376 ? 4.101 6.292 -20.839 1.00 94.50 376 SER A N 1
ATOM 2896 C CA . SER A 1 376 ? 3.013 6.087 -19.888 1.00 94.50 376 SER A CA 1
ATOM 2897 C C . SER A 1 376 ? 3.108 7.080 -18.728 1.00 94.50 376 SER A C 1
ATOM 2899 O O . SER A 1 376 ? 4.121 7.129 -18.035 1.00 94.50 376 SER A O 1
ATOM 2901 N N . THR A 1 377 ? 2.050 7.831 -18.431 1.00 95.38 377 THR A N 1
ATOM 2902 C CA . THR A 1 377 ? 1.929 8.557 -17.154 1.00 95.38 377 THR A CA 1
ATOM 2903 C C . THR A 1 377 ? 1.569 7.582 -16.035 1.00 95.38 377 THR A C 1
ATOM 2905 O O . THR A 1 377 ? 2.149 7.626 -14.949 1.00 95.38 377 THR A O 1
ATOM 2908 N N . VAL A 1 378 ? 0.657 6.654 -16.326 1.00 95.69 378 VAL A N 1
ATOM 2909 C CA . VAL A 1 378 ? 0.263 5.548 -15.453 1.00 95.69 378 VAL A CA 1
ATOM 2910 C C . VAL A 1 378 ? 0.399 4.251 -16.238 1.00 95.69 378 VAL A C 1
ATOM 2912 O O . VAL A 1 378 ? -0.133 4.128 -17.334 1.00 95.69 378 VAL A O 1
ATOM 2915 N N . PHE A 1 379 ? 1.101 3.270 -15.681 1.00 96.75 379 PHE A N 1
ATOM 2916 C CA . PHE A 1 379 ? 1.211 1.934 -16.254 1.00 96.75 379 PHE A CA 1
ATOM 2917 C C . PHE A 1 379 ? 0.596 0.920 -15.290 1.00 96.75 379 PHE A C 1
ATOM 2919 O O . PHE A 1 379 ? 1.110 0.704 -14.187 1.00 96.75 379 PHE A O 1
ATOM 2926 N N . ALA A 1 380 ? -0.532 0.329 -15.683 1.00 96.38 380 ALA A N 1
ATOM 2927 C CA . ALA A 1 380 ? -1.317 -0.567 -14.843 1.00 96.38 380 ALA A CA 1
ATOM 2928 C C . ALA A 1 380 ? -1.165 -2.019 -15.309 1.00 96.38 380 ALA A C 1
ATOM 2930 O O . ALA A 1 380 ? -1.384 -2.351 -16.470 1.00 96.38 380 ALA A O 1
ATOM 2931 N N . SER A 1 381 ? -0.818 -2.922 -14.395 1.00 95.69 381 SER A N 1
ATOM 2932 C CA . SER A 1 381 ? -0.611 -4.336 -14.695 1.00 95.69 381 SER A CA 1
ATOM 2933 C C . SER A 1 381 ? -1.348 -5.242 -13.716 1.00 95.69 381 SER A C 1
ATOM 2935 O O . SER A 1 381 ? -1.423 -4.968 -12.524 1.00 95.69 381 SER A O 1
ATOM 2937 N N . GLY A 1 382 ? -1.820 -6.391 -14.202 1.00 92.56 382 GLY A N 1
ATOM 2938 C CA . GLY A 1 382 ? -2.348 -7.462 -13.360 1.00 92.56 382 GLY A CA 1
ATOM 2939 C C . GLY A 1 382 ? -1.273 -8.344 -12.731 1.00 92.56 382 GLY A C 1
ATOM 2940 O O . GLY A 1 382 ? -1.617 -9.341 -12.111 1.00 92.56 382 GLY A O 1
ATOM 2941 N N . GLY A 1 383 ? 0.018 -8.039 -12.910 1.00 91.69 383 GLY A N 1
ATOM 2942 C CA . GLY A 1 383 ? 1.126 -8.921 -12.518 1.00 91.69 383 GLY A CA 1
ATOM 2943 C C . GLY A 1 383 ? 1.449 -10.013 -13.544 1.00 91.69 383 GLY A C 1
ATOM 2944 O O . GLY A 1 383 ? 2.136 -10.982 -13.212 1.00 91.69 383 GLY A O 1
ATOM 2945 N N . PHE A 1 384 ? 0.961 -9.867 -14.779 1.00 92.19 384 PHE A N 1
ATOM 2946 C CA . PHE A 1 384 ? 1.254 -10.750 -15.907 1.00 92.19 384 PHE A CA 1
ATOM 2947 C C . PHE A 1 384 ? 2.210 -10.070 -16.892 1.00 92.19 384 PHE A C 1
ATOM 2949 O O . PHE A 1 384 ? 2.331 -8.849 -16.916 1.00 92.19 384 PHE A O 1
ATOM 2956 N N . GLY A 1 385 ? 2.922 -10.865 -17.694 1.00 89.44 385 GLY A N 1
ATOM 2957 C CA . GLY A 1 385 ? 3.844 -10.331 -18.700 1.00 89.44 385 GLY A CA 1
ATOM 2958 C C . GLY A 1 385 ? 3.109 -9.678 -19.868 1.00 89.44 385 GLY A C 1
ATOM 2959 O O . GLY A 1 385 ? 1.927 -9.935 -20.082 1.00 89.44 385 GLY A O 1
ATOM 2960 N N . SER A 1 386 ? 3.820 -8.886 -20.674 1.00 89.25 386 SER A N 1
ATOM 2961 C CA . SER A 1 386 ? 3.244 -8.193 -21.841 1.00 89.25 386 SER A CA 1
ATOM 2962 C C . SER A 1 386 ? 2.659 -9.140 -22.897 1.00 89.25 386 SER A C 1
ATOM 2964 O O . SER A 1 386 ? 1.809 -8.746 -23.686 1.00 89.25 386 SER A O 1
ATOM 2966 N N . ASN A 1 387 ? 3.057 -10.416 -22.889 1.00 89.88 387 ASN A N 1
ATOM 2967 C CA . ASN A 1 387 ? 2.497 -11.453 -23.756 1.00 89.88 387 ASN A CA 1
ATOM 2968 C C . ASN A 1 387 ? 1.139 -12.005 -23.281 1.00 89.88 387 ASN A C 1
ATOM 2970 O O . ASN A 1 387 ? 0.528 -12.799 -23.995 1.00 89.88 387 ASN A O 1
ATOM 2974 N N . ALA A 1 388 ? 0.639 -11.602 -22.110 1.00 91.75 388 ALA A N 1
ATOM 2975 C CA . ALA A 1 388 ? -0.667 -12.000 -21.584 1.00 91.75 388 ALA A CA 1
ATOM 2976 C C . ALA A 1 388 ? -1.828 -11.227 -22.241 1.00 91.75 388 ALA A C 1
ATOM 2978 O O . ALA A 1 388 ? -2.753 -10.777 -21.566 1.00 91.75 388 ALA A O 1
ATOM 2979 N N . THR A 1 389 ? -1.794 -11.071 -23.565 1.00 90.44 389 THR A N 1
ATOM 2980 C CA . THR A 1 389 ? -2.752 -10.261 -24.334 1.00 90.44 389 THR A CA 1
ATOM 2981 C C . THR A 1 389 ? -4.195 -10.693 -24.100 1.00 90.44 389 THR A C 1
ATOM 2983 O O . THR A 1 389 ? -5.048 -9.842 -23.892 1.00 90.44 389 THR A O 1
ATOM 2986 N N . ALA A 1 390 ? -4.457 -12.002 -24.015 1.00 90.38 390 ALA A N 1
ATOM 2987 C CA . ALA A 1 390 ? -5.786 -12.536 -23.717 1.00 90.38 390 ALA A CA 1
ATOM 2988 C C . ALA A 1 390 ? -6.336 -12.091 -22.348 1.00 90.38 390 ALA A C 1
ATOM 2990 O O . ALA A 1 390 ? -7.546 -11.966 -22.192 1.00 90.38 390 ALA A O 1
ATOM 2991 N N . PHE A 1 391 ? -5.472 -11.855 -21.351 1.00 91.50 391 PHE A N 1
ATOM 2992 C CA . PHE A 1 391 ? -5.890 -11.301 -20.061 1.00 91.50 391 PHE A CA 1
ATOM 2993 C C . PHE A 1 391 ? -6.178 -9.805 -20.183 1.00 91.50 391 PHE A C 1
ATOM 2995 O O . PHE A 1 391 ? -7.250 -9.364 -19.785 1.00 91.50 391 PHE A O 1
ATOM 3002 N N . TYR A 1 392 ? -5.258 -9.036 -20.769 1.00 93.56 392 TYR A N 1
ATOM 3003 C CA . TYR A 1 392 ? -5.403 -7.580 -20.888 1.00 93.56 392 TYR A CA 1
ATOM 3004 C C . TYR A 1 392 ? -6.493 -7.149 -21.882 1.00 93.56 392 TYR A C 1
ATOM 3006 O O . TYR A 1 392 ? -7.014 -6.049 -21.764 1.00 93.56 392 TYR A O 1
ATOM 3014 N N . SER A 1 393 ? -6.918 -8.022 -22.801 1.00 92.62 393 SER A N 1
ATOM 3015 C CA . SER A 1 393 ? -8.077 -7.776 -23.669 1.00 92.62 393 SER A CA 1
ATOM 3016 C C . SER A 1 393 ? -9.427 -7.919 -22.956 1.00 92.62 393 SER A C 1
ATOM 3018 O O . SER A 1 393 ? -10.467 -7.596 -23.531 1.00 92.62 393 SER A O 1
ATOM 3020 N N . ARG A 1 394 ? -9.449 -8.465 -21.734 1.00 90.44 394 ARG A N 1
ATOM 3021 C CA . ARG A 1 394 ? -10.684 -8.659 -20.971 1.00 90.44 394 ARG A CA 1
ATOM 3022 C C . ARG A 1 394 ? -11.109 -7.370 -20.275 1.00 90.44 394 ARG A C 1
ATOM 3024 O O . ARG A 1 394 ? -10.329 -6.770 -19.542 1.00 90.44 394 ARG A O 1
ATOM 3031 N N . LYS A 1 395 ? -12.389 -7.022 -20.415 1.00 89.25 395 LYS A N 1
ATOM 3032 C CA . LYS A 1 395 ? -13.007 -5.851 -19.767 1.00 89.25 395 LYS A CA 1
ATOM 3033 C C . LYS A 1 395 ? -13.483 -6.111 -18.333 1.00 89.25 395 LYS A C 1
ATOM 3035 O O . LYS A 1 395 ? -13.686 -5.169 -17.585 1.00 89.25 395 LYS A O 1
ATOM 3040 N N . ASP A 1 396 ? -13.607 -7.378 -17.946 1.00 83.88 396 ASP A N 1
ATOM 3041 C CA . ASP A 1 396 ? -14.077 -7.826 -16.626 1.00 83.88 396 ASP A CA 1
ATOM 3042 C C . ASP A 1 396 ? -12.943 -7.931 -15.579 1.00 83.88 396 ASP A C 1
ATOM 3044 O O . ASP A 1 396 ? -13.083 -8.587 -14.547 1.00 83.88 396 ASP A O 1
ATOM 3048 N N . THR A 1 397 ? -11.771 -7.343 -15.846 1.00 87.38 397 THR A N 1
ATOM 3049 C CA . THR A 1 397 ? -10.626 -7.376 -14.921 1.00 87.38 397 THR A CA 1
ATOM 3050 C C . THR A 1 397 ? -10.526 -6.078 -14.133 1.00 87.38 397 THR A C 1
ATOM 3052 O O . THR A 1 397 ? -10.848 -5.006 -14.643 1.00 87.38 397 THR A O 1
ATOM 3055 N N . ALA A 1 398 ? -10.010 -6.143 -12.900 1.00 89.88 398 ALA A N 1
ATOM 3056 C CA . ALA A 1 398 ? -9.814 -4.944 -12.080 1.00 89.88 398 ALA A CA 1
ATOM 3057 C C . ALA A 1 398 ? -8.853 -3.933 -12.735 1.00 89.88 398 ALA A C 1
ATOM 3059 O O . ALA A 1 398 ? -8.995 -2.730 -12.538 1.00 89.88 398 ALA A O 1
ATOM 3060 N N . VAL A 1 399 ? -7.893 -4.422 -13.527 1.00 93.31 399 VAL A N 1
ATOM 3061 C CA . VAL A 1 399 ? -6.921 -3.588 -14.242 1.00 93.31 399 VAL A CA 1
ATOM 3062 C C . VAL A 1 399 ? -7.593 -2.842 -15.393 1.00 93.31 399 VAL A C 1
ATOM 3064 O O . VAL A 1 399 ? -7.473 -1.625 -15.456 1.00 93.31 399 VAL A O 1
ATOM 3067 N N . ALA A 1 400 ? -8.329 -3.544 -16.265 1.00 92.50 400 ALA A N 1
ATOM 3068 C CA . ALA A 1 400 ? -9.048 -2.910 -17.374 1.00 92.50 400 ALA A CA 1
ATOM 3069 C C . ALA A 1 400 ? -10.069 -1.892 -16.861 1.00 92.50 400 ALA A C 1
ATOM 3071 O O . ALA A 1 400 ? -10.194 -0.798 -17.406 1.00 92.50 400 ALA A O 1
ATOM 3072 N N . ALA A 1 401 ? -10.737 -2.240 -15.761 1.00 92.00 401 ALA A N 1
ATOM 3073 C CA . ALA A 1 401 ? -11.639 -1.346 -15.078 1.00 92.00 401 ALA A CA 1
ATOM 3074 C C . ALA A 1 401 ? -10.908 -0.066 -14.601 1.00 92.00 401 ALA A C 1
ATOM 3076 O O . ALA A 1 401 ? -11.299 1.049 -14.948 1.00 92.00 401 ALA A O 1
ATOM 3077 N N . LEU A 1 402 ? -9.810 -0.197 -13.852 1.00 94.69 402 LEU A N 1
ATOM 3078 C CA . LEU A 1 402 ? -9.065 0.974 -13.384 1.00 94.69 402 LEU A CA 1
ATOM 3079 C C . LEU A 1 402 ? -8.585 1.864 -14.538 1.00 94.69 402 LEU A C 1
ATOM 3081 O O . LEU A 1 402 ? -8.690 3.082 -14.430 1.00 94.69 402 LEU A O 1
ATOM 3085 N N . VAL A 1 403 ? -8.079 1.271 -15.624 1.00 95.50 403 VAL A N 1
ATOM 3086 C CA . VAL A 1 403 ? -7.597 2.031 -16.787 1.00 95.50 403 VAL A CA 1
ATOM 3087 C C . VAL A 1 403 ? -8.715 2.861 -17.403 1.00 95.50 403 VAL A C 1
ATOM 3089 O O . VAL A 1 403 ? -8.558 4.073 -17.502 1.00 95.50 403 VAL A O 1
ATOM 3092 N N . ALA A 1 404 ? -9.862 2.251 -17.707 1.00 94.56 404 ALA A N 1
ATOM 3093 C CA . ALA A 1 404 ? -10.990 2.973 -18.290 1.00 94.56 404 ALA A CA 1
ATOM 3094 C C . ALA A 1 404 ? -11.481 4.121 -17.387 1.00 94.56 404 ALA A C 1
ATOM 3096 O O . ALA A 1 404 ? -11.765 5.212 -17.874 1.00 94.56 404 ALA A O 1
ATOM 3097 N N . ALA A 1 405 ? -11.525 3.910 -16.067 1.00 94.94 405 ALA A N 1
ATOM 3098 C CA . ALA A 1 405 ? -11.935 4.952 -15.127 1.00 94.94 405 ALA A CA 1
ATOM 3099 C C . ALA A 1 405 ? -10.923 6.110 -15.060 1.00 94.94 405 ALA A C 1
ATOM 3101 O O . ALA A 1 405 ? -11.312 7.274 -14.999 1.00 94.94 405 ALA A O 1
ATOM 3102 N N . LEU A 1 406 ? -9.621 5.810 -15.091 1.00 95.75 406 LEU A N 1
ATOM 3103 C CA . LEU A 1 406 ? -8.583 6.841 -15.100 1.00 95.75 406 LEU A CA 1
ATOM 3104 C C . LEU A 1 406 ? -8.581 7.641 -16.406 1.00 95.75 406 LEU A C 1
ATOM 3106 O O . LEU A 1 406 ? -8.453 8.862 -16.358 1.00 95.75 406 LEU A O 1
ATOM 3110 N N . GLU A 1 407 ? -8.728 6.985 -17.556 1.00 94.88 407 GLU A N 1
ATOM 3111 C CA . GLU A 1 407 ? -8.826 7.658 -18.858 1.00 94.88 407 GLU A CA 1
ATOM 3112 C C . GLU A 1 407 ? -10.026 8.611 -18.903 1.00 94.88 407 GLU A C 1
ATOM 3114 O O . GLU A 1 407 ? -9.888 9.752 -19.342 1.00 94.88 407 GLU A O 1
ATOM 3119 N N . GLU A 1 408 ? -11.183 8.178 -18.393 1.00 94.56 408 GLU A N 1
ATOM 3120 C CA . GLU A 1 408 ? -12.392 9.005 -18.339 1.00 94.56 408 GLU A CA 1
ATOM 3121 C C . GLU A 1 408 ? -12.187 10.251 -17.466 1.00 94.56 408 GLU A C 1
ATOM 3123 O O . GLU A 1 408 ? -12.364 11.376 -17.941 1.00 94.56 408 GLU A O 1
ATOM 3128 N N . VAL A 1 409 ? -11.749 10.069 -16.216 1.00 94.94 409 VAL A N 1
ATOM 3129 C CA . VAL A 1 409 ? -11.582 11.172 -15.255 1.00 94.94 409 VAL A CA 1
ATOM 3130 C C . VAL A 1 409 ? -10.485 12.143 -15.696 1.00 94.94 409 VAL A C 1
ATOM 3132 O O . VAL A 1 409 ? -10.659 13.361 -15.639 1.00 94.94 409 VAL A O 1
ATOM 3135 N N . THR A 1 410 ? -9.349 11.629 -16.171 1.00 93.44 410 THR A N 1
ATOM 3136 C CA . THR A 1 410 ? -8.224 12.480 -16.599 1.00 93.44 410 THR A CA 1
ATOM 3137 C C . THR A 1 410 ? -8.499 13.166 -17.933 1.00 93.44 410 THR A C 1
ATOM 3139 O O . THR A 1 410 ? -8.105 14.318 -18.111 1.00 93.44 410 THR A O 1
ATOM 3142 N N . GLY A 1 411 ? -9.231 12.516 -18.843 1.00 92.25 411 GLY A N 1
ATOM 3143 C CA . GLY A 1 411 ? -9.719 13.127 -20.076 1.00 92.25 411 GLY A CA 1
ATOM 3144 C C . GLY A 1 411 ? -10.708 14.260 -19.799 1.00 92.25 411 GLY A C 1
ATOM 3145 O O . GLY A 1 411 ? -10.575 15.343 -20.373 1.00 92.25 411 GLY A O 1
ATOM 3146 N N . ALA A 1 412 ? -11.648 14.055 -18.871 1.00 90.44 412 ALA A N 1
ATOM 3147 C CA . ALA A 1 412 ? -12.587 15.088 -18.438 1.00 90.44 412 ALA A CA 1
ATOM 3148 C C . ALA A 1 412 ? -11.870 16.278 -17.780 1.00 90.44 412 ALA A C 1
ATOM 3150 O O . ALA A 1 412 ? -12.133 17.428 -18.136 1.00 90.44 412 ALA A O 1
ATOM 3151 N N . ALA A 1 413 ? -10.915 16.015 -16.882 1.00 90.25 413 ALA A N 1
ATOM 3152 C CA . ALA A 1 413 ? -10.112 17.056 -16.244 1.00 90.25 413 ALA A CA 1
ATOM 3153 C C . ALA A 1 413 ? -9.276 17.850 -17.264 1.00 90.25 413 ALA A C 1
ATOM 3155 O O . ALA A 1 413 ? -9.248 19.080 -17.218 1.00 90.25 413 ALA A O 1
ATOM 3156 N N . ALA A 1 414 ? -8.649 17.170 -18.230 1.00 88.88 414 ALA A N 1
ATOM 3157 C CA . ALA A 1 414 ? -7.889 17.820 -19.295 1.00 88.88 414 ALA A CA 1
ATOM 3158 C C . ALA A 1 414 ? -8.786 18.672 -20.208 1.00 88.88 414 ALA A C 1
ATOM 3160 O O . ALA A 1 414 ? -8.404 19.782 -20.576 1.00 88.88 414 ALA A O 1
ATOM 3161 N N . ALA A 1 415 ? -9.990 18.196 -20.541 1.00 88.06 415 ALA A N 1
ATOM 3162 C CA . ALA A 1 415 ? -10.964 18.961 -21.318 1.00 88.06 415 ALA A CA 1
ATOM 3163 C C . ALA A 1 415 ? -11.458 20.205 -20.561 1.00 88.06 415 ALA A C 1
ATOM 3165 O O . ALA A 1 415 ? -11.574 21.275 -21.156 1.00 88.06 415 ALA A O 1
ATOM 3166 N N . ALA A 1 416 ? -11.695 20.087 -19.250 1.00 87.00 416 ALA A N 1
ATOM 3167 C CA . ALA A 1 416 ? -12.064 21.212 -18.395 1.00 87.00 416 ALA A CA 1
ATOM 3168 C C . ALA A 1 416 ? -10.932 22.247 -18.288 1.00 87.00 416 ALA A C 1
ATOM 3170 O O . ALA A 1 416 ? -11.192 23.442 -18.380 1.00 87.00 416 ALA A O 1
ATOM 3171 N N . ALA A 1 417 ? -9.677 21.802 -18.168 1.00 85.19 417 ALA A N 1
ATOM 3172 C CA . ALA A 1 417 ? -8.509 22.683 -18.164 1.00 85.19 417 ALA A CA 1
ATOM 3173 C C . ALA A 1 417 ? -8.248 23.341 -19.533 1.00 85.19 417 ALA A C 1
ATOM 3175 O O . ALA A 1 417 ? -7.722 24.450 -19.598 1.00 85.19 417 ALA A O 1
ATOM 3176 N N . ALA A 1 418 ? -8.618 22.671 -20.630 1.00 80.19 418 ALA A N 1
ATOM 3177 C CA . ALA A 1 418 ? -8.520 23.201 -21.988 1.00 80.19 418 ALA A CA 1
ATOM 3178 C C . ALA A 1 418 ? -9.673 24.153 -22.357 1.00 80.19 418 ALA A C 1
ATOM 3180 O O . ALA A 1 418 ? -9.581 24.837 -23.379 1.00 80.19 418 ALA A O 1
ATOM 3181 N N . ALA A 1 419 ? -10.746 24.214 -21.557 1.00 75.31 419 ALA A N 1
ATOM 3182 C CA . ALA A 1 419 ? -11.806 25.196 -21.735 1.00 75.31 419 ALA A CA 1
ATOM 3183 C C . ALA A 1 419 ? -11.219 26.609 -21.489 1.00 75.31 419 ALA A C 1
ATOM 3185 O O . ALA A 1 419 ? -10.786 26.916 -20.379 1.00 75.31 419 ALA A O 1
ATOM 3186 N N . PRO A 1 420 ? -11.136 27.468 -22.519 1.00 71.38 420 PRO A N 1
ATOM 3187 C CA . PRO A 1 420 ? -10.288 28.660 -22.488 1.00 71.38 420 PRO A CA 1
ATOM 3188 C C . PRO A 1 420 ? -10.853 29.780 -21.592 1.00 71.38 420 PRO A C 1
ATOM 3190 O O . PRO A 1 420 ? -12.048 30.068 -21.677 1.00 71.38 420 PRO A O 1
ATOM 3193 N N . PRO A 1 421 ? -10.018 30.578 -20.896 1.00 65.62 421 PRO A N 1
ATOM 3194 C CA . PRO A 1 421 ? -10.066 32.025 -21.078 1.00 65.62 421 PRO A CA 1
ATOM 3195 C C . PRO A 1 421 ? -9.497 32.366 -22.477 1.00 65.62 421 PRO A C 1
ATOM 3197 O O . PRO A 1 421 ? -8.549 31.709 -22.915 1.00 65.62 421 PRO A O 1
ATOM 3200 N N . PRO A 1 422 ? -10.061 33.336 -23.228 1.00 51.72 422 PRO A N 1
ATOM 3201 C CA . PRO A 1 422 ? -9.669 33.605 -24.617 1.00 51.72 422 PRO A CA 1
ATOM 3202 C C . PRO A 1 422 ? -8.144 33.819 -24.740 1.00 51.72 422 PRO A C 1
ATOM 3204 O O . PRO A 1 422 ? -7.594 34.627 -23.988 1.00 51.72 422 PRO A O 1
ATOM 3207 N N . PRO A 1 423 ? -7.441 33.114 -25.649 1.00 55.56 423 PRO A N 1
ATOM 3208 C CA . PRO A 1 423 ? -5.981 33.079 -25.622 1.00 55.56 423 PRO A CA 1
ATOM 3209 C C . PRO A 1 423 ? -5.335 34.326 -26.258 1.00 55.56 423 PRO A C 1
ATOM 3211 O O . PRO A 1 423 ? -5.751 34.738 -27.345 1.00 55.56 423 PRO A O 1
ATOM 3214 N N . PRO A 1 424 ? -4.245 34.875 -25.683 1.00 53.81 424 PRO A N 1
ATOM 3215 C CA . PRO A 1 424 ? -3.211 35.528 -26.476 1.00 53.81 424 PRO A CA 1
ATOM 3216 C C . PRO A 1 424 ? -2.471 34.460 -27.300 1.00 53.81 424 PRO A C 1
ATOM 3218 O O . PRO A 1 424 ? -2.038 33.430 -26.784 1.00 53.81 424 PRO A O 1
ATOM 3221 N N . ALA A 1 425 ? -2.378 34.680 -28.608 1.00 56.31 425 ALA A N 1
ATOM 3222 C CA . ALA A 1 425 ? -1.831 33.723 -29.565 1.00 56.31 425 ALA A CA 1
ATOM 3223 C C . ALA A 1 425 ? -0.351 33.387 -29.284 1.00 56.31 425 ALA A C 1
ATOM 3225 O O . ALA A 1 425 ? 0.476 34.296 -29.249 1.00 56.31 425 ALA A O 1
ATOM 3226 N N . GLY A 1 426 ? 0.006 32.097 -29.162 1.00 53.22 426 GLY A N 1
ATOM 3227 C CA . GLY A 1 426 ? 1.411 31.684 -29.316 1.00 53.22 426 GLY A CA 1
ATOM 3228 C C . GLY A 1 426 ? 1.902 30.384 -28.669 1.00 53.22 426 GLY A C 1
ATOM 3229 O O . GLY A 1 426 ? 2.974 29.929 -29.055 1.00 53.22 426 GLY A O 1
ATOM 3230 N N . THR A 1 427 ? 1.190 29.754 -27.730 1.00 48.38 427 THR A N 1
ATOM 3231 C CA . THR A 1 427 ? 1.719 28.579 -27.002 1.00 48.38 427 THR A CA 1
ATOM 3232 C C . THR A 1 427 ? 0.932 27.299 -27.280 1.00 48.38 427 THR A C 1
ATOM 3234 O O . THR A 1 427 ? -0.210 27.130 -26.864 1.00 48.38 427 THR A O 1
ATOM 3237 N N . SER A 1 428 ? 1.566 26.355 -27.980 1.00 42.66 428 SER A N 1
ATOM 3238 C CA . SER A 1 428 ? 1.072 24.985 -28.132 1.00 42.66 428 SER A CA 1
ATOM 3239 C C . SER A 1 428 ? 1.406 24.171 -26.877 1.00 42.66 428 SER A C 1
ATOM 3241 O O . SER A 1 428 ? 2.507 23.633 -26.761 1.00 42.66 428 SER A O 1
ATOM 3243 N N . SER A 1 429 ? 0.475 24.100 -25.926 1.00 45.34 429 SER A N 1
ATOM 3244 C CA . SER A 1 429 ? 0.541 23.146 -24.813 1.00 45.34 429 SER A CA 1
ATOM 3245 C C . SER A 1 429 ? 0.062 21.778 -25.306 1.00 45.34 429 SER A C 1
ATOM 3247 O O . SER A 1 429 ? -1.053 21.663 -25.818 1.00 45.34 429 SER A O 1
ATOM 3249 N N . SER A 1 430 ? 0.900 20.746 -25.197 1.00 49.69 430 SER A N 1
ATOM 3250 C CA . SER A 1 430 ? 0.469 19.355 -25.357 1.00 49.69 430 SER A CA 1
ATOM 3251 C C . SER A 1 430 ? -0.643 19.081 -24.346 1.00 49.69 430 SER A C 1
ATOM 3253 O O . SER A 1 430 ? -0.438 19.272 -23.150 1.00 49.69 430 SER A O 1
ATOM 3255 N N . SER A 1 431 ? -1.819 18.678 -24.826 1.00 47.66 431 SER A N 1
ATOM 3256 C CA . SER A 1 431 ? -3.013 18.390 -24.026 1.00 47.66 431 SER A CA 1
ATOM 3257 C C . SER A 1 431 ? -2.672 17.559 -22.783 1.00 47.66 431 SER A C 1
ATOM 3259 O O . SER A 1 431 ? -2.319 16.389 -22.914 1.00 47.66 431 SER A O 1
ATOM 3261 N N . GLY A 1 432 ? -2.762 18.173 -21.599 1.00 61.06 432 GLY A N 1
ATOM 3262 C CA . GLY A 1 432 ? -2.293 17.658 -20.304 1.00 61.06 432 GLY A CA 1
ATOM 3263 C C . GLY A 1 432 ? -3.090 16.492 -19.705 1.00 61.06 432 GLY A C 1
ATOM 3264 O O . GLY A 1 432 ? -3.281 16.452 -18.493 1.00 61.06 432 GLY A O 1
ATOM 3265 N N . GLY A 1 433 ? -3.578 15.567 -20.534 1.00 81.75 433 GLY A N 1
ATOM 3266 C CA . GLY A 1 433 ? -4.175 14.307 -20.087 1.00 81.75 433 GLY A CA 1
ATOM 3267 C C . GLY A 1 433 ? -3.108 13.278 -19.707 1.00 81.75 433 GLY A C 1
ATOM 3268 O O . GLY A 1 433 ? -1.967 13.350 -20.164 1.00 81.75 433 GLY A O 1
ATOM 3269 N N . TRP A 1 434 ? -3.469 12.316 -18.858 1.00 93.62 434 TRP A N 1
ATOM 3270 C CA . TRP A 1 434 ? -2.586 11.192 -18.540 1.00 93.62 434 TRP A CA 1
ATOM 3271 C C . TRP A 1 434 ? -2.622 10.157 -19.656 1.00 93.62 434 TRP A C 1
ATOM 3273 O O . TRP A 1 434 ? -3.696 9.769 -20.109 1.00 93.62 434 TRP A O 1
ATOM 3283 N N . THR A 1 435 ? -1.457 9.634 -20.026 1.00 95.62 435 THR A N 1
ATOM 3284 C CA . THR A 1 435 ? -1.388 8.397 -20.808 1.00 95.62 435 THR A CA 1
ATOM 3285 C C . THR A 1 435 ? -1.461 7.220 -19.842 1.00 95.62 435 THR A C 1
ATOM 3287 O O . THR A 1 435 ? -0.531 7.007 -19.056 1.00 95.62 435 THR A O 1
ATOM 3290 N N . VAL A 1 436 ? -2.562 6.471 -19.869 1.00 96.62 436 VAL A N 1
ATOM 3291 C CA . VAL A 1 436 ? -2.758 5.276 -19.042 1.00 96.62 436 VAL A CA 1
ATOM 3292 C C . VAL A 1 436 ? -2.578 4.043 -19.925 1.00 96.62 436 VAL A C 1
ATOM 3294 O O . VAL A 1 436 ? -3.342 3.844 -20.857 1.00 96.62 436 VAL A O 1
ATOM 3297 N N . SER A 1 437 ? -1.571 3.218 -19.646 1.00 96.94 437 SER A N 1
ATOM 3298 C CA . SER A 1 437 ? -1.206 2.088 -20.512 1.00 96.94 437 SER A CA 1
ATOM 3299 C C . SER A 1 437 ? -1.294 0.751 -19.784 1.00 96.94 437 SER A C 1
ATOM 3301 O O . SER A 1 437 ? -0.952 0.645 -18.598 1.00 96.94 437 SER A O 1
ATOM 3303 N N . LEU A 1 438 ? -1.672 -0.297 -20.516 1.00 96.94 438 LEU A N 1
ATOM 3304 C CA . LEU A 1 438 ? -1.479 -1.692 -20.123 1.00 96.94 438 LEU A CA 1
ATOM 3305 C C . LEU A 1 438 ? -0.174 -2.249 -20.726 1.00 96.94 438 LEU A C 1
ATOM 3307 O O . LEU A 1 438 ? 0.399 -1.660 -21.644 1.00 96.94 438 LEU A O 1
ATOM 3311 N N . PRO A 1 439 ? 0.303 -3.428 -20.281 1.00 96.38 439 PRO A N 1
ATOM 3312 C CA . PRO A 1 439 ? 1.501 -4.047 -20.844 1.00 96.38 439 PRO A CA 1
ATOM 3313 C C . PRO A 1 439 ? 1.501 -4.287 -22.361 1.00 96.38 439 PRO A C 1
ATOM 3315 O O . PRO A 1 439 ? 2.582 -4.204 -22.944 1.00 96.38 439 PRO A O 1
ATOM 3318 N N . PRO A 1 440 ? 0.368 -4.591 -23.029 1.00 95.56 440 PRO A N 1
ATOM 3319 C CA . PRO A 1 440 ? 0.337 -4.645 -24.491 1.00 95.56 440 PRO A CA 1
ATOM 3320 C C . PRO A 1 440 ? 0.432 -3.274 -25.180 1.00 95.56 440 PRO A C 1
ATOM 3322 O O . PRO A 1 440 ? 0.894 -3.226 -26.318 1.00 95.56 440 PRO A O 1
ATOM 3325 N N . ASP A 1 441 ? 0.018 -2.192 -24.512 1.00 95.38 441 ASP A N 1
ATOM 3326 C CA . ASP A 1 441 ? -0.025 -0.836 -25.084 1.00 95.38 441 ASP A CA 1
ATOM 3327 C C . ASP A 1 441 ? 1.350 -0.149 -25.023 1.00 95.38 441 ASP A C 1
ATOM 3329 O O . ASP A 1 441 ? 1.721 0.595 -25.929 1.00 95.38 441 ASP A O 1
ATOM 3333 N N . ASP A 1 442 ? 2.138 -0.452 -23.985 1.00 95.25 442 ASP A N 1
ATOM 3334 C CA . ASP A 1 442 ? 3.529 -0.008 -23.823 1.00 95.25 442 ASP A CA 1
ATOM 3335 C C . ASP A 1 442 ? 4.459 -1.226 -23.635 1.00 95.25 442 ASP A C 1
ATOM 3337 O O . ASP A 1 442 ? 4.889 -1.535 -22.517 1.00 95.25 442 ASP A O 1
ATOM 3341 N N . PRO A 1 443 ? 4.786 -1.962 -24.718 1.00 93.75 443 PRO A N 1
ATOM 3342 C CA . PRO A 1 443 ? 5.614 -3.167 -24.638 1.00 93.75 443 PRO A CA 1
ATOM 3343 C C . PRO A 1 443 ? 7.078 -2.880 -24.266 1.00 93.75 443 PRO A C 1
ATOM 3345 O O . PRO A 1 443 ? 7.811 -3.813 -23.930 1.00 93.75 443 PRO A O 1
ATOM 3348 N N . ALA A 1 444 ? 7.517 -1.617 -24.330 1.00 93.56 444 ALA A N 1
ATOM 3349 C CA . ALA A 1 444 ? 8.850 -1.201 -23.900 1.00 93.56 444 ALA A CA 1
ATOM 3350 C C . ALA A 1 444 ? 8.949 -1.086 -22.367 1.00 93.56 444 ALA A C 1
ATOM 3352 O O . ALA A 1 444 ? 10.028 -1.280 -21.800 1.00 93.56 444 ALA A O 1
ATOM 3353 N N . CYS A 1 445 ? 7.830 -0.827 -21.686 1.00 94.94 445 CYS A N 1
ATOM 3354 C CA . CYS A 1 445 ? 7.765 -0.756 -20.233 1.00 94.94 445 CYS A CA 1
ATOM 3355 C C . CYS A 1 445 ? 7.897 -2.150 -19.592 1.00 94.94 445 CYS A C 1
ATOM 3357 O O . CYS A 1 445 ? 6.983 -2.977 -19.583 1.00 94.94 445 CYS A O 1
ATOM 3359 N N . ALA A 1 446 ? 9.052 -2.413 -18.977 1.00 94.19 446 ALA A N 1
ATOM 3360 C CA . ALA A 1 446 ? 9.335 -3.696 -18.328 1.00 94.19 446 ALA A CA 1
ATOM 3361 C C . ALA A 1 446 ? 8.661 -3.868 -16.947 1.00 94.19 446 ALA A C 1
ATOM 3363 O O . ALA A 1 446 ? 8.733 -4.951 -16.355 1.00 94.19 446 ALA A O 1
ATOM 3364 N N . LEU A 1 447 ? 7.999 -2.832 -16.416 1.00 94.12 447 LEU A N 1
ATOM 3365 C CA . LEU A 1 447 ? 7.447 -2.788 -15.053 1.00 94.12 447 LEU A CA 1
ATOM 3366 C C . LEU A 1 447 ? 6.086 -3.502 -14.916 1.00 94.12 447 LEU A C 1
ATOM 3368 O O . LEU A 1 447 ? 5.178 -3.079 -14.212 1.00 94.12 447 LEU A O 1
ATOM 3372 N N . THR A 1 448 ? 5.955 -4.653 -15.569 1.00 93.38 448 THR A N 1
ATOM 3373 C CA . THR A 1 448 ? 4.742 -5.489 -15.639 1.00 93.38 448 THR A CA 1
ATOM 3374 C C . THR A 1 448 ? 4.367 -6.190 -14.334 1.00 93.38 448 THR A C 1
ATOM 3376 O O . THR A 1 448 ? 3.387 -6.931 -14.296 1.00 93.38 448 THR A O 1
ATOM 3379 N N . ALA A 1 449 ? 5.145 -6.017 -13.263 1.00 93.44 449 ALA A N 1
ATOM 3380 C CA . ALA A 1 449 ? 4.968 -6.710 -11.986 1.00 93.44 449 ALA A CA 1
ATOM 3381 C C . ALA A 1 449 ? 4.993 -8.249 -12.064 1.00 93.44 449 ALA A C 1
ATOM 3383 O O . ALA A 1 449 ? 4.628 -8.930 -11.110 1.00 93.44 449 ALA A O 1
ATOM 3384 N N . THR A 1 450 ? 5.524 -8.830 -13.145 1.00 92.25 450 THR A N 1
ATOM 3385 C CA . THR A 1 450 ? 5.752 -10.287 -13.271 1.00 92.25 450 THR A CA 1
ATOM 3386 C C . THR A 1 450 ? 6.671 -10.857 -12.193 1.00 92.25 450 THR A C 1
ATOM 3388 O O . THR A 1 450 ? 6.690 -12.067 -11.948 1.00 92.25 450 THR A O 1
ATOM 3391 N N . ARG A 1 451 ? 7.457 -9.996 -11.542 1.00 94.19 451 ARG A N 1
ATOM 3392 C CA . ARG A 1 451 ? 8.353 -10.319 -10.426 1.00 94.19 451 ARG A CA 1
ATOM 3393 C C . ARG A 1 451 ? 7.800 -9.909 -9.062 1.00 94.19 451 ARG A C 1
ATOM 3395 O O . ARG A 1 451 ? 8.431 -10.202 -8.055 1.00 94.19 451 ARG A O 1
ATOM 3402 N N . ASN A 1 452 ? 6.620 -9.297 -9.021 1.00 95.25 452 ASN A N 1
ATOM 3403 C CA . ASN A 1 452 ? 5.959 -8.962 -7.772 1.00 95.25 452 ASN A CA 1
ATOM 3404 C C . ASN A 1 452 ? 5.455 -10.251 -7.107 1.00 95.25 452 ASN A C 1
ATOM 3406 O O . ASN A 1 452 ? 4.558 -10.939 -7.605 1.00 95.25 452 ASN A O 1
ATOM 3410 N N . VAL A 1 453 ? 6.066 -10.598 -5.980 1.00 94.31 453 VAL A N 1
ATOM 3411 C CA . VAL A 1 453 ? 5.819 -11.847 -5.255 1.00 94.31 453 VAL A CA 1
ATOM 3412 C C . VAL A 1 453 ? 4.394 -11.904 -4.712 1.00 94.31 453 VAL A C 1
ATOM 3414 O O . VAL A 1 453 ? 3.741 -12.950 -4.767 1.00 94.31 453 VAL A O 1
ATOM 3417 N N . PHE A 1 454 ? 3.890 -10.771 -4.227 1.00 92.00 454 PHE A N 1
ATOM 3418 C CA . PHE A 1 454 ? 2.522 -10.660 -3.748 1.00 92.00 454 PHE A CA 1
ATOM 3419 C C . PHE A 1 454 ? 1.516 -10.812 -4.894 1.00 92.00 454 PHE A C 1
ATOM 3421 O O . PHE A 1 454 ? 0.602 -11.635 -4.798 1.00 92.00 454 PHE A O 1
ATOM 3428 N N . GLY A 1 455 ? 1.744 -10.118 -6.013 1.00 90.88 455 GLY A N 1
ATOM 3429 C CA . GLY A 1 455 ? 0.920 -10.230 -7.219 1.00 90.88 455 GLY A CA 1
ATOM 3430 C C . GLY A 1 455 ? 0.822 -11.667 -7.739 1.00 90.88 455 GLY A C 1
ATOM 3431 O O . GLY A 1 455 ? -0.269 -12.141 -8.064 1.00 90.88 455 GLY A O 1
ATOM 3432 N N . ARG A 1 456 ? 1.930 -12.423 -7.724 1.00 91.88 456 ARG A N 1
ATOM 3433 C CA . ARG A 1 456 ? 1.929 -13.862 -8.056 1.00 91.88 456 ARG A CA 1
ATOM 3434 C C . ARG A 1 456 ? 1.012 -14.667 -7.135 1.00 91.88 456 ARG A C 1
ATOM 3436 O O . ARG A 1 456 ? 0.219 -15.484 -7.608 1.00 91.88 456 ARG A O 1
ATOM 3443 N N . GLY A 1 457 ? 1.104 -14.435 -5.825 1.00 88.94 457 GLY A N 1
ATOM 3444 C CA . GLY A 1 457 ? 0.276 -15.111 -4.826 1.00 88.94 457 GLY A CA 1
ATOM 3445 C C . GLY A 1 457 ? -1.221 -14.851 -5.018 1.00 88.94 457 GLY A C 1
ATOM 3446 O O . GLY A 1 457 ? -2.014 -15.801 -5.022 1.00 88.94 457 GLY A O 1
ATOM 3447 N N . VAL A 1 458 ? -1.603 -13.585 -5.233 1.00 86.19 458 VAL A N 1
ATOM 3448 C CA . VAL A 1 458 ? -3.003 -13.189 -5.479 1.00 86.19 458 VAL A CA 1
ATOM 3449 C C . VAL A 1 458 ? -3.539 -13.820 -6.764 1.00 86.19 458 VAL A C 1
ATOM 3451 O O . VAL A 1 458 ? -4.644 -14.362 -6.765 1.00 86.19 458 VAL A O 1
ATOM 3454 N N . ASN A 1 459 ? -2.719 -13.879 -7.815 1.00 85.69 459 ASN A N 1
ATOM 3455 C CA . ASN A 1 459 ? -3.067 -14.510 -9.091 1.00 85.69 459 ASN A CA 1
ATOM 3456 C C . ASN A 1 459 ? -2.908 -16.040 -9.109 1.00 85.69 459 ASN A C 1
ATOM 3458 O O . ASN A 1 459 ? -2.821 -16.663 -10.167 1.00 85.69 459 ASN A O 1
ATOM 3462 N N . GLY A 1 460 ? -2.915 -16.684 -7.942 1.00 85.38 460 GLY A N 1
ATOM 3463 C CA . GLY A 1 460 ? -3.083 -18.130 -7.857 1.00 85.38 460 GLY A CA 1
ATOM 3464 C C . GLY A 1 460 ? -1.792 -18.946 -7.867 1.00 85.38 460 GLY A C 1
ATOM 3465 O O . GLY A 1 460 ? -1.859 -20.179 -7.893 1.00 85.38 460 GLY A O 1
ATOM 3466 N N . VAL A 1 461 ? -0.615 -18.330 -7.761 1.00 88.19 461 VAL A N 1
ATOM 3467 C CA . VAL A 1 461 ? 0.620 -19.080 -7.494 1.00 88.19 461 VAL A CA 1
ATOM 3468 C C . VAL A 1 461 ? 0.613 -19.536 -6.020 1.00 88.19 461 VAL A C 1
ATOM 3470 O O . VAL A 1 461 ? 0.351 -18.731 -5.127 1.00 88.19 461 VAL A O 1
ATOM 3473 N N . PRO A 1 462 ? 0.779 -20.838 -5.697 1.00 88.31 462 PRO A N 1
ATOM 3474 C CA . PRO A 1 462 ? 0.926 -21.299 -4.319 1.00 88.31 462 PRO A CA 1
ATOM 3475 C C . PRO A 1 462 ? 2.083 -20.591 -3.622 1.00 88.31 462 PRO A C 1
ATOM 3477 O O . PRO A 1 462 ? 3.127 -20.384 -4.228 1.00 88.31 462 PRO A O 1
ATOM 3480 N N . ARG A 1 463 ? 1.941 -20.308 -2.324 1.00 87.19 463 ARG A N 1
ATOM 3481 C CA . ARG A 1 463 ? 2.963 -19.594 -1.540 1.00 87.19 463 ARG A CA 1
ATOM 3482 C C . ARG A 1 463 ? 4.359 -20.228 -1.600 1.00 87.19 463 ARG A C 1
ATOM 3484 O O . ARG A 1 463 ? 5.339 -19.513 -1.522 1.00 87.19 463 ARG A O 1
ATOM 3491 N N . ARG A 1 464 ? 4.465 -21.549 -1.754 1.00 90.75 464 ARG A N 1
ATOM 3492 C CA . ARG A 1 464 ? 5.760 -22.240 -1.912 1.00 90.75 464 ARG A CA 1
ATOM 3493 C C . ARG A 1 464 ? 6.435 -22.011 -3.275 1.00 90.75 464 ARG A C 1
ATOM 3495 O O . ARG A 1 464 ? 7.630 -22.237 -3.388 1.00 90.75 464 ARG A O 1
ATOM 3502 N N . ASP A 1 465 ? 5.679 -21.550 -4.270 1.00 93.56 465 ASP A N 1
ATOM 3503 C CA . ASP A 1 465 ? 6.126 -21.395 -5.657 1.00 93.56 465 ASP A CA 1
ATOM 3504 C C . ASP A 1 465 ? 6.223 -19.916 -6.080 1.00 93.56 465 ASP A C 1
ATOM 3506 O O . ASP A 1 465 ? 6.701 -19.635 -7.173 1.00 93.56 465 ASP A O 1
ATOM 3510 N N . VAL A 1 466 ? 5.788 -18.949 -5.255 1.00 92.62 466 VAL A N 1
ATOM 3511 C CA . VAL A 1 466 ? 5.734 -17.516 -5.641 1.00 92.62 466 VAL A CA 1
ATOM 3512 C C . VAL A 1 466 ? 7.094 -16.922 -6.002 1.00 92.62 466 VAL A C 1
ATOM 3514 O O . VAL A 1 466 ? 7.152 -15.930 -6.722 1.00 92.62 466 VAL A O 1
ATOM 3517 N N . CYS A 1 467 ? 8.189 -17.523 -5.545 1.00 95.25 467 CYS A N 1
ATOM 3518 C CA . CYS A 1 467 ? 9.542 -17.087 -5.880 1.00 95.25 467 CYS A CA 1
ATOM 3519 C C . CYS A 1 467 ? 9.997 -17.575 -7.257 1.00 95.25 467 CYS A C 1
ATOM 3521 O O . CYS A 1 467 ? 10.629 -16.835 -8.009 1.00 95.25 467 CYS A O 1
ATOM 3523 N N . THR A 1 468 ? 9.616 -18.793 -7.634 1.00 93.88 468 THR A N 1
ATOM 3524 C CA . THR A 1 468 ? 10.149 -19.479 -8.817 1.00 93.88 468 THR A CA 1
ATOM 3525 C C . THR A 1 468 ? 9.174 -19.525 -9.984 1.00 93.88 468 THR A C 1
ATOM 3527 O O . THR A 1 468 ? 9.607 -19.656 -11.127 1.00 93.88 468 THR A O 1
ATOM 3530 N N . ARG A 1 469 ? 7.868 -19.400 -9.728 1.00 92.00 469 ARG A N 1
ATOM 3531 C CA . ARG A 1 469 ? 6.822 -19.528 -10.740 1.00 92.00 469 ARG A CA 1
ATOM 3532 C C . ARG A 1 469 ? 6.126 -18.186 -10.991 1.00 92.00 469 ARG A C 1
ATOM 3534 O O . ARG A 1 469 ? 5.603 -17.596 -10.041 1.00 92.00 469 ARG A O 1
ATOM 3541 N N . PRO A 1 470 ? 6.099 -17.690 -12.242 1.00 90.81 470 PRO A N 1
ATOM 3542 C CA . PRO A 1 470 ? 5.292 -16.526 -12.588 1.00 90.81 470 PRO A CA 1
ATOM 3543 C C . PRO A 1 470 ? 3.794 -16.842 -12.460 1.00 90.81 470 PRO A C 1
ATOM 3545 O O . PRO A 1 470 ? 3.386 -18.002 -12.380 1.00 90.81 470 PRO A O 1
ATOM 3548 N N . ALA A 1 471 ? 2.967 -15.798 -12.425 1.00 88.94 471 ALA A N 1
ATOM 3549 C CA . ALA A 1 471 ? 1.531 -15.966 -12.592 1.00 88.94 471 ALA A CA 1
ATOM 3550 C C . ALA A 1 471 ? 1.210 -16.221 -14.070 1.00 88.94 471 ALA A C 1
ATOM 3552 O O . ALA A 1 471 ? 1.739 -15.537 -14.946 1.00 88.94 471 ALA A O 1
ATOM 3553 N N . ASP A 1 472 ? 0.316 -17.172 -14.330 1.00 84.56 472 ASP A N 1
ATOM 3554 C CA . ASP A 1 472 ? -0.099 -17.535 -15.682 1.00 84.56 472 ASP A CA 1
ATOM 3555 C C . ASP A 1 472 ? -1.475 -16.935 -15.986 1.00 84.56 472 ASP A C 1
ATOM 3557 O O . ASP A 1 472 ? -2.427 -17.113 -15.222 1.00 84.56 472 ASP A O 1
ATOM 3561 N N . ALA A 1 473 ? -1.593 -16.261 -17.131 1.00 78.00 473 ALA A N 1
ATOM 3562 C CA . ALA A 1 473 ? -2.819 -15.594 -17.576 1.00 78.00 473 ALA A CA 1
ATOM 3563 C C . ALA A 1 473 ? -4.000 -16.554 -17.819 1.00 78.00 473 ALA A C 1
ATOM 3565 O O . ALA A 1 473 ? -5.152 -16.132 -17.822 1.00 78.00 473 ALA A O 1
ATOM 3566 N N . GLY A 1 474 ? -3.726 -17.849 -18.005 1.00 69.69 474 GLY A N 1
ATOM 3567 C CA . GLY A 1 474 ? -4.756 -18.870 -18.210 1.00 69.69 474 GLY A CA 1
ATOM 3568 C C . GLY A 1 474 ? -5.576 -19.200 -16.963 1.00 69.69 474 GLY A C 1
ATOM 3569 O O . GLY A 1 474 ? -6.507 -19.989 -17.068 1.00 69.69 474 GLY A O 1
ATOM 3570 N N . GLY A 1 475 ? -5.234 -18.622 -15.803 1.00 60.75 475 GLY A N 1
ATOM 3571 C CA . GLY A 1 475 ? -5.793 -19.012 -14.517 1.00 60.75 475 GLY A CA 1
ATOM 3572 C C . GLY A 1 475 ? -5.369 -20.442 -14.207 1.00 60.75 475 GLY A C 1
ATOM 3573 O O . GLY A 1 475 ? -5.906 -21.393 -14.765 1.00 60.75 475 GLY A O 1
ATOM 3574 N N . GLY A 1 476 ? -4.373 -20.623 -13.333 1.00 54.16 476 GLY A N 1
ATOM 3575 C CA . GLY A 1 476 ? -3.951 -21.971 -12.939 1.00 54.16 476 GLY A CA 1
ATOM 3576 C C . GLY A 1 476 ? -5.177 -22.835 -12.617 1.00 54.16 476 GLY A C 1
ATOM 3577 O O . GLY A 1 476 ? -6.096 -22.347 -11.958 1.00 54.16 476 GLY A O 1
ATOM 3578 N N . SER A 1 477 ? -5.188 -24.080 -13.098 1.00 50.16 477 SER A N 1
ATOM 3579 C CA . SER A 1 477 ? -6.324 -25.012 -13.253 1.00 50.16 477 SER A CA 1
ATOM 3580 C C . SER A 1 477 ? -7.170 -25.311 -11.997 1.00 50.16 477 SER A C 1
ATOM 3582 O O . SER A 1 477 ? -8.008 -26.204 -12.009 1.00 50.16 477 SER A O 1
ATOM 3584 N N . GLY A 1 478 ? -6.949 -24.598 -10.892 1.00 55.25 478 GLY A N 1
ATOM 3585 C CA . GLY A 1 478 ? -7.619 -24.735 -9.603 1.00 55.25 478 GLY A CA 1
ATOM 3586 C C . GLY A 1 478 ? -8.626 -23.633 -9.259 1.00 55.25 478 GLY A C 1
ATOM 3587 O O . GLY A 1 478 ? -8.860 -23.429 -8.071 1.00 55.25 478 GLY A O 1
ATOM 3588 N N . GLY A 1 479 ? -9.183 -22.900 -10.235 1.00 50.25 479 GLY A N 1
ATOM 3589 C CA . GLY A 1 479 ? -10.413 -22.108 -10.050 1.00 50.25 479 GLY A CA 1
ATOM 3590 C C . GLY A 1 479 ? -10.422 -21.139 -8.857 1.00 50.25 479 GLY A C 1
ATOM 3591 O O . GLY A 1 479 ? -11.426 -21.033 -8.152 1.00 50.25 479 GLY A O 1
ATOM 3592 N N . ARG A 1 480 ? -9.305 -20.456 -8.564 1.00 58.16 480 ARG A N 1
ATOM 3593 C CA . ARG A 1 480 ? -9.245 -19.569 -7.390 1.00 58.16 480 ARG A CA 1
ATOM 3594 C C . ARG A 1 480 ? -10.035 -18.281 -7.613 1.00 58.16 480 ARG A C 1
ATOM 3596 O O . ARG A 1 480 ? -9.904 -17.616 -8.633 1.00 58.16 480 ARG A O 1
ATOM 3603 N N . SER A 1 481 ? -10.768 -17.875 -6.579 1.00 58.31 481 SER A N 1
ATOM 3604 C CA . SER A 1 481 ? -11.728 -16.762 -6.578 1.00 58.31 481 SER A CA 1
ATOM 3605 C C . SER A 1 481 ? -11.152 -15.337 -6.691 1.00 58.31 481 SER A C 1
ATOM 3607 O O . SER A 1 481 ? -11.913 -14.393 -6.506 1.00 58.31 481 SER A O 1
ATOM 3609 N N . CYS A 1 482 ? -9.837 -15.168 -6.863 1.00 62.97 482 CYS A N 1
ATOM 3610 C CA . CYS A 1 482 ? -9.158 -13.856 -6.856 1.00 62.97 482 CYS A CA 1
ATOM 3611 C C . CYS A 1 482 ? -8.334 -13.595 -8.126 1.00 62.97 482 CYS A C 1
ATOM 3613 O O . CYS A 1 482 ? -7.529 -12.670 -8.168 1.00 62.97 482 CYS A O 1
ATOM 3615 N N . PHE A 1 483 ? -8.468 -14.436 -9.150 1.00 77.38 483 PHE A N 1
ATOM 3616 C CA . PHE A 1 483 ? -7.740 -14.230 -10.395 1.00 77.38 483 PHE A CA 1
ATOM 3617 C C . PHE A 1 483 ? -8.140 -12.889 -11.034 1.00 77.38 483 PHE A C 1
ATOM 3619 O O . PHE A 1 483 ? -9.329 -12.615 -11.174 1.00 77.38 483 PHE A O 1
ATOM 3626 N N . GLY A 1 484 ? -7.158 -12.054 -11.392 1.00 81.25 484 GLY A N 1
ATOM 3627 C CA . GLY A 1 484 ? -7.408 -10.745 -12.007 1.00 81.25 484 GLY A CA 1
ATOM 3628 C C . GLY A 1 484 ? -7.899 -9.651 -11.052 1.00 81.25 484 GLY A C 1
ATOM 3629 O O . GLY A 1 484 ? -8.271 -8.576 -11.518 1.00 81.25 484 GLY A O 1
ATOM 3630 N N . SER A 1 485 ? -7.894 -9.894 -9.733 1.00 84.25 485 SER A N 1
ATOM 3631 C CA . SER A 1 485 ? -8.262 -8.881 -8.731 1.00 84.25 485 SER A CA 1
ATOM 3632 C C . SER A 1 485 ? -7.089 -8.013 -8.271 1.00 84.25 485 SER A C 1
ATOM 3634 O O . SER A 1 485 ? -7.296 -7.095 -7.485 1.00 84.25 485 SER A O 1
ATOM 3636 N N . PHE A 1 486 ? -5.863 -8.344 -8.679 1.00 90.56 486 PHE A N 1
ATOM 3637 C CA . PHE A 1 486 ? -4.662 -7.582 -8.349 1.00 90.56 486 PHE A CA 1
ATOM 3638 C C . PHE A 1 486 ? -4.368 -6.549 -9.433 1.00 90.56 486 PHE A C 1
ATOM 3640 O O . PHE A 1 486 ? -4.372 -6.877 -10.618 1.00 90.56 486 PHE A O 1
ATOM 3647 N N . VAL A 1 487 ? -4.065 -5.330 -9.006 1.00 95.19 487 VAL A N 1
ATOM 3648 C CA . VAL A 1 487 ? -3.636 -4.216 -9.839 1.00 95.19 487 VAL A CA 1
ATOM 3649 C C . VAL A 1 487 ? -2.343 -3.656 -9.256 1.00 95.19 487 VAL A C 1
ATOM 3651 O O . VAL A 1 487 ? -2.287 -3.207 -8.113 1.00 95.19 487 VAL A O 1
ATOM 3654 N N . HIS A 1 488 ? -1.290 -3.694 -10.051 1.00 96.44 488 HIS A N 1
ATOM 3655 C CA . HIS A 1 488 ? -0.018 -3.036 -9.794 1.00 96.44 488 HIS A CA 1
ATOM 3656 C C . HIS A 1 488 ? 0.050 -1.786 -10.658 1.00 96.44 488 HIS A C 1
ATOM 3658 O O . HIS A 1 488 ? -0.150 -1.882 -11.868 1.00 96.44 488 HIS A O 1
ATOM 3664 N N . VAL A 1 489 ? 0.326 -0.635 -10.057 1.00 97.56 489 VAL A N 1
ATOM 3665 C CA . VAL A 1 489 ? 0.353 0.647 -10.765 1.00 97.56 489 VAL A CA 1
ATOM 3666 C C . VAL A 1 489 ? 1.717 1.290 -10.609 1.00 97.56 489 VAL A C 1
ATOM 3668 O O . VAL A 1 489 ? 2.129 1.612 -9.500 1.00 97.56 489 VAL A O 1
ATOM 3671 N N . GLU A 1 490 ? 2.375 1.531 -11.734 1.00 97.06 490 GLU A N 1
ATOM 3672 C CA . GLU A 1 490 ? 3.618 2.289 -11.842 1.00 97.06 490 GLU A CA 1
ATOM 3673 C C . GLU A 1 490 ? 3.298 3.691 -12.353 1.00 97.06 490 GLU A C 1
ATOM 3675 O O . GLU A 1 490 ? 2.729 3.853 -13.433 1.00 97.06 490 GLU A O 1
ATOM 3680 N N . GLN A 1 491 ? 3.634 4.715 -11.575 1.00 96.75 491 GLN A N 1
ATOM 3681 C CA . GLN A 1 491 ? 3.164 6.077 -11.829 1.00 96.75 491 GLN A CA 1
ATOM 3682 C C . GLN A 1 491 ? 4.326 7.042 -12.057 1.00 96.75 491 GLN A C 1
ATOM 3684 O O . GLN A 1 491 ? 5.309 7.039 -11.308 1.00 96.75 491 GLN A O 1
ATOM 3689 N N . ALA A 1 492 ? 4.206 7.902 -13.065 1.00 95.88 492 ALA A N 1
ATOM 3690 C CA . ALA A 1 492 ? 5.058 9.075 -13.218 1.00 95.88 492 ALA A CA 1
ATOM 3691 C C . ALA A 1 492 ? 4.858 10.036 -12.033 1.00 95.88 492 ALA A C 1
ATOM 3693 O O . ALA A 1 492 ? 3.950 9.868 -11.214 1.00 95.88 492 ALA A O 1
ATOM 3694 N N . GLU A 1 493 ? 5.732 11.028 -11.894 1.00 94.12 493 GLU A N 1
ATOM 3695 C CA . GLU A 1 493 ? 5.600 12.041 -10.837 1.00 94.12 493 GLU A CA 1
ATOM 3696 C C . GLU A 1 493 ? 4.271 12.806 -10.946 1.00 94.12 493 GLU A C 1
ATOM 3698 O O . GLU A 1 493 ? 3.552 12.926 -9.955 1.00 94.12 493 GLU A O 1
ATOM 3703 N N . ALA A 1 494 ? 3.876 13.183 -12.167 1.00 93.44 494 ALA A N 1
ATOM 3704 C CA . ALA A 1 494 ? 2.624 13.892 -12.439 1.00 93.44 494 ALA A CA 1
ATOM 3705 C C . ALA A 1 494 ? 1.366 13.158 -11.934 1.00 93.44 494 ALA A C 1
ATOM 3707 O O . ALA A 1 494 ? 0.429 13.806 -11.482 1.00 93.44 494 ALA A O 1
ATOM 3708 N N . ALA A 1 495 ? 1.347 11.818 -11.959 1.00 95.19 495 ALA A N 1
ATOM 3709 C CA . ALA A 1 495 ? 0.220 11.022 -11.458 1.00 95.19 495 ALA A CA 1
ATOM 3710 C C . ALA A 1 495 ? 0.258 10.767 -9.940 1.00 95.19 495 ALA A C 1
ATOM 3712 O O . ALA A 1 495 ? -0.728 10.293 -9.377 1.00 95.19 495 ALA A O 1
ATOM 3713 N N . ARG A 1 496 ? 1.374 11.074 -9.266 1.00 94.75 496 ARG A N 1
ATOM 3714 C CA . ARG A 1 496 ? 1.549 10.904 -7.811 1.00 94.75 496 ARG A CA 1
ATOM 3715 C C . ARG A 1 496 ? 1.476 12.212 -7.035 1.00 94.75 496 ARG A C 1
ATOM 3717 O O . ARG A 1 496 ? 1.429 12.164 -5.806 1.00 94.75 496 ARG A O 1
ATOM 3724 N N . ALA A 1 497 ? 1.483 13.351 -7.721 1.00 94.25 497 ALA A N 1
ATOM 3725 C CA . ALA A 1 497 ? 1.423 14.660 -7.091 1.00 94.25 497 ALA A CA 1
ATOM 3726 C C . ALA A 1 497 ? 0.148 14.811 -6.230 1.00 94.25 497 ALA A C 1
ATOM 3728 O O . ALA A 1 497 ? -0.918 14.340 -6.632 1.00 94.25 497 ALA A O 1
ATOM 3729 N N . PRO A 1 498 ? 0.212 15.479 -5.065 1.00 95.38 498 PRO A N 1
ATOM 3730 C CA . PRO A 1 498 ? -0.963 15.679 -4.213 1.00 95.38 498 PRO A CA 1
ATOM 3731 C C . PRO A 1 498 ? -2.156 16.320 -4.934 1.00 95.38 498 PRO A C 1
ATOM 3733 O O . PRO A 1 498 ? -3.293 15.891 -4.740 1.00 95.38 498 PRO A O 1
ATOM 3736 N N . ALA A 1 499 ? -1.890 17.268 -5.841 1.00 93.88 499 ALA A N 1
ATOM 3737 C CA . ALA A 1 499 ? -2.901 17.995 -6.614 1.00 93.88 499 ALA A CA 1
ATOM 3738 C C . ALA A 1 499 ? -3.827 17.097 -7.458 1.00 93.88 499 ALA A C 1
ATOM 3740 O O . ALA A 1 499 ? -4.914 17.520 -7.840 1.00 93.88 499 ALA A O 1
ATOM 3741 N N . VAL A 1 500 ? -3.423 15.856 -7.749 1.00 94.81 500 VAL A N 1
ATOM 3742 C CA . VAL A 1 500 ? -4.186 14.931 -8.599 1.00 94.81 500 VAL A CA 1
ATOM 3743 C C . VAL A 1 500 ? -4.777 13.741 -7.843 1.00 94.81 500 VAL A C 1
ATOM 3745 O O . VAL A 1 500 ? -5.391 12.860 -8.448 1.00 94.81 500 VAL A O 1
ATOM 3748 N N . TRP A 1 501 ? -4.629 13.672 -6.518 1.00 96.62 501 TRP A N 1
ATOM 3749 C CA . TRP A 1 501 ? -5.189 12.560 -5.739 1.00 96.62 501 TRP A CA 1
ATOM 3750 C C . TRP A 1 501 ? -6.721 12.517 -5.784 1.00 96.62 501 TRP A C 1
ATOM 3752 O O . TRP A 1 501 ? -7.294 11.432 -5.701 1.00 96.62 501 TRP A O 1
ATOM 3762 N N . ALA A 1 502 ? -7.387 13.659 -5.985 1.00 96.06 502 ALA A N 1
ATOM 3763 C CA . ALA A 1 502 ? -8.834 13.705 -6.196 1.00 96.06 502 ALA A CA 1
ATOM 3764 C C . ALA A 1 502 ? -9.264 12.928 -7.456 1.00 96.06 502 ALA A C 1
ATOM 3766 O O . ALA A 1 502 ? -10.237 12.179 -7.394 1.00 96.06 502 ALA A O 1
ATOM 3767 N N . LEU A 1 503 ? -8.488 13.004 -8.548 1.00 96.12 503 LEU A N 1
ATOM 3768 C CA . LEU A 1 503 ? -8.757 12.252 -9.784 1.00 96.12 503 LEU A CA 1
ATOM 3769 C C . LEU A 1 503 ? -8.676 10.737 -9.547 1.00 96.12 503 LEU A C 1
ATOM 3771 O O . LEU A 1 503 ? -9.509 9.970 -10.024 1.00 96.12 503 LEU A O 1
ATOM 3775 N N . TRP A 1 504 ? -7.703 10.294 -8.747 1.00 97.25 504 TRP A N 1
ATOM 3776 C CA . TRP A 1 504 ? -7.599 8.891 -8.338 1.00 97.25 504 TRP A CA 1
ATOM 3777 C C . TRP A 1 504 ? -8.790 8.432 -7.497 1.00 97.25 504 TRP A C 1
ATOM 3779 O O . TRP A 1 504 ? -9.275 7.313 -7.676 1.00 97.25 504 TRP A O 1
ATOM 3789 N N . VAL A 1 505 ? -9.244 9.266 -6.557 1.00 96.81 505 VAL A N 1
ATOM 3790 C CA . VAL A 1 505 ? -10.423 8.966 -5.737 1.00 96.81 505 VAL A CA 1
ATOM 3791 C C . VAL A 1 505 ? -11.654 8.823 -6.627 1.00 96.81 505 VAL A C 1
ATOM 3793 O O . VAL A 1 505 ? -12.361 7.827 -6.499 1.00 96.81 505 VAL A O 1
ATOM 3796 N N . GLU A 1 506 ? -11.873 9.753 -7.554 1.00 95.88 506 GLU A N 1
ATOM 3797 C CA . GLU A 1 506 ? -12.992 9.714 -8.499 1.00 95.88 506 GLU A CA 1
ATOM 3798 C C . GLU A 1 506 ? -12.958 8.446 -9.367 1.00 95.88 506 GLU A C 1
ATOM 3800 O O . GLU A 1 506 ? -13.922 7.675 -9.373 1.00 95.88 506 GLU A O 1
ATOM 3805 N N . ALA A 1 507 ? -11.813 8.137 -9.985 1.00 95.50 507 ALA A N 1
ATOM 3806 C CA . ALA A 1 507 ? -11.653 6.936 -10.807 1.00 95.50 507 ALA A CA 1
ATOM 3807 C C . ALA A 1 507 ? -11.910 5.643 -10.008 1.00 95.50 507 ALA A C 1
ATOM 3809 O O . ALA A 1 507 ? -12.576 4.717 -10.473 1.00 95.50 507 ALA A O 1
ATOM 3810 N N . LEU A 1 508 ? -11.435 5.564 -8.761 1.00 94.88 508 LEU A N 1
ATOM 3811 C CA . LEU A 1 508 ? -11.680 4.400 -7.906 1.00 94.88 508 LEU A CA 1
ATOM 3812 C C . LEU A 1 508 ? -13.140 4.317 -7.439 1.00 94.88 508 LEU A C 1
ATOM 3814 O O . LEU A 1 508 ? -13.676 3.213 -7.325 1.00 94.88 508 LEU A O 1
ATOM 3818 N N . GLN A 1 509 ? -13.815 5.445 -7.206 1.00 93.62 509 GLN A N 1
ATOM 3819 C CA . GLN A 1 509 ? -15.252 5.464 -6.907 1.00 93.62 509 GLN A CA 1
ATOM 3820 C C . GLN A 1 509 ? -16.081 4.940 -8.085 1.00 93.62 509 GLN A C 1
ATOM 3822 O O . GLN A 1 509 ? -17.048 4.203 -7.861 1.00 93.62 509 GLN A O 1
ATOM 3827 N N . MET A 1 510 ? -15.677 5.224 -9.328 1.00 91.81 510 MET A N 1
ATOM 3828 C CA . MET A 1 510 ? -16.349 4.691 -10.519 1.00 91.81 510 MET A CA 1
ATOM 3829 C C . MET A 1 510 ? -16.346 3.159 -10.555 1.00 91.81 510 MET A C 1
ATOM 3831 O O . MET A 1 510 ? -17.365 2.562 -10.908 1.00 91.81 510 MET A O 1
ATOM 3835 N N . LEU A 1 511 ? -15.284 2.500 -10.074 1.00 86.81 511 LEU A N 1
ATOM 3836 C CA . LEU A 1 511 ? -15.237 1.032 -9.974 1.00 86.81 511 LEU A CA 1
ATOM 3837 C C . LEU A 1 511 ? -16.385 0.472 -9.124 1.00 86.81 511 LEU A C 1
ATOM 3839 O O . LEU A 1 511 ? -16.958 -0.574 -9.440 1.00 86.81 511 LEU A O 1
ATOM 3843 N N . GLN A 1 512 ? -16.763 1.177 -8.051 1.00 79.81 512 GLN A N 1
ATOM 3844 C CA . GLN A 1 512 ? -17.883 0.772 -7.203 1.00 79.81 512 GLN A CA 1
ATOM 3845 C C . GLN A 1 512 ? -19.214 0.812 -7.965 1.00 79.81 512 GLN A C 1
ATOM 3847 O O . GLN A 1 512 ? -20.106 0.012 -7.670 1.00 79.81 512 GLN A O 1
ATOM 3852 N N . SER A 1 513 ? -19.359 1.730 -8.923 1.00 73.12 513 SER A N 1
ATOM 3853 C CA . SER A 1 513 ? -20.569 1.846 -9.733 1.00 73.12 513 SER A CA 1
ATOM 3854 C C . SER A 1 513 ? -20.716 0.653 -10.683 1.00 73.12 513 SER A C 1
ATOM 3856 O O . SER A 1 513 ? -21.773 0.025 -10.696 1.00 73.12 513 SER A O 1
ATOM 3858 N N . TRP A 1 514 ? -19.639 0.228 -11.351 1.00 65.62 514 TRP A N 1
ATOM 3859 C CA . TRP A 1 514 ? -19.661 -0.920 -12.267 1.00 65.62 514 TRP A CA 1
ATOM 3860 C C . TRP A 1 514 ? -19.959 -2.242 -11.567 1.00 65.62 514 TRP A C 1
ATOM 3862 O O . TRP A 1 514 ? -20.744 -3.051 -12.062 1.00 65.62 514 TRP A O 1
ATOM 3872 N N . ALA A 1 515 ? -19.440 -2.420 -10.349 1.00 63.16 515 ALA A N 1
ATOM 3873 C CA . ALA A 1 515 ? -19.750 -3.587 -9.527 1.00 63.16 515 ALA A CA 1
ATOM 3874 C C . ALA A 1 515 ? -21.251 -3.749 -9.230 1.00 63.16 515 ALA A C 1
ATOM 3876 O O . ALA A 1 515 ? -21.713 -4.861 -8.978 1.00 63.16 515 ALA A O 1
ATOM 3877 N N . ARG A 1 516 ? -22.013 -2.646 -9.220 1.00 59.59 516 ARG A N 1
ATOM 3878 C CA . ARG A 1 516 ? -23.467 -2.665 -8.993 1.00 59.59 516 ARG A CA 1
ATOM 3879 C C . ARG A 1 516 ? -24.257 -2.911 -10.275 1.00 59.59 516 ARG A C 1
ATOM 3881 O O . ARG A 1 516 ? -25.368 -3.425 -10.187 1.00 59.59 516 ARG A O 1
ATOM 3888 N N . VAL A 1 517 ? -23.703 -2.551 -11.433 1.00 48.31 517 VAL A N 1
ATOM 3889 C CA . VAL A 1 517 ? -24.368 -2.703 -12.737 1.00 48.31 517 VAL A CA 1
ATOM 3890 C C . VAL A 1 517 ? -24.285 -4.148 -13.252 1.00 48.31 517 VAL A C 1
ATOM 3892 O O . VAL A 1 517 ? -25.122 -4.560 -14.046 1.00 48.31 517 VAL A O 1
ATOM 3895 N N . GLY A 1 518 ? -23.394 -4.976 -12.695 1.00 42.59 518 GLY A N 1
ATOM 3896 C CA . GLY A 1 518 ? -23.286 -6.394 -13.060 1.00 42.59 518 GLY A CA 1
ATOM 3897 C C . GLY A 1 518 ? -22.465 -6.646 -14.326 1.00 42.59 518 GLY A C 1
ATOM 3898 O O . GLY A 1 518 ? -22.544 -7.740 -14.873 1.00 42.59 518 GLY A O 1
ATOM 3899 N N . ASP A 1 519 ? -21.671 -5.660 -14.754 1.00 41.47 519 ASP A N 1
ATOM 3900 C CA . ASP A 1 519 ? -20.778 -5.738 -15.920 1.00 41.47 519 ASP A CA 1
ATOM 3901 C C . ASP A 1 519 ? -19.393 -6.357 -15.604 1.00 41.47 519 ASP A C 1
ATOM 3903 O O . ASP A 1 519 ? -18.508 -6.352 -16.461 1.00 41.47 519 ASP A O 1
ATOM 3907 N N . LEU A 1 520 ? -19.195 -6.890 -14.386 1.00 41.16 520 LEU A N 1
ATOM 3908 C CA . LEU A 1 520 ? -17.972 -7.579 -13.938 1.00 41.16 520 LEU A CA 1
ATOM 3909 C C . LEU A 1 520 ? -18.206 -9.062 -13.640 1.00 41.16 520 LEU A C 1
ATOM 3911 O O . LEU A 1 520 ? -19.195 -9.379 -12.932 1.00 41.16 520 LEU A O 1
#

pLDDT: mean 79.12, std 21.31, range [23.67, 98.0]